Protein AF-A0A5E4PJJ4-F1 (afdb_monomer_lite)

Secondary structure (DSSP, 8-state):
--PPPPPP---------------------------------------------------PPSSPPPTT-EEGGGEEE-SS----SSEEEEEEEE---TT-GGGTT--EEEEEE-SS---TTHHHHHHHHHHHHHHH-TTTS--EEEEE-TTS-EEEEEEEPPTT--BTTTS---GGGS--GGGGTS-HHHHHHHHHHHHHTT---TTS-TT-EEEEEE---TT--S----------PPEEEEEHHHHHHHHHHHHHHHHHHHHHHTT-SB--TTTBBTT--B---TTTTHHHHHHH----HHHHHH--GGGS----HHHHHHTTS-SS---SB-TTSPP----HHHHHHHTTTS-----SPPHHHHHHHHHGGG-HHHHHHHHHHHHHHHT--HHHHHHHHHHHS-TT-EETTEEHHHHHHHHHHHHHHHHHHHHTT-HHHHHHHHHHHHHHHHHHHHHHHHHHHHHHHHHTT-GGGGGGS--HHHHHHHHHHHHHHTT----HHHHTTSHHHHHHHHHHHHHHHTT-

Structure (mmCIF, N/CA/C/O backbone):
data_AF-A0A5E4PJJ4-F1
#
_entry.id   AF-A0A5E4PJJ4-F1
#
loop_
_atom_site.group_PDB
_atom_site.id
_atom_site.type_symbol
_atom_site.label_atom_id
_atom_site.label_alt_id
_atom_site.label_comp_id
_atom_site.label_asym_id
_atom_site.label_entity_id
_atom_site.label_seq_id
_atom_site.pdbx_PDB_ins_code
_atom_site.Cartn_x
_atom_site.Cartn_y
_atom_site.Cartn_z
_atom_site.occupancy
_atom_site.B_iso_or_equiv
_atom_site.auth_seq_id
_atom_site.auth_comp_id
_atom_site.auth_asym_id
_atom_site.auth_atom_id
_atom_site.pdbx_PDB_model_num
ATOM 1 N N . MET A 1 1 ? -41.522 3.647 -40.324 1.00 35.66 1 MET A N 1
ATOM 2 C CA . MET A 1 1 ? -41.782 4.263 -39.003 1.00 35.66 1 MET A CA 1
ATOM 3 C C . MET A 1 1 ? -40.436 4.712 -38.440 1.00 35.66 1 MET A C 1
ATOM 5 O O . MET A 1 1 ? -39.704 3.894 -37.919 1.00 35.66 1 MET A O 1
ATOM 9 N N . SER A 1 2 ? -39.896 5.808 -38.975 1.00 24.94 2 SER A N 1
ATOM 10 C CA . SER A 1 2 ? -39.916 7.182 -38.430 1.00 24.94 2 SER A CA 1
ATOM 11 C C . SER A 1 2 ? -38.977 7.367 -37.233 1.00 24.94 2 SER A C 1
ATOM 13 O O . SER A 1 2 ? -39.371 7.202 -36.084 1.00 24.94 2 SER A O 1
ATOM 15 N N . LEU A 1 3 ? -37.739 7.737 -37.569 1.00 28.42 3 LEU A N 1
ATOM 16 C CA . LEU A 1 3 ? -36.683 8.254 -36.698 1.00 28.42 3 LEU A CA 1
ATOM 17 C C . LEU A 1 3 ? -37.073 9.635 -36.146 1.00 28.42 3 LEU A C 1
ATOM 19 O O . LEU A 1 3 ? -37.416 10.530 -36.921 1.00 28.42 3 LEU A O 1
ATOM 23 N N . SER A 1 4 ? -36.973 9.827 -34.831 1.00 27.41 4 SER A N 1
ATOM 24 C CA . SER A 1 4 ? -37.119 11.133 -34.179 1.00 27.41 4 SER A CA 1
ATOM 25 C C . SER A 1 4 ? -35.757 11.777 -33.911 1.00 27.41 4 SER A C 1
ATOM 27 O O . SER A 1 4 ? -34.857 11.164 -33.341 1.00 27.41 4 SER A O 1
ATOM 29 N N . ARG A 1 5 ? -35.650 13.030 -34.362 1.00 28.02 5 ARG A N 1
ATOM 30 C CA . ARG A 1 5 ? -34.502 13.943 -34.329 1.00 28.02 5 ARG A CA 1
ATOM 31 C C . ARG A 1 5 ? -34.202 14.461 -32.916 1.00 28.02 5 ARG A C 1
ATOM 33 O O . ARG A 1 5 ? -35.126 14.748 -32.163 1.00 28.02 5 ARG A O 1
ATOM 40 N N . ILE A 1 6 ? -32.920 14.687 -32.633 1.00 30.77 6 ILE A N 1
ATOM 41 C CA . ILE A 1 6 ? -32.417 15.520 -31.527 1.00 30.77 6 ILE A CA 1
ATOM 42 C C . ILE A 1 6 ? -32.073 16.905 -32.112 1.00 30.77 6 ILE A C 1
ATOM 44 O O . ILE A 1 6 ? -31.470 16.946 -33.190 1.00 30.77 6 ILE A O 1
ATOM 48 N N . PRO A 1 7 ? -32.451 18.029 -31.476 1.00 34.53 7 PRO A N 1
ATOM 49 C CA . PRO A 1 7 ? -32.118 19.358 -31.972 1.00 34.53 7 PRO A CA 1
ATOM 50 C C . PRO A 1 7 ? -30.758 19.851 -31.454 1.00 34.53 7 PRO A C 1
ATOM 52 O O . PRO A 1 7 ? -30.432 19.713 -30.277 1.00 34.53 7 PRO A O 1
ATOM 55 N N . ASN A 1 8 ? -30.006 20.476 -32.361 1.00 30.17 8 ASN A N 1
ATOM 56 C CA . ASN A 1 8 ? -28.890 21.371 -32.065 1.00 30.17 8 ASN A CA 1
ATOM 57 C C . ASN A 1 8 ? -29.428 22.699 -31.513 1.00 30.17 8 ASN A C 1
ATOM 59 O O . ASN A 1 8 ? -30.337 23.275 -32.112 1.00 30.17 8 ASN A O 1
ATOM 63 N N . SER A 1 9 ? -28.804 23.234 -30.463 1.00 30.98 9 SER A N 1
ATOM 64 C CA . SER A 1 9 ? -28.850 24.667 -30.161 1.00 30.98 9 SER A CA 1
ATOM 65 C C . SER A 1 9 ? -27.442 25.173 -29.853 1.00 30.98 9 SER A C 1
ATOM 67 O O . SER A 1 9 ? -26.875 24.900 -28.796 1.00 30.98 9 SER A O 1
ATOM 69 N N . THR A 1 10 ? -26.888 25.877 -30.830 1.00 31.17 10 THR A N 1
ATOM 70 C CA . THR A 1 10 ? -25.831 26.877 -30.689 1.00 31.17 10 THR A CA 1
ATOM 71 C C . THR A 1 10 ? -26.408 28.154 -30.086 1.00 31.17 10 THR A C 1
ATOM 73 O O . THR A 1 10 ? -27.523 28.511 -30.455 1.00 31.17 10 THR A O 1
ATOM 76 N N . ASP A 1 11 ? -25.650 28.778 -29.180 1.00 29.20 11 ASP A N 1
ATOM 77 C CA . ASP A 1 11 ? -25.505 30.225 -28.894 1.00 29.20 11 ASP A CA 1
ATOM 78 C C . ASP A 1 11 ? -25.085 30.380 -27.417 1.00 29.20 11 ASP A C 1
ATOM 80 O O . ASP A 1 11 ? -25.486 29.583 -26.574 1.00 29.20 11 ASP A O 1
ATOM 84 N N . ASP A 1 12 ? -24.342 31.367 -26.931 1.00 29.59 12 ASP A N 1
ATOM 85 C CA . ASP A 1 12 ? -23.412 32.381 -27.438 1.00 29.59 12 ASP A CA 1
ATOM 86 C C . ASP A 1 12 ? -22.985 33.100 -26.138 1.00 29.59 12 ASP A C 1
ATOM 88 O O . ASP A 1 12 ? -23.838 33.689 -25.475 1.00 29.59 12 ASP A O 1
ATOM 92 N N . ILE A 1 13 ? -21.724 33.013 -25.689 1.00 29.41 13 ILE A N 1
ATOM 93 C CA . ILE A 1 13 ? -21.201 33.923 -24.648 1.00 29.41 13 ILE A CA 1
ATOM 94 C C . ILE A 1 13 ? -19.805 34.393 -25.054 1.00 29.41 13 ILE A C 1
ATOM 96 O O . ILE A 1 13 ? -18.814 33.665 -25.002 1.00 29.41 13 ILE A O 1
ATOM 100 N N . ARG A 1 14 ? -19.775 35.663 -25.460 1.00 28.59 14 ARG A N 1
ATOM 101 C CA . ARG A 1 14 ? -18.608 36.499 -25.738 1.00 28.59 14 ARG A CA 1
ATOM 102 C C . ARG A 1 14 ? -18.000 37.087 -24.460 1.00 28.59 14 ARG A C 1
ATOM 104 O O . ARG A 1 14 ? -18.716 37.410 -23.519 1.00 28.59 14 ARG A O 1
ATOM 111 N N . GLY A 1 15 ? -16.707 37.407 -24.564 1.00 26.50 15 GLY A N 1
ATOM 112 C CA . GLY A 1 15 ? -15.978 38.385 -23.743 1.00 26.50 15 GLY A CA 1
ATOM 113 C C . GLY A 1 15 ? -15.072 37.715 -22.707 1.00 26.50 15 GLY A C 1
ATOM 114 O O . GLY A 1 15 ? -15.533 36.898 -21.933 1.00 26.50 15 GLY A O 1
ATOM 115 N N . THR A 1 16 ? -13.768 37.968 -22.610 1.00 25.59 16 THR A N 1
ATOM 116 C CA . THR A 1 16 ? -12.972 39.112 -23.070 1.00 25.59 16 THR A CA 1
ATOM 117 C C . THR A 1 16 ? -11.496 38.708 -23.037 1.00 25.59 16 THR A C 1
ATOM 119 O O . THR A 1 16 ? -11.005 38.190 -22.039 1.00 25.59 16 THR A O 1
ATOM 122 N N . THR A 1 17 ? -10.794 38.955 -24.137 1.00 27.70 17 THR A N 1
ATOM 123 C CA . THR A 1 17 ? -9.347 38.797 -24.321 1.00 27.70 17 THR A CA 1
ATOM 124 C C . THR A 1 17 ? -8.580 39.962 -23.693 1.00 27.70 17 THR A C 1
ATOM 126 O O . THR A 1 17 ? -8.854 41.116 -24.019 1.00 27.70 17 THR A O 1
ATOM 129 N N . GLY A 1 18 ? -7.587 39.662 -22.850 1.00 26.02 18 GLY A N 1
ATOM 130 C CA . GLY A 1 18 ? -6.650 40.628 -22.270 1.00 26.02 18 GLY A CA 1
ATOM 131 C C . GLY A 1 18 ? -5.203 40.276 -22.617 1.00 26.02 18 GLY A C 1
ATOM 132 O O . GLY A 1 18 ? -4.656 39.298 -22.124 1.00 26.02 18 GLY A O 1
ATOM 133 N N . VAL A 1 19 ? -4.630 41.083 -23.504 1.00 28.86 19 VAL A N 1
ATOM 134 C CA . VAL A 1 19 ? -3.261 41.084 -24.037 1.00 28.86 19 VAL A CA 1
ATOM 135 C C . VAL A 1 19 ? -2.211 41.301 -22.937 1.00 28.86 19 VAL A C 1
ATOM 137 O O . VAL A 1 19 ? -2.377 42.190 -22.109 1.00 28.86 19 VAL A O 1
ATOM 140 N N . LEU A 1 20 ? -1.076 40.593 -22.997 1.00 24.62 20 LEU A N 1
ATOM 141 C CA . LEU A 1 20 ? 0.141 40.978 -22.271 1.00 24.62 20 LEU A CA 1
ATOM 142 C C . LEU A 1 20 ? 1.361 40.899 -23.197 1.00 24.62 20 LEU A C 1
ATOM 144 O O . LEU A 1 20 ? 1.860 39.828 -23.539 1.00 24.62 20 LEU A O 1
ATOM 148 N N . ARG A 1 21 ? 1.807 42.085 -23.624 1.00 28.80 21 ARG A N 1
ATOM 149 C CA . ARG A 1 21 ? 3.057 42.350 -24.339 1.00 28.80 21 ARG A CA 1
ATOM 150 C C . ARG A 1 21 ? 3.962 43.135 -23.381 1.00 28.80 21 ARG A C 1
ATOM 152 O O . ARG A 1 21 ? 3.573 44.205 -22.938 1.00 28.80 21 ARG A O 1
ATOM 159 N N . GLN A 1 22 ? 5.128 42.558 -23.092 1.00 26.86 22 GLN A N 1
ATOM 160 C CA . GLN A 1 22 ? 6.462 43.174 -23.142 1.00 26.86 22 GLN A CA 1
ATOM 161 C C . GLN A 1 22 ? 6.699 44.523 -22.445 1.00 26.86 22 GLN A C 1
ATOM 163 O O . GLN A 1 22 ? 6.148 45.524 -22.875 1.00 26.86 22 GLN A O 1
ATOM 168 N N . LEU A 1 23 ? 7.672 44.564 -21.522 1.00 24.95 23 LEU A N 1
ATOM 169 C CA . LEU A 1 23 ? 8.592 45.699 -21.353 1.00 24.95 23 LEU A CA 1
ATOM 170 C C . LEU A 1 23 ? 9.919 45.236 -20.715 1.00 24.95 23 LEU A C 1
ATOM 172 O O . LEU A 1 23 ? 9.943 44.619 -19.653 1.00 24.95 23 LEU A O 1
ATOM 176 N N . LEU A 1 24 ? 11.005 45.515 -21.438 1.00 27.98 24 LEU A N 1
ATOM 177 C CA . LEU A 1 24 ? 12.395 45.602 -20.980 1.00 27.98 24 LEU A CA 1
ATOM 178 C C . LEU A 1 24 ? 12.695 47.072 -20.622 1.00 27.98 24 LEU A C 1
ATOM 180 O O . LEU A 1 24 ? 11.991 47.949 -21.117 1.00 27.98 24 LEU A O 1
ATOM 184 N N . SER A 1 25 ? 13.823 47.282 -19.924 1.00 28.09 25 SER A N 1
ATOM 185 C CA . SER A 1 25 ? 14.480 48.561 -19.562 1.00 28.09 25 SER A CA 1
ATOM 186 C C . SER A 1 25 ? 13.968 49.178 -18.238 1.00 28.09 25 SER A C 1
ATOM 188 O O . SER A 1 25 ? 12.791 49.073 -17.925 1.00 28.09 25 SER A O 1
ATOM 190 N N . ASP A 1 26 ? 14.766 49.747 -17.325 1.00 28.25 26 ASP A N 1
ATOM 191 C CA . ASP A 1 26 ? 16.143 50.250 -17.361 1.00 28.25 26 ASP A CA 1
ATOM 192 C C . ASP A 1 26 ? 16.759 50.375 -15.944 1.00 28.25 26 ASP A C 1
ATOM 194 O O . ASP A 1 26 ? 16.055 50.580 -14.959 1.00 28.25 26 ASP A O 1
ATOM 198 N N . ASN A 1 27 ? 18.095 50.302 -15.910 1.00 31.25 27 ASN A N 1
ATOM 199 C CA . ASN A 1 27 ? 19.085 51.066 -15.125 1.00 31.25 27 ASN A CA 1
ATOM 200 C C . ASN A 1 27 ? 18.835 51.499 -13.663 1.00 31.25 27 ASN A C 1
ATOM 202 O O . ASN A 1 27 ? 17.969 52.310 -13.352 1.00 31.25 27 ASN A O 1
ATOM 206 N N . GLY A 1 28 ? 19.803 51.148 -12.805 1.00 27.81 28 GLY A N 1
ATOM 207 C CA . GLY A 1 28 ? 20.063 51.809 -11.524 1.00 27.81 28 GLY A CA 1
ATOM 208 C C . GLY A 1 28 ? 21.518 51.633 -11.078 1.00 27.81 28 GLY A C 1
ATOM 209 O O . GLY A 1 28 ? 21.915 50.576 -10.601 1.00 27.81 28 GLY A O 1
ATOM 210 N N . THR A 1 29 ? 22.314 52.676 -11.284 1.00 32.72 29 THR A N 1
ATOM 211 C CA . THR A 1 29 ? 23.761 52.796 -11.072 1.00 32.72 29 THR A CA 1
ATOM 212 C C . THR A 1 29 ? 24.160 52.977 -9.598 1.00 32.72 29 THR A C 1
ATOM 214 O O . THR A 1 29 ? 23.509 53.703 -8.859 1.00 32.72 29 THR A O 1
ATOM 217 N N . ALA A 1 30 ? 25.305 52.376 -9.246 1.00 34.22 30 ALA A N 1
ATOM 218 C CA . ALA A 1 30 ? 26.363 52.811 -8.318 1.00 34.22 30 ALA A CA 1
ATOM 219 C C . ALA A 1 30 ? 26.024 53.420 -6.937 1.00 34.22 30 ALA A C 1
ATOM 221 O O . ALA A 1 30 ? 25.465 54.507 -6.835 1.00 34.22 30 ALA A O 1
ATOM 222 N N . ARG A 1 31 ? 26.633 52.845 -5.884 1.00 30.12 31 ARG A N 1
ATOM 223 C CA . ARG A 1 31 ? 27.320 53.623 -4.833 1.00 30.12 31 ARG A CA 1
ATOM 224 C C . ARG A 1 31 ? 28.389 52.797 -4.112 1.00 30.12 31 ARG A C 1
ATOM 226 O O . ARG A 1 31 ? 28.104 51.930 -3.297 1.00 30.12 31 ARG A O 1
ATOM 233 N N . THR A 1 32 ? 29.634 53.123 -4.434 1.00 36.06 32 THR A N 1
ATOM 234 C CA . THR A 1 32 ? 30.836 52.931 -3.621 1.00 36.06 32 THR A CA 1
ATOM 235 C C . THR A 1 32 ? 30.766 53.812 -2.375 1.00 36.06 32 THR A C 1
ATOM 237 O O . THR A 1 32 ? 30.530 55.015 -2.498 1.00 36.06 32 THR A O 1
ATOM 240 N N . ALA A 1 33 ? 31.034 53.248 -1.200 1.00 34.22 33 ALA A N 1
ATOM 241 C CA . ALA A 1 33 ? 31.386 54.011 -0.009 1.00 34.22 33 ALA A CA 1
ATOM 242 C C . ALA A 1 33 ? 32.636 53.390 0.619 1.00 34.22 33 ALA A C 1
ATOM 244 O O . ALA A 1 33 ? 32.649 52.224 1.005 1.00 34.22 33 ALA A O 1
ATOM 245 N N . ALA A 1 34 ? 33.688 54.200 0.637 1.00 35.00 34 ALA A N 1
ATOM 246 C CA . ALA A 1 34 ? 34.937 53.970 1.330 1.00 35.00 34 ALA A CA 1
ATOM 247 C C . ALA A 1 34 ? 34.752 54.185 2.838 1.00 35.00 34 ALA A C 1
ATOM 249 O O . ALA A 1 34 ? 34.079 55.135 3.238 1.00 35.00 34 ALA A O 1
ATOM 250 N N . VAL A 1 35 ? 35.407 53.357 3.652 1.00 37.84 35 VAL A N 1
ATOM 251 C CA . VAL A 1 35 ? 35.754 53.681 5.041 1.00 37.84 35 VAL A CA 1
ATOM 252 C C . VAL A 1 35 ? 37.202 53.242 5.280 1.00 37.84 35 VAL A C 1
ATOM 254 O O . VAL A 1 35 ? 37.562 52.085 5.073 1.00 37.84 35 VAL A O 1
ATOM 257 N N . SER A 1 36 ? 38.009 54.234 5.647 1.00 34.84 36 SER A N 1
ATOM 258 C CA . SER A 1 36 ? 39.380 54.227 6.176 1.00 34.84 36 SER A CA 1
ATOM 259 C C . SER A 1 36 ? 39.522 53.333 7.418 1.00 34.84 36 SER A C 1
ATOM 261 O O . SER A 1 36 ? 38.620 53.308 8.248 1.00 34.84 36 SER A O 1
ATOM 263 N N . ALA A 1 37 ? 40.536 52.463 7.491 1.00 36.06 37 ALA A N 1
ATOM 264 C CA . ALA A 1 37 ? 41.827 52.666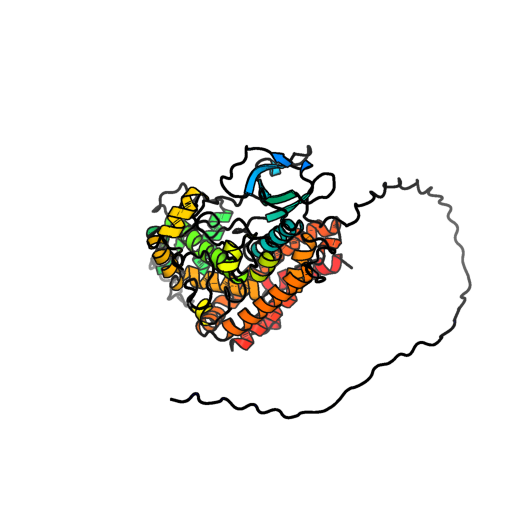 8.179 1.00 36.06 37 ALA A CA 1
ATOM 265 C C . ALA A 1 37 ? 41.698 53.110 9.652 1.00 36.06 37 ALA A C 1
ATOM 267 O O . ALA A 1 37 ? 41.319 54.250 9.897 1.00 36.06 37 ALA A O 1
ATOM 268 N N . ASP A 1 38 ? 42.012 52.233 10.616 1.00 34.53 38 ASP A N 1
ATOM 269 C CA . ASP A 1 38 ? 43.355 52.175 11.220 1.00 34.53 38 ASP A CA 1
ATOM 270 C C . ASP A 1 38 ? 43.551 50.945 12.142 1.00 34.53 38 ASP A C 1
ATOM 272 O O . ASP A 1 38 ? 42.588 50.292 12.539 1.00 34.53 38 ASP A O 1
ATOM 276 N N . ASP A 1 39 ? 44.824 50.694 12.461 1.00 36.25 39 ASP A N 1
ATOM 277 C CA . ASP A 1 39 ? 45.395 49.872 13.545 1.00 36.25 39 ASP A CA 1
ATOM 278 C C . ASP A 1 39 ? 45.652 48.358 13.386 1.00 36.25 39 ASP A C 1
ATOM 280 O O . ASP A 1 39 ? 44.900 47.470 13.780 1.00 36.25 39 ASP A O 1
ATOM 284 N N . SER A 1 40 ? 46.839 48.098 12.825 1.00 39.28 40 SER A N 1
ATOM 285 C CA . SER A 1 40 ? 47.984 47.455 13.493 1.00 39.28 40 SER A CA 1
ATOM 286 C C . SER A 1 40 ? 47.718 46.382 14.575 1.00 39.28 40 SER A C 1
ATOM 288 O O . SER A 1 40 ? 47.471 46.671 15.737 1.00 39.28 40 SER A O 1
ATOM 290 N N . HIS A 1 41 ? 47.957 45.111 14.227 1.00 36.78 41 HIS A N 1
ATOM 291 C CA . HIS A 1 41 ? 48.937 44.310 14.967 1.00 36.78 41 HIS A CA 1
ATOM 292 C C . HIS A 1 41 ? 49.404 43.075 14.186 1.00 36.78 41 HIS A C 1
ATOM 294 O O . HIS A 1 41 ? 48.643 42.218 13.744 1.00 36.78 41 HIS A O 1
ATOM 300 N N . ASP A 1 42 ? 50.720 43.062 14.055 1.00 43.44 42 ASP A N 1
ATOM 301 C CA . ASP A 1 42 ? 51.646 42.007 13.692 1.00 43.44 42 ASP A CA 1
ATOM 302 C C . ASP A 1 42 ? 51.344 40.651 14.364 1.00 43.44 42 ASP A C 1
ATOM 304 O O . ASP A 1 42 ? 51.284 40.556 15.588 1.00 43.44 42 ASP A O 1
ATOM 308 N N . HIS A 1 43 ? 51.182 39.598 13.556 1.00 40.69 43 HIS A N 1
ATOM 309 C CA . HIS A 1 43 ? 51.739 38.282 13.869 1.00 40.69 43 HIS A CA 1
ATOM 310 C C . HIS A 1 43 ? 51.822 37.402 12.618 1.00 40.69 43 HIS A C 1
ATOM 312 O O . HIS A 1 43 ? 50.851 36.810 12.141 1.00 40.69 43 HIS A O 1
ATOM 318 N N . ASP A 1 44 ? 53.054 37.291 12.134 1.00 46.88 44 ASP A N 1
ATOM 319 C CA . ASP A 1 44 ? 53.571 36.240 11.269 1.00 46.88 44 ASP A CA 1
ATOM 320 C C . ASP A 1 44 ? 53.066 34.837 11.669 1.00 46.88 44 ASP A C 1
ATOM 322 O O . ASP A 1 44 ? 53.483 34.243 12.669 1.00 46.88 44 ASP A O 1
ATOM 326 N N . ARG A 1 45 ? 52.210 34.244 10.831 1.00 42.19 45 ARG A N 1
ATOM 327 C CA . ARG A 1 45 ? 52.052 32.785 10.755 1.00 42.19 45 ARG A CA 1
ATOM 328 C C . ARG A 1 45 ? 51.702 32.365 9.331 1.00 42.19 45 ARG A C 1
ATOM 330 O O . ARG A 1 45 ? 50.551 32.137 8.978 1.00 42.19 45 ARG A O 1
ATOM 337 N N . LYS A 1 46 ? 52.740 32.229 8.501 1.00 42.59 46 LYS A N 1
ATOM 338 C CA . LYS A 1 46 ? 52.693 31.482 7.235 1.00 42.59 46 LYS A CA 1
ATOM 339 C C . LYS A 1 46 ? 52.427 30.000 7.525 1.00 42.59 46 LYS A C 1
ATOM 341 O O . LYS A 1 46 ? 53.346 29.185 7.555 1.00 42.59 46 LYS A O 1
ATOM 346 N N . THR A 1 47 ? 51.169 29.627 7.728 1.00 42.94 47 THR A N 1
ATOM 347 C CA . THR A 1 47 ? 50.732 28.245 7.532 1.00 42.94 47 THR A CA 1
ATOM 348 C C . THR A 1 47 ? 50.600 28.012 6.033 1.00 42.94 47 THR A C 1
ATOM 350 O O . THR A 1 47 ? 49.641 28.429 5.392 1.00 42.94 47 THR A O 1
ATOM 353 N N . SER A 1 48 ? 51.619 27.365 5.469 1.00 43.66 48 SER A N 1
ATOM 354 C CA . SER A 1 48 ? 51.557 26.715 4.163 1.00 43.66 48 SER A CA 1
ATOM 355 C C . SER A 1 48 ? 50.319 25.814 4.128 1.00 43.66 48 SER A C 1
ATOM 357 O O . SER A 1 48 ? 50.299 24.750 4.750 1.00 43.66 48 SER A O 1
ATOM 359 N N . ILE A 1 49 ? 49.255 26.273 3.464 1.00 42.78 49 ILE A N 1
ATOM 360 C CA . ILE A 1 49 ? 48.095 25.449 3.135 1.00 42.78 49 ILE A CA 1
ATOM 361 C C . ILE A 1 49 ? 48.605 24.445 2.107 1.00 42.78 49 ILE A C 1
ATOM 363 O O . ILE A 1 49 ? 48.740 24.755 0.924 1.00 42.78 49 ILE A O 1
ATOM 367 N N . SER A 1 50 ? 48.963 23.255 2.592 1.00 43.50 50 SER A N 1
ATOM 368 C CA . SER A 1 50 ? 49.293 22.118 1.748 1.00 43.50 50 SER A CA 1
ATOM 369 C C . SER A 1 50 ? 48.155 21.918 0.757 1.00 43.50 50 SER A C 1
ATOM 371 O O . SER A 1 50 ? 46.996 21.792 1.162 1.00 43.50 50 SER A O 1
ATOM 373 N N . SER A 1 51 ? 48.510 21.914 -0.521 1.00 44.34 51 SER A N 1
ATOM 374 C CA . SER A 1 51 ? 47.660 21.589 -1.657 1.00 44.34 51 SER A CA 1
ATOM 375 C C . SER A 1 51 ? 46.641 20.507 -1.301 1.00 44.34 51 SER A C 1
ATOM 377 O O . SER A 1 51 ? 46.985 19.343 -1.094 1.00 44.34 51 SER A O 1
ATOM 379 N N . ILE A 1 52 ? 45.368 20.903 -1.224 1.00 48.38 52 ILE A N 1
ATOM 380 C CA . ILE A 1 52 ? 44.259 19.956 -1.145 1.00 48.38 52 ILE A CA 1
ATOM 381 C C . ILE A 1 52 ? 44.407 19.053 -2.376 1.00 48.38 52 ILE A C 1
ATOM 383 O O . ILE A 1 52 ? 44.443 19.578 -3.494 1.00 48.38 52 ILE A O 1
ATOM 387 N N . PRO A 1 53 ? 44.560 17.726 -2.212 1.00 49.53 53 PRO A N 1
ATOM 388 C CA . PRO A 1 53 ? 44.685 16.834 -3.350 1.00 49.53 53 PRO A CA 1
ATOM 389 C C . PRO A 1 53 ? 43.458 17.038 -4.233 1.00 49.53 53 PRO A C 1
ATOM 391 O O . PRO A 1 53 ? 42.329 16.923 -3.756 1.00 49.53 53 PRO A O 1
ATOM 394 N N . HIS A 1 54 ? 43.690 17.383 -5.502 1.00 43.19 54 HIS A N 1
ATOM 395 C CA . HIS A 1 54 ? 42.645 17.464 -6.513 1.00 43.19 54 HIS A CA 1
ATOM 396 C C . HIS A 1 54 ? 41.888 16.136 -6.498 1.00 43.19 54 HIS A C 1
ATOM 398 O O . HIS A 1 54 ? 42.376 15.128 -7.008 1.00 43.19 54 HIS A O 1
ATOM 404 N N . ILE A 1 55 ? 40.707 16.125 -5.876 1.00 44.88 55 ILE A N 1
ATOM 405 C CA . ILE A 1 55 ? 39.787 15.004 -5.982 1.00 44.88 55 ILE A CA 1
ATOM 406 C C . ILE A 1 55 ? 39.407 14.976 -7.462 1.00 44.88 55 ILE A C 1
ATOM 408 O O . ILE A 1 55 ? 38.853 15.968 -7.946 1.00 44.88 55 ILE A O 1
ATOM 412 N N . PRO A 1 56 ? 39.750 13.915 -8.214 1.00 44.69 56 PRO A N 1
ATOM 413 C CA . PRO A 1 56 ? 39.380 13.837 -9.612 1.00 44.69 56 PRO A CA 1
ATOM 414 C C . PRO A 1 56 ? 37.860 13.936 -9.681 1.00 44.69 56 PRO A C 1
ATOM 416 O O . PRO A 1 56 ? 37.147 13.079 -9.155 1.00 44.69 56 PRO A O 1
ATOM 419 N N . VAL A 1 57 ? 37.371 15.018 -10.289 1.00 46.50 57 VAL A N 1
ATOM 420 C CA . VAL A 1 57 ? 35.953 15.186 -10.586 1.00 46.50 57 VAL A CA 1
ATOM 421 C C . VAL A 1 57 ? 35.617 14.060 -11.554 1.00 46.50 57 VAL A C 1
ATOM 423 O O . VAL A 1 57 ? 35.957 14.123 -12.736 1.00 46.50 57 VAL A O 1
ATOM 426 N N . MET A 1 58 ? 35.033 12.976 -11.037 1.00 41.00 58 MET A N 1
ATOM 427 C CA . MET A 1 58 ? 34.464 11.926 -11.872 1.00 41.00 58 MET A CA 1
ATOM 428 C C . MET A 1 58 ? 33.497 12.628 -12.820 1.00 41.00 58 MET A C 1
ATOM 430 O O . MET A 1 58 ? 32.510 13.207 -12.367 1.00 41.00 58 MET A O 1
ATOM 434 N N . LYS A 1 59 ? 33.798 12.614 -14.124 1.00 48.69 59 LYS A N 1
ATOM 435 C CA . LYS A 1 59 ? 32.836 13.022 -15.146 1.00 48.69 59 LYS A CA 1
ATOM 436 C C . LYS A 1 59 ? 31.640 12.091 -14.992 1.00 48.69 59 LYS A C 1
ATOM 438 O O . LYS A 1 59 ? 31.711 10.928 -15.386 1.00 48.69 59 LYS A O 1
ATOM 443 N N . LEU A 1 60 ? 30.597 12.577 -14.324 1.00 52.75 60 LEU A N 1
ATOM 444 C CA . LEU A 1 60 ? 29.348 11.847 -14.206 1.00 52.75 60 LEU A CA 1
ATOM 445 C C . LEU A 1 60 ? 28.834 11.613 -15.629 1.00 52.75 60 LEU A C 1
ATOM 447 O O . LEU A 1 60 ? 28.903 12.535 -16.449 1.00 52.75 60 LEU A O 1
ATOM 451 N N . PRO A 1 61 ? 28.377 10.393 -15.950 1.00 53.53 61 PRO A N 1
ATOM 452 C CA . PRO A 1 61 ? 27.735 10.147 -17.228 1.00 53.53 61 PRO A CA 1
ATOM 453 C C . PRO A 1 61 ? 26.591 11.150 -17.382 1.00 53.53 61 PRO A C 1
ATOM 455 O O . PRO A 1 61 ? 25.804 11.356 -16.458 1.00 53.53 61 PRO A O 1
ATOM 458 N N . LEU A 1 62 ? 26.566 11.826 -18.528 1.00 48.75 62 LEU A N 1
ATOM 459 C CA . LEU A 1 62 ? 25.415 12.592 -18.969 1.00 48.75 62 LEU A CA 1
ATOM 460 C C . LEU A 1 62 ? 24.585 11.650 -19.847 1.00 48.75 62 LEU A C 1
ATOM 462 O O . LEU A 1 62 ? 25.134 11.125 -20.820 1.00 48.75 62 LEU A O 1
ATOM 466 N N . PRO A 1 63 ? 23.306 11.418 -19.523 1.00 54.53 63 PRO A N 1
ATOM 467 C CA . PRO A 1 63 ? 22.538 12.044 -18.442 1.00 54.53 63 PRO A CA 1
ATOM 468 C C . PRO A 1 63 ? 22.752 11.402 -17.050 1.00 54.53 63 PRO A C 1
ATOM 470 O O . PRO A 1 63 ? 23.130 10.230 -16.956 1.00 54.53 63 PRO A O 1
ATOM 473 N N . PRO A 1 64 ? 22.524 12.160 -15.953 1.00 69.75 64 PRO A N 1
ATOM 474 C CA . PRO A 1 64 ? 22.751 11.678 -14.595 1.00 69.75 64 PRO A CA 1
ATOM 475 C C . PRO A 1 64 ? 21.831 10.499 -14.262 1.00 69.75 64 PRO A C 1
ATOM 477 O O . PRO A 1 64 ? 20.607 10.596 -14.316 1.00 69.75 64 PRO A O 1
ATOM 480 N N . ILE A 1 65 ? 22.434 9.383 -13.857 1.00 73.81 65 ILE A N 1
ATOM 481 C CA . ILE A 1 65 ? 21.711 8.189 -13.408 1.00 73.81 65 ILE A CA 1
ATOM 482 C C . ILE A 1 65 ? 20.896 8.532 -12.148 1.00 73.81 65 ILE A C 1
ATOM 484 O O . ILE A 1 65 ? 21.474 9.059 -11.188 1.00 73.81 65 ILE A O 1
ATOM 488 N N . PRO A 1 66 ? 19.598 8.180 -12.082 1.00 78.75 66 PRO A N 1
ATOM 489 C CA . PRO A 1 66 ? 18.785 8.378 -10.888 1.00 78.75 66 PRO A CA 1
ATOM 490 C C . PRO A 1 66 ? 19.405 7.735 -9.642 1.00 78.75 66 PRO A C 1
ATOM 492 O O . PRO A 1 66 ? 19.974 6.640 -9.686 1.00 78.75 66 PRO A O 1
ATOM 495 N N . LEU A 1 67 ? 19.263 8.397 -8.489 1.00 77.19 67 LEU A N 1
ATOM 496 C CA . LEU A 1 67 ? 19.990 8.068 -7.252 1.00 77.19 67 LEU A CA 1
ATOM 497 C C . LEU A 1 67 ? 19.812 6.619 -6.776 1.00 77.19 67 LEU A C 1
ATOM 499 O O . LEU A 1 67 ? 20.695 6.060 -6.103 1.00 77.19 67 LEU A O 1
ATOM 503 N N . LYS A 1 68 ? 18.672 5.984 -7.076 1.00 79.81 68 LYS A N 1
ATOM 504 C CA . LYS A 1 68 ? 18.408 4.594 -6.678 1.00 79.81 68 LYS A CA 1
ATOM 505 C C . LYS A 1 68 ? 18.849 3.547 -7.697 1.00 79.81 68 LYS A C 1
ATOM 507 O O . LYS A 1 68 ? 18.996 2.393 -7.274 1.00 79.81 68 LYS A O 1
ATOM 512 N N . ASN A 1 69 ? 19.137 3.921 -8.940 1.00 83.06 69 ASN A N 1
ATOM 513 C CA . ASN A 1 69 ? 19.497 2.984 -10.005 1.00 83.06 69 ASN A CA 1
ATOM 514 C C . ASN A 1 69 ? 20.921 2.450 -9.793 1.00 83.06 69 ASN A C 1
ATOM 516 O O . ASN A 1 69 ? 21.746 3.070 -9.111 1.00 83.06 69 ASN A O 1
ATOM 520 N N . ARG A 1 70 ? 21.190 1.219 -10.236 1.00 88.31 70 ARG A N 1
ATOM 521 C CA . ARG A 1 70 ? 22.447 0.507 -9.934 1.00 88.31 70 ARG A CA 1
ATOM 522 C C . ARG A 1 70 ? 22.984 -0.210 -11.163 1.00 88.31 70 ARG A C 1
ATOM 524 O O . ARG A 1 70 ? 22.207 -0.678 -11.988 1.00 88.31 70 ARG A O 1
ATOM 531 N N . CYS A 1 71 ? 24.308 -0.326 -11.240 1.00 89.75 71 CYS A N 1
ATOM 532 C CA . CYS A 1 71 ? 24.945 -1.101 -12.293 1.00 89.75 71 CYS A CA 1
ATOM 533 C C . CYS A 1 71 ? 24.750 -2.596 -12.020 1.00 89.75 71 CYS A C 1
ATOM 535 O O . CYS A 1 71 ? 24.871 -3.045 -10.876 1.00 89.75 71 CYS A O 1
ATOM 537 N N . ILE A 1 72 ? 24.498 -3.382 -13.066 1.00 92.56 72 ILE A N 1
ATOM 538 C CA . ILE A 1 72 ? 24.397 -4.845 -12.969 1.00 92.56 72 ILE A CA 1
ATOM 539 C C . ILE A 1 72 ? 25.663 -5.477 -12.376 1.00 92.56 72 ILE A C 1
ATOM 541 O O . ILE A 1 72 ? 25.586 -6.490 -11.682 1.00 92.56 72 ILE A O 1
ATOM 545 N N . SER A 1 73 ? 26.825 -4.847 -12.575 1.00 91.62 73 SER A N 1
ATOM 546 C CA . SER A 1 73 ? 28.112 -5.334 -12.076 1.00 91.62 73 SER A CA 1
ATOM 547 C C . SER A 1 73 ? 28.201 -5.385 -10.545 1.00 91.62 73 SER A C 1
ATOM 549 O O . SER A 1 73 ? 28.993 -6.181 -10.030 1.00 91.62 73 SER A O 1
ATOM 551 N N . ASP A 1 74 ? 27.345 -4.649 -9.820 1.00 88.88 74 ASP A N 1
ATOM 552 C CA . ASP A 1 74 ? 27.200 -4.726 -8.357 1.00 88.88 74 ASP A CA 1
ATOM 553 C C . ASP A 1 74 ? 26.581 -6.055 -7.881 1.00 88.88 74 ASP A C 1
ATOM 555 O O . ASP A 1 74 ? 26.577 -6.343 -6.679 1.00 88.88 74 ASP A O 1
ATOM 559 N N . TYR A 1 75 ? 26.064 -6.877 -8.797 1.00 92.19 75 TYR A N 1
ATOM 560 C CA . TYR A 1 75 ? 25.349 -8.114 -8.503 1.00 92.19 75 TYR A CA 1
ATOM 561 C C . TYR A 1 75 ? 25.953 -9.311 -9.245 1.00 92.19 75 TYR A C 1
ATOM 563 O O . TYR A 1 75 ? 26.664 -9.180 -10.242 1.00 92.19 75 TYR A O 1
ATOM 571 N N . ALA A 1 76 ? 25.703 -10.503 -8.713 1.00 91.81 76 ALA A N 1
ATOM 572 C CA . ALA A 1 76 ? 26.049 -11.781 -9.317 1.00 91.81 76 ALA A CA 1
ATOM 573 C C . ALA A 1 76 ? 24.802 -12.667 -9.364 1.00 91.81 76 ALA A C 1
ATOM 575 O O . ALA A 1 76 ? 24.048 -12.719 -8.387 1.00 91.81 76 ALA A O 1
ATOM 576 N N . ALA A 1 77 ? 24.599 -13.360 -10.483 1.00 91.62 77 ALA A N 1
ATOM 577 C CA . ALA A 1 77 ? 23.539 -14.350 -10.605 1.00 91.62 77 ALA A CA 1
ATOM 578 C C . ALA A 1 77 ? 23.788 -15.513 -9.637 1.00 91.62 77 ALA A C 1
ATOM 580 O O . ALA A 1 77 ? 24.912 -15.991 -9.488 1.00 91.62 77 ALA A O 1
ATOM 581 N N . ALA A 1 78 ? 22.728 -15.934 -8.960 1.00 90.75 78 ALA A N 1
ATOM 582 C CA . ALA A 1 78 ? 22.715 -17.034 -8.005 1.00 90.75 78 ALA A CA 1
ATOM 583 C C . ALA A 1 78 ? 21.788 -18.179 -8.445 1.00 90.75 78 ALA A C 1
ATOM 585 O O . ALA A 1 78 ? 21.740 -19.205 -7.771 1.00 90.75 78 ALA A O 1
ATOM 586 N N . SER A 1 79 ? 21.058 -18.016 -9.551 1.00 89.94 79 SER A N 1
ATOM 587 C CA . SER A 1 79 ? 20.232 -19.057 -10.161 1.00 89.94 79 SER A CA 1
ATOM 588 C C . SER A 1 79 ? 20.289 -18.997 -11.686 1.00 89.94 79 SER A C 1
ATOM 590 O O . SER A 1 79 ? 20.650 -17.975 -12.272 1.00 89.94 79 SER A O 1
ATOM 592 N N . VAL A 1 80 ? 19.858 -20.087 -12.321 1.00 87.81 80 VAL A N 1
ATOM 593 C CA . VAL A 1 80 ? 19.372 -20.063 -13.709 1.00 87.81 80 VAL A CA 1
ATOM 594 C C . VAL A 1 80 ? 18.046 -19.294 -13.791 1.00 87.81 80 VAL A C 1
ATOM 596 O O . VAL A 1 80 ? 17.451 -18.995 -12.749 1.00 87.81 80 VAL A O 1
ATOM 599 N N . ASN A 1 81 ? 17.592 -18.960 -15.005 1.00 86.88 81 ASN A N 1
ATOM 600 C CA . ASN A 1 81 ? 16.288 -18.323 -15.198 1.00 86.88 81 ASN A CA 1
ATOM 601 C C . ASN A 1 81 ? 15.188 -19.163 -14.517 1.00 86.88 81 ASN A C 1
ATOM 603 O O . ASN A 1 81 ? 14.973 -20.323 -14.864 1.00 86.88 81 ASN A O 1
ATOM 607 N N . LEU A 1 82 ? 14.521 -18.563 -13.534 1.00 84.25 82 LEU A N 1
ATOM 608 C CA . LEU A 1 82 ? 13.461 -19.167 -12.729 1.00 84.25 82 LEU A CA 1
ATOM 609 C C . LEU A 1 82 ? 12.098 -19.097 -13.423 1.00 84.25 82 LEU A C 1
ATOM 611 O O . LEU A 1 82 ? 11.178 -19.836 -13.077 1.00 84.25 82 LEU A O 1
ATOM 615 N N . SER A 1 83 ? 11.952 -18.191 -14.386 1.00 80.19 83 SER A N 1
ATOM 616 C CA . SER A 1 83 ? 10.672 -17.866 -14.990 1.00 80.19 83 SER A CA 1
ATOM 617 C C . SER A 1 83 ? 10.348 -18.735 -16.198 1.00 80.19 83 SER A C 1
ATOM 619 O O . SER A 1 83 ? 11.147 -18.913 -17.120 1.00 80.19 83 SER A O 1
ATOM 621 N N . ARG A 1 84 ? 9.093 -19.190 -16.236 1.00 73.88 84 ARG A N 1
ATOM 622 C CA . ARG A 1 84 ? 8.458 -19.792 -17.416 1.00 73.88 84 ARG A CA 1
ATOM 623 C C . ARG A 1 84 ? 7.633 -18.781 -18.231 1.00 73.88 84 ARG A C 1
ATOM 625 O O . ARG A 1 84 ? 6.992 -19.195 -19.192 1.00 73.88 84 ARG A O 1
ATOM 632 N N . SER A 1 85 ? 7.633 -17.499 -17.851 1.00 74.94 85 SER A N 1
ATOM 633 C CA . SER A 1 85 ? 6.866 -16.418 -18.488 1.00 74.94 85 SER A CA 1
ATOM 634 C C . SER A 1 85 ? 7.659 -15.683 -19.584 1.00 74.94 85 SER A C 1
ATOM 636 O O . SER A 1 85 ? 8.785 -16.066 -19.936 1.00 74.94 85 SER A O 1
ATOM 638 N N . PHE A 1 86 ? 7.066 -14.604 -20.111 1.00 77.31 86 PHE A N 1
ATOM 639 C CA . PHE A 1 86 ? 7.677 -13.653 -21.052 1.00 77.31 86 PHE A CA 1
ATOM 640 C C . PHE A 1 86 ? 8.837 -12.841 -20.451 1.00 77.31 86 PHE A C 1
ATOM 642 O O . PHE A 1 86 ? 9.551 -12.149 -21.174 1.00 77.31 86 PHE A O 1
ATOM 649 N N . HIS A 1 87 ? 9.055 -12.947 -19.142 1.00 85.62 87 HIS A N 1
ATOM 650 C CA . HIS A 1 87 ? 10.187 -12.346 -18.451 1.00 85.62 87 HIS A CA 1
ATOM 651 C C . HIS A 1 87 ? 11.253 -13.408 -18.172 1.00 85.62 87 HIS A C 1
ATOM 653 O O . HIS A 1 87 ? 10.936 -14.553 -17.838 1.00 85.62 87 HIS A O 1
ATOM 659 N N . ASP A 1 88 ? 12.522 -13.040 -18.298 1.00 89.69 88 ASP A N 1
ATOM 660 C CA . ASP A 1 88 ? 13.609 -13.736 -17.624 1.00 89.69 88 ASP A CA 1
ATOM 661 C C . ASP A 1 88 ? 13.663 -13.246 -16.175 1.00 89.69 88 ASP A C 1
ATOM 663 O O . ASP A 1 88 ? 13.692 -12.041 -15.924 1.00 89.69 88 ASP A O 1
ATOM 667 N N . ILE A 1 89 ? 13.662 -14.175 -15.217 1.00 92.38 89 ILE A N 1
ATOM 668 C CA . ILE A 1 89 ? 13.790 -13.855 -13.793 1.00 92.38 89 ILE A CA 1
ATOM 669 C C . ILE A 1 89 ? 14.992 -14.602 -13.239 1.00 92.38 89 ILE A C 1
ATOM 671 O O . ILE A 1 89 ? 15.020 -15.831 -13.225 1.00 92.38 89 ILE A O 1
ATOM 675 N N . PHE A 1 90 ? 15.969 -13.862 -12.734 1.00 94.56 90 PHE A N 1
ATOM 676 C CA . PHE A 1 90 ? 17.168 -14.417 -12.121 1.00 94.56 90 PHE A CA 1
ATOM 677 C C . PHE A 1 90 ? 17.212 -14.050 -10.646 1.00 94.56 90 PHE A C 1
ATOM 679 O O . PHE A 1 90 ? 17.040 -12.886 -10.282 1.00 94.56 90 PHE A O 1
ATOM 686 N N . MET A 1 91 ? 17.504 -15.015 -9.779 1.00 94.94 91 MET A N 1
ATOM 687 C CA . MET A 1 91 ? 17.888 -14.689 -8.414 1.00 94.94 91 MET A CA 1
ATOM 688 C C . MET A 1 91 ? 19.306 -14.118 -8.435 1.00 94.94 91 MET A C 1
ATOM 690 O O . MET A 1 91 ? 20.230 -14.734 -8.963 1.00 94.94 91 MET A O 1
ATOM 694 N N . MET A 1 92 ? 19.491 -12.952 -7.828 1.00 94.19 92 MET A N 1
ATOM 695 C CA . MET A 1 92 ? 20.764 -12.247 -7.749 1.00 94.19 92 MET A CA 1
ATOM 696 C C . MET A 1 92 ? 21.200 -12.085 -6.293 1.00 94.19 92 MET A C 1
ATOM 698 O O . MET A 1 92 ? 20.384 -11.943 -5.379 1.00 94.19 92 MET A O 1
ATOM 702 N N . LYS A 1 93 ? 22.515 -12.036 -6.079 1.00 92.00 93 LYS A N 1
ATOM 703 C CA . LYS A 1 93 ? 23.140 -11.638 -4.813 1.00 92.00 93 LYS A CA 1
ATOM 704 C C . LYS A 1 93 ? 24.022 -10.421 -5.042 1.00 92.00 93 LYS A C 1
ATOM 706 O O . LYS A 1 93 ? 24.683 -10.301 -6.072 1.00 92.00 93 LYS A O 1
ATOM 711 N N . LYS A 1 94 ? 24.054 -9.508 -4.075 1.00 90.44 94 LYS A N 1
ATOM 712 C CA . LYS A 1 94 ? 24.938 -8.341 -4.138 1.00 90.44 94 LYS A CA 1
ATOM 713 C C . LYS A 1 94 ? 26.394 -8.783 -3.964 1.00 90.44 94 LYS A C 1
ATOM 715 O O . LYS A 1 94 ? 26.705 -9.496 -3.010 1.00 90.44 94 LYS A O 1
ATOM 720 N N . LYS A 1 95 ? 27.300 -8.338 -4.839 1.00 88.06 95 LYS A N 1
ATOM 721 C CA . LYS A 1 95 ? 28.740 -8.575 -4.674 1.00 88.06 95 LYS A CA 1
ATOM 722 C C . LYS A 1 95 ? 29.227 -7.809 -3.447 1.00 88.06 95 LYS A C 1
ATOM 724 O O . LYS A 1 95 ? 29.071 -6.593 -3.331 1.00 88.06 95 LYS A O 1
ATOM 729 N N . ILE A 1 96 ? 29.793 -8.533 -2.492 1.00 73.75 96 ILE A N 1
ATOM 730 C CA . ILE A 1 96 ? 30.231 -7.954 -1.224 1.00 73.75 96 ILE A CA 1
ATOM 731 C C . ILE A 1 96 ? 31.549 -7.222 -1.457 1.00 73.75 96 ILE A C 1
ATOM 733 O O . ILE A 1 96 ? 32.578 -7.839 -1.717 1.00 73.75 96 ILE A O 1
ATOM 737 N N . ARG A 1 97 ? 31.548 -5.897 -1.287 1.00 68.19 97 ARG A N 1
ATOM 738 C CA . ARG A 1 97 ? 32.787 -5.172 -0.976 1.00 68.19 97 ARG A CA 1
ATOM 739 C C . ARG A 1 97 ? 33.140 -5.502 0.478 1.00 68.19 97 ARG A C 1
ATOM 741 O O . ARG A 1 97 ? 32.245 -5.466 1.319 1.00 68.19 97 ARG A O 1
ATOM 748 N N . LYS A 1 98 ? 34.409 -5.834 0.760 1.00 57.50 98 LYS A N 1
ATOM 749 C CA . LYS A 1 98 ? 34.977 -6.474 1.980 1.00 57.50 98 LYS A CA 1
ATOM 750 C C . LYS A 1 98 ? 34.490 -6.009 3.383 1.00 57.50 98 LYS A C 1
ATOM 752 O O . LYS A 1 98 ? 34.916 -6.595 4.366 1.00 57.50 98 LYS A O 1
ATOM 757 N N . LYS A 1 99 ? 33.619 -5.001 3.519 1.00 56.69 99 LYS A N 1
ATOM 758 C CA . LYS A 1 99 ? 33.204 -4.377 4.792 1.00 56.69 99 LYS A CA 1
ATOM 759 C C . LYS A 1 99 ? 31.736 -4.582 5.228 1.00 56.69 99 LYS A C 1
ATOM 761 O O . LYS A 1 99 ? 31.382 -4.102 6.295 1.00 56.69 99 LYS A O 1
ATOM 766 N N . LEU A 1 100 ? 30.870 -5.279 4.480 1.00 58.81 100 LEU A N 1
ATOM 767 C CA . LEU A 1 100 ? 29.441 -5.428 4.847 1.00 58.81 100 LEU A CA 1
ATOM 768 C C . LEU A 1 100 ? 29.007 -6.897 4.967 1.00 58.81 100 LEU A C 1
ATOM 770 O O . LEU A 1 100 ? 28.455 -7.475 4.034 1.00 58.81 100 LEU A O 1
ATOM 774 N N . ASN A 1 101 ? 29.232 -7.497 6.141 1.00 59.03 101 ASN A N 1
ATOM 775 C CA . ASN A 1 101 ? 28.809 -8.873 6.441 1.00 59.03 101 ASN A CA 1
ATOM 776 C C . ASN A 1 101 ? 27.282 -9.025 6.587 1.00 59.03 101 ASN A C 1
ATOM 778 O O . ASN A 1 101 ? 26.754 -10.073 6.235 1.00 59.03 101 ASN A O 1
ATOM 782 N N . ALA A 1 102 ? 26.559 -7.987 7.026 1.00 57.97 102 ALA A N 1
ATOM 783 C CA . ALA A 1 102 ? 25.113 -8.067 7.277 1.00 57.97 102 ALA A CA 1
ATOM 784 C C . ALA A 1 102 ? 24.249 -8.215 6.004 1.00 57.97 102 ALA A C 1
ATOM 786 O O . ALA A 1 102 ? 23.125 -8.697 6.072 1.00 57.97 102 ALA A O 1
ATOM 787 N N . LEU A 1 103 ? 24.766 -7.850 4.823 1.00 61.75 103 LEU A N 1
ATOM 788 C CA . LEU A 1 103 ? 24.036 -7.970 3.548 1.00 61.75 103 LEU A CA 1
ATOM 789 C C . LEU A 1 103 ? 24.175 -9.353 2.884 1.00 61.75 103 LEU A C 1
ATOM 791 O O . LEU A 1 103 ? 23.625 -9.560 1.804 1.00 61.75 103 LEU A O 1
ATOM 795 N N . LYS A 1 104 ? 24.906 -10.294 3.502 1.00 62.34 104 LYS A N 1
ATOM 796 C CA . LYS A 1 104 ? 25.298 -11.581 2.895 1.00 62.34 104 LYS A CA 1
ATOM 797 C C . LYS A 1 104 ? 24.131 -12.464 2.445 1.00 62.34 104 LYS A C 1
ATOM 799 O O . LYS A 1 104 ? 24.287 -13.200 1.474 1.00 62.34 104 LYS A O 1
ATOM 804 N N . ASN A 1 105 ? 22.974 -12.354 3.095 1.00 76.44 105 ASN A N 1
ATOM 805 C CA . ASN A 1 105 ? 21.864 -13.288 2.889 1.00 76.44 105 ASN A CA 1
ATOM 806 C C . ASN A 1 105 ? 20.648 -12.668 2.194 1.00 76.44 105 ASN A C 1
ATOM 808 O O . ASN A 1 105 ? 19.622 -13.327 2.056 1.00 76.44 105 ASN A O 1
ATOM 812 N N . GLN A 1 106 ? 20.733 -11.412 1.747 1.00 87.50 106 GLN A N 1
ATOM 813 C CA . GLN A 1 106 ? 19.595 -10.787 1.085 1.00 87.50 106 GLN A CA 1
ATOM 814 C C . GLN A 1 106 ? 19.491 -11.258 -0.372 1.00 87.50 106 GLN A C 1
ATOM 816 O O . GLN A 1 106 ? 20.380 -10.988 -1.183 1.00 87.50 106 GLN A O 1
ATOM 821 N N . ALA A 1 107 ? 18.388 -11.932 -0.697 1.00 92.88 107 ALA A N 1
ATOM 822 C CA . ALA A 1 107 ? 18.045 -12.301 -2.062 1.00 92.88 107 ALA A CA 1
ATOM 823 C C . ALA A 1 107 ? 17.438 -11.112 -2.823 1.00 92.88 107 ALA A C 1
ATOM 825 O O . ALA A 1 107 ? 16.722 -10.273 -2.261 1.00 92.88 107 ALA A O 1
ATOM 826 N N . TYR A 1 108 ? 17.737 -11.058 -4.116 1.00 95.62 108 TYR A N 1
ATOM 827 C CA . TYR A 1 108 ? 17.154 -10.123 -5.065 1.00 95.62 108 TYR A CA 1
ATOM 828 C C . TYR A 1 108 ? 16.649 -10.894 -6.282 1.00 95.62 108 TYR A C 1
ATOM 830 O O . TYR A 1 108 ? 17.206 -11.940 -6.610 1.00 95.62 108 TYR A O 1
ATOM 838 N N . PHE A 1 109 ? 15.650 -10.360 -6.970 1.00 96.38 109 PHE A N 1
ATOM 839 C CA . PHE A 1 109 ? 15.140 -10.900 -8.224 1.00 96.38 109 PHE A CA 1
ATOM 840 C C . PHE A 1 109 ? 15.354 -9.868 -9.325 1.00 96.38 109 PHE A C 1
ATOM 842 O O . PHE A 1 109 ? 14.893 -8.734 -9.217 1.00 96.38 109 PHE A O 1
ATOM 849 N N . PHE A 1 110 ? 16.116 -10.241 -10.349 1.00 96.44 110 PHE A N 1
ATOM 850 C CA . PHE A 1 110 ? 16.338 -9.437 -11.542 1.00 96.44 110 PHE A CA 1
ATOM 851 C C . PHE A 1 110 ? 15.378 -9.900 -12.629 1.00 96.44 110 PHE A C 1
ATOM 853 O O . PHE A 1 110 ? 15.457 -11.047 -13.067 1.00 96.44 110 PHE A O 1
ATOM 860 N N . LYS A 1 111 ? 14.475 -9.006 -13.020 1.00 95.12 111 LYS A N 1
ATOM 861 C CA . LYS A 1 111 ? 13.489 -9.178 -14.079 1.00 95.12 111 LYS A CA 1
ATOM 862 C C . LYS A 1 111 ? 13.990 -8.471 -15.335 1.00 95.12 111 LYS A C 1
ATOM 864 O O . LYS A 1 111 ? 14.277 -7.273 -15.299 1.00 95.12 111 LYS A O 1
ATOM 869 N N . GLN A 1 112 ? 14.071 -9.211 -16.432 1.00 92.94 112 GLN A N 1
ATOM 870 C CA . GLN A 1 112 ? 14.421 -8.707 -17.755 1.00 92.94 112 GLN A CA 1
ATOM 871 C C . GLN A 1 112 ? 13.365 -9.159 -18.764 1.00 92.94 112 GLN A C 1
ATOM 873 O O . GLN A 1 112 ? 12.913 -10.304 -18.736 1.00 92.94 112 GLN A O 1
ATOM 878 N N . ASN A 1 113 ? 12.956 -8.271 -19.665 1.00 86.38 113 ASN A N 1
ATOM 879 C CA . ASN A 1 113 ? 11.911 -8.588 -20.633 1.00 86.38 113 ASN A CA 1
ATOM 880 C C . ASN A 1 113 ? 12.503 -9.324 -21.850 1.00 86.38 113 ASN A C 1
ATOM 882 O O . ASN A 1 113 ? 13.465 -8.840 -22.444 1.00 86.38 113 ASN A O 1
ATOM 886 N N . LYS A 1 114 ? 11.938 -10.487 -22.226 1.00 79.75 114 LYS A N 1
ATOM 887 C CA . LYS A 1 114 ? 12.446 -11.324 -23.339 1.00 79.75 114 LYS A CA 1
ATOM 888 C C . LYS A 1 114 ? 12.014 -10.841 -24.720 1.00 79.75 114 LYS A C 1
ATOM 890 O O . LYS A 1 114 ? 12.716 -11.065 -25.702 1.00 79.75 114 LYS A O 1
ATOM 895 N N . CYS A 1 115 ? 10.812 -10.276 -24.817 1.00 64.94 115 CYS A N 1
ATOM 896 C CA . CYS A 1 115 ? 10.114 -10.122 -26.088 1.00 64.94 115 CYS A CA 1
ATOM 897 C C . CYS A 1 115 ? 9.905 -8.649 -26.450 1.00 64.94 115 CYS A C 1
ATOM 899 O O . CYS A 1 115 ? 9.125 -7.948 -25.813 1.00 64.94 115 CYS A O 1
ATOM 901 N N . GLY A 1 116 ? 10.550 -8.232 -27.542 1.00 62.69 116 GLY A N 1
ATOM 902 C CA . GLY A 1 116 ? 10.247 -7.003 -28.273 1.00 62.69 116 GLY A CA 1
ATOM 903 C C . GLY A 1 116 ? 10.895 -5.727 -27.721 1.00 62.69 116 GLY A C 1
ATOM 904 O O . GLY A 1 116 ? 11.392 -5.705 -26.595 1.00 62.69 116 GLY A O 1
ATOM 905 N N . PRO A 1 117 ? 10.909 -4.645 -28.523 1.00 60.09 117 PRO A N 1
ATOM 906 C CA . PRO A 1 117 ? 11.459 -3.359 -28.121 1.00 60.09 117 PRO A CA 1
ATOM 907 C C . PRO A 1 117 ? 10.499 -2.675 -27.143 1.00 60.09 117 PRO A C 1
ATOM 909 O O . PRO A 1 117 ? 9.810 -1.732 -27.525 1.00 60.09 117 PRO A O 1
ATOM 912 N N . LEU A 1 118 ? 10.407 -3.158 -25.905 1.00 68.62 118 LEU A N 1
ATOM 913 C CA . LEU A 1 118 ? 9.771 -2.399 -24.831 1.00 68.62 118 LEU A CA 1
ATOM 914 C C . LEU A 1 118 ? 10.436 -1.035 -24.709 1.00 68.62 118 LEU A C 1
ATOM 916 O O . LEU A 1 118 ? 11.624 -0.880 -25.000 1.00 68.62 118 LEU A O 1
ATOM 920 N N . ASP A 1 119 ? 9.649 -0.041 -24.311 1.00 81.44 119 ASP A N 1
ATOM 921 C CA . ASP A 1 119 ? 10.233 1.239 -23.968 1.00 81.44 119 ASP A CA 1
ATOM 922 C C . ASP A 1 119 ? 11.219 1.026 -22.809 1.00 81.44 119 ASP A C 1
ATOM 924 O O . ASP A 1 119 ? 10.861 0.476 -21.763 1.00 81.44 119 ASP A O 1
ATOM 928 N N . ASN A 1 120 ? 12.474 1.441 -23.000 1.00 81.81 120 ASN A N 1
ATOM 929 C CA . ASN A 1 120 ? 13.523 1.330 -21.988 1.00 81.81 120 ASN A CA 1
ATOM 930 C C . ASN A 1 120 ? 13.146 2.063 -20.687 1.00 81.81 120 ASN A C 1
ATOM 932 O O . ASN A 1 120 ? 13.696 1.746 -19.631 1.00 81.81 120 ASN A O 1
ATOM 936 N N . PHE A 1 121 ? 12.218 3.025 -20.746 1.00 90.94 121 PHE A N 1
ATOM 937 C CA . PHE A 1 121 ? 11.691 3.731 -19.580 1.00 90.94 121 PHE A CA 1
ATOM 938 C C . PHE A 1 121 ? 10.768 2.866 -18.710 1.00 90.94 121 PHE A C 1
ATOM 940 O O . PHE A 1 121 ? 10.614 3.159 -17.526 1.00 90.94 121 PHE A O 1
ATOM 947 N N . MET A 1 122 ? 10.210 1.766 -19.233 1.00 93.62 122 MET A N 1
ATOM 948 C CA . MET A 1 122 ? 9.290 0.901 -18.483 1.00 93.62 122 MET A CA 1
ATOM 949 C C . MET A 1 122 ? 9.920 0.359 -17.192 1.00 93.62 122 MET A C 1
ATOM 951 O O . MET A 1 122 ? 9.253 0.281 -16.166 1.00 93.62 122 MET A O 1
ATOM 955 N N . TYR A 1 123 ? 11.222 0.056 -17.198 1.00 94.44 123 TYR A N 1
ATOM 956 C CA . TYR A 1 123 ? 11.929 -0.404 -15.998 1.00 94.44 123 TYR A CA 1
ATOM 957 C C . TYR A 1 123 ? 12.034 0.676 -14.909 1.00 94.44 123 TYR A C 1
ATOM 959 O O . TYR A 1 123 ? 11.957 0.383 -13.716 1.00 94.44 123 TYR A O 1
ATOM 967 N N . GLU A 1 124 ? 12.220 1.936 -15.303 1.00 95.50 124 GLU A N 1
ATOM 968 C CA . GLU A 1 124 ? 12.261 3.066 -14.369 1.00 95.50 124 GLU A CA 1
ATOM 969 C C . GLU A 1 124 ? 10.869 3.359 -13.806 1.00 95.50 124 GLU A C 1
ATOM 971 O O . GLU A 1 124 ? 10.740 3.594 -12.603 1.00 95.50 124 GLU A O 1
ATOM 976 N N . ILE A 1 125 ? 9.836 3.269 -14.650 1.00 96.75 125 ILE A N 1
ATOM 977 C CA . ILE A 1 125 ? 8.434 3.425 -14.250 1.00 96.75 125 ILE A CA 1
ATOM 978 C C . ILE A 1 125 ? 8.035 2.320 -13.270 1.00 96.75 125 ILE A C 1
ATOM 980 O O . ILE A 1 125 ? 7.561 2.633 -12.186 1.00 96.75 125 ILE A O 1
ATOM 984 N N . GLU A 1 126 ? 8.308 1.047 -13.573 1.00 96.81 126 GLU A N 1
ATOM 985 C CA . GLU A 1 126 ? 8.032 -0.077 -12.663 1.00 96.81 126 GLU A CA 1
ATOM 986 C C . GLU A 1 126 ? 8.744 0.106 -11.310 1.00 96.81 126 GLU A C 1
ATOM 988 O O . GLU A 1 126 ? 8.161 -0.118 -10.245 1.00 96.81 126 GLU A O 1
ATOM 993 N N . ALA A 1 127 ? 10.001 0.566 -11.321 1.00 97.19 127 ALA A N 1
ATOM 994 C CA . ALA A 1 127 ? 10.735 0.843 -10.091 1.00 97.19 127 ALA A CA 1
ATOM 995 C C . ALA A 1 127 ? 10.132 2.012 -9.288 1.00 97.19 127 ALA A C 1
ATOM 997 O O . ALA A 1 127 ? 10.100 1.938 -8.055 1.00 97.19 127 ALA A O 1
ATOM 998 N N . ALA A 1 128 ? 9.653 3.065 -9.960 1.00 97.75 128 ALA A N 1
ATOM 999 C CA . ALA A 1 128 ? 8.959 4.187 -9.331 1.00 97.75 128 ALA A CA 1
ATOM 1000 C C . ALA A 1 128 ? 7.613 3.755 -8.732 1.00 97.75 128 ALA A C 1
ATOM 1002 O O . ALA A 1 128 ? 7.358 4.040 -7.561 1.00 97.75 128 ALA A O 1
ATOM 1003 N N . SER A 1 129 ? 6.816 2.985 -9.477 1.00 98.19 129 SER A N 1
ATOM 1004 C CA . SER A 1 129 ? 5.545 2.417 -9.024 1.00 98.19 129 SER A CA 1
ATOM 1005 C C . SER A 1 129 ? 5.731 1.540 -7.797 1.00 98.19 129 SER A C 1
ATOM 1007 O O . SER A 1 129 ? 5.080 1.752 -6.780 1.00 98.19 129 SER A O 1
ATOM 1009 N N . CYS A 1 130 ? 6.714 0.637 -7.812 1.00 98.00 130 CYS A N 1
ATOM 1010 C CA . CYS A 1 130 ? 7.099 -0.134 -6.631 1.00 98.00 130 CYS A CA 1
ATOM 1011 C C . CYS A 1 130 ? 7.453 0.777 -5.432 1.00 98.00 130 CYS A C 1
ATOM 1013 O O . CYS A 1 130 ? 7.115 0.482 -4.284 1.00 98.00 130 CYS A O 1
ATOM 1015 N N . GLY A 1 131 ? 8.087 1.925 -5.696 1.00 97.38 131 GLY A N 1
ATOM 1016 C CA . GLY A 1 131 ? 8.329 2.981 -4.714 1.00 97.38 131 GLY A CA 1
ATOM 1017 C C . GLY A 1 131 ? 7.051 3.573 -4.109 1.00 97.38 131 GLY A C 1
ATOM 1018 O O . GLY A 1 131 ? 7.030 3.800 -2.899 1.00 97.38 131 GLY A O 1
ATOM 1019 N N . PHE A 1 132 ? 5.989 3.762 -4.899 1.00 98.31 132 PHE A N 1
ATOM 1020 C CA . PHE A 1 132 ? 4.679 4.211 -4.410 1.00 98.31 132 PHE A CA 1
ATOM 1021 C C . PHE A 1 132 ? 4.052 3.186 -3.460 1.00 98.31 132 PHE A C 1
ATOM 1023 O O . PHE A 1 132 ? 3.649 3.540 -2.352 1.00 98.31 132 PHE A O 1
ATOM 1030 N N . TYR A 1 133 ? 4.070 1.897 -3.819 1.00 98.38 133 TYR A N 1
ATOM 1031 C CA . TYR A 1 133 ? 3.618 0.844 -2.903 1.00 98.38 133 TYR A CA 1
ATOM 1032 C C . TYR A 1 133 ? 4.445 0.828 -1.626 1.00 98.38 133 TYR A C 1
ATOM 1034 O O . TYR A 1 133 ? 3.893 0.677 -0.547 1.00 98.38 133 TYR A O 1
ATOM 1042 N N . HIS A 1 134 ? 5.766 0.979 -1.721 1.00 96.69 134 HIS A N 1
ATOM 1043 C CA . HIS A 1 134 ? 6.641 0.932 -0.548 1.00 96.69 134 HIS A CA 1
ATOM 1044 C C . HIS A 1 134 ? 6.458 2.131 0.395 1.00 96.69 134 HIS A C 1
ATOM 1046 O O . HIS A 1 134 ? 6.757 2.018 1.583 1.00 96.69 134 HIS A O 1
ATOM 1052 N N . LEU A 1 135 ? 5.968 3.271 -0.105 1.00 97.12 135 LEU A N 1
ATOM 1053 C CA . LEU A 1 135 ? 5.568 4.407 0.727 1.00 97.12 135 LEU A CA 1
ATOM 1054 C C . LEU A 1 135 ? 4.363 4.042 1.608 1.00 97.12 135 LEU A C 1
ATOM 1056 O O . LEU A 1 135 ? 4.374 4.291 2.815 1.00 97.12 135 LEU A O 1
ATOM 1060 N N . ILE A 1 136 ? 3.337 3.434 1.010 1.00 98.19 136 ILE A N 1
ATOM 1061 C CA . ILE A 1 136 ? 2.077 3.134 1.700 1.00 98.19 136 ILE A CA 1
ATOM 1062 C C . ILE A 1 136 ? 2.164 1.829 2.502 1.00 98.19 136 ILE A C 1
ATOM 1064 O O . ILE A 1 136 ? 1.715 1.783 3.643 1.00 98.19 136 ILE A O 1
ATOM 1068 N N . ALA A 1 137 ? 2.810 0.801 1.962 1.00 97.69 137 ALA A N 1
ATOM 1069 C CA . ALA A 1 137 ? 2.857 -0.553 2.503 1.00 97.69 137 ALA A CA 1
ATOM 1070 C C . ALA A 1 137 ? 4.292 -1.134 2.508 1.00 97.69 137 ALA A C 1
ATOM 1072 O O . ALA A 1 137 ? 4.572 -2.123 1.822 1.00 97.69 137 ALA A O 1
ATOM 1073 N N . PRO A 1 138 ? 5.222 -0.573 3.306 1.00 95.81 138 PRO A N 1
ATOM 1074 C CA . PRO A 1 138 ? 6.655 -0.898 3.249 1.00 95.81 138 PRO A CA 1
ATOM 1075 C C . PRO A 1 138 ? 7.003 -2.370 3.531 1.00 95.81 138 PRO A C 1
ATOM 1077 O O . PRO A 1 138 ? 8.078 -2.831 3.143 1.00 95.81 138 PRO A O 1
ATOM 1080 N N . HIS A 1 139 ? 6.118 -3.106 4.206 1.00 95.62 139 HIS A N 1
ATOM 1081 C CA . HIS A 1 139 ? 6.284 -4.531 4.514 1.00 95.62 139 HIS A CA 1
ATOM 1082 C C . HIS A 1 139 ? 5.590 -5.470 3.515 1.00 95.62 139 HIS A C 1
ATOM 1084 O O . HIS A 1 139 ? 5.872 -6.667 3.525 1.00 95.62 139 HIS A O 1
ATOM 1090 N N . HIS A 1 140 ? 4.724 -4.937 2.646 1.00 97.19 140 HIS A N 1
ATOM 1091 C CA . HIS A 1 140 ? 3.938 -5.719 1.685 1.00 97.19 140 HIS A CA 1
ATOM 1092 C C . HIS A 1 140 ? 4.442 -5.576 0.249 1.00 97.19 140 HIS A C 1
ATOM 1094 O O . HIS A 1 140 ? 4.041 -6.346 -0.616 1.00 97.19 140 HIS A O 1
ATOM 1100 N N . SER A 1 141 ? 5.354 -4.642 -0.016 1.00 96.88 141 SER A N 1
ATOM 1101 C CA . SER A 1 141 ? 5.998 -4.494 -1.317 1.00 96.88 141 SER A CA 1
ATOM 1102 C C . SER A 1 141 ? 7.525 -4.531 -1.205 1.00 96.88 141 SER A C 1
ATOM 1104 O O . SER A 1 141 ? 8.110 -4.104 -0.198 1.00 96.88 141 SER A O 1
ATOM 1106 N N . PRO A 1 142 ? 8.218 -5.038 -2.239 1.00 96.81 142 PRO A N 1
ATOM 1107 C CA . PRO A 1 142 ? 9.663 -4.997 -2.280 1.00 96.81 142 PRO A CA 1
ATOM 1108 C C . PRO A 1 142 ? 10.156 -3.558 -2.457 1.00 96.81 142 PRO A C 1
ATOM 1110 O O . PRO A 1 142 ? 9.414 -2.626 -2.738 1.00 96.81 142 PRO A O 1
ATOM 1113 N N . SER A 1 143 ? 11.469 -3.382 -2.344 1.00 95.56 143 SER A N 1
ATOM 1114 C CA . SER A 1 143 ? 12.128 -2.216 -2.928 1.00 95.56 143 SER A CA 1
ATOM 1115 C C . SER A 1 143 ? 12.682 -2.620 -4.286 1.00 95.56 143 SER A C 1
ATOM 1117 O O . SER A 1 143 ? 13.492 -3.550 -4.350 1.00 95.56 143 SER A O 1
ATOM 1119 N N . ALA A 1 144 ? 12.274 -1.915 -5.340 1.00 96.31 144 ALA A N 1
ATOM 1120 C CA . ALA A 1 144 ? 12.771 -2.118 -6.696 1.00 96.31 144 ALA A CA 1
ATOM 1121 C C . ALA A 1 144 ? 13.681 -0.979 -7.171 1.00 96.31 144 ALA A C 1
ATOM 1123 O O . ALA A 1 144 ? 13.688 0.124 -6.615 1.00 96.31 144 ALA A O 1
ATOM 1124 N N . ARG A 1 145 ? 14.512 -1.278 -8.172 1.00 95.81 145 ARG A N 1
ATOM 1125 C CA . ARG A 1 145 ? 15.452 -0.353 -8.818 1.00 95.81 145 ARG A CA 1
ATOM 1126 C C . ARG A 1 145 ? 15.586 -0.731 -10.285 1.00 95.81 145 ARG A C 1
ATOM 1128 O O . ARG A 1 145 ? 15.734 -1.917 -10.575 1.00 95.81 145 ARG A O 1
ATOM 1135 N N . ALA A 1 146 ? 15.637 0.255 -11.172 1.00 95.38 146 ALA A N 1
ATOM 1136 C CA . ALA A 1 146 ? 16.063 -0.002 -12.537 1.00 95.38 146 ALA A CA 1
ATOM 1137 C C . ALA A 1 146 ? 17.575 -0.288 -12.553 1.00 95.38 146 ALA A C 1
ATOM 1139 O O . ALA A 1 146 ? 18.356 0.306 -11.793 1.00 95.38 146 ALA A O 1
ATOM 1140 N N . ILE A 1 147 ? 17.980 -1.239 -13.389 1.00 95.19 147 ILE A N 1
ATOM 1141 C CA . ILE A 1 147 ? 19.365 -1.684 -13.526 1.00 95.19 147 ILE A CA 1
ATOM 1142 C C . ILE A 1 147 ? 19.894 -1.300 -14.895 1.00 95.19 147 ILE A C 1
ATOM 1144 O O . ILE A 1 147 ? 19.219 -1.512 -15.901 1.00 95.19 147 ILE A O 1
ATOM 1148 N N . TYR A 1 148 ? 21.120 -0.783 -14.915 1.00 93.19 148 TYR A N 1
ATOM 1149 C CA . TYR A 1 148 ? 21.825 -0.417 -16.136 1.00 93.19 148 TYR A CA 1
ATOM 1150 C C . TYR A 1 148 ? 23.084 -1.270 -16.351 1.00 93.19 148 TYR A C 1
ATOM 1152 O O . TYR A 1 148 ? 23.653 -1.823 -15.401 1.00 93.19 148 TYR A O 1
ATOM 1160 N N . ASN A 1 149 ? 23.501 -1.399 -17.608 1.00 91.56 149 ASN A N 1
ATOM 1161 C CA . ASN A 1 149 ? 24.753 -2.046 -18.005 1.00 91.56 149 ASN A CA 1
ATOM 1162 C C . ASN A 1 149 ? 25.926 -1.043 -18.051 1.00 91.56 149 ASN A C 1
ATOM 1164 O O . ASN A 1 149 ? 25.751 0.145 -17.807 1.00 91.56 149 ASN A O 1
ATOM 1168 N N . ASP A 1 150 ? 27.133 -1.483 -18.409 1.00 87.81 150 ASP A N 1
ATOM 1169 C CA . ASP A 1 150 ? 28.316 -0.601 -18.445 1.00 87.81 150 ASP A CA 1
ATOM 1170 C C . ASP A 1 150 ? 28.241 0.517 -19.510 1.00 87.81 150 ASP A C 1
ATOM 1172 O O . ASP A 1 150 ? 29.058 1.436 -19.500 1.00 87.81 150 ASP A O 1
ATOM 1176 N N . LYS A 1 151 ? 27.246 0.468 -20.406 1.00 88.44 151 LYS A N 1
ATOM 1177 C CA . LYS A 1 151 ? 26.935 1.511 -21.395 1.00 88.44 151 LYS A CA 1
ATOM 1178 C C . LYS A 1 151 ? 25.825 2.464 -20.938 1.00 88.44 151 LYS A C 1
ATOM 1180 O O . LYS A 1 151 ? 25.379 3.287 -21.729 1.00 88.44 151 LYS A O 1
ATOM 1185 N N . PHE A 1 152 ? 25.375 2.354 -19.687 1.00 85.88 152 PHE A N 1
ATOM 1186 C CA . PHE A 1 152 ? 24.249 3.115 -19.130 1.00 85.88 152 PHE A CA 1
ATOM 1187 C C . PHE A 1 152 ? 22.897 2.830 -19.801 1.00 85.88 152 PHE A C 1
ATOM 1189 O O . PHE A 1 152 ? 21.948 3.597 -19.655 1.00 85.88 152 PHE A O 1
ATOM 1196 N N . GLU A 1 153 ? 22.778 1.696 -20.492 1.00 89.19 153 GLU A N 1
ATOM 1197 C CA . GLU A 1 153 ? 21.507 1.221 -21.034 1.00 89.19 153 GLU A CA 1
ATOM 1198 C C . GLU A 1 153 ? 20.763 0.451 -19.944 1.00 89.19 153 GLU A C 1
ATOM 1200 O O . GLU A 1 153 ? 21.352 -0.383 -19.251 1.00 89.19 153 GLU A O 1
ATOM 1205 N N . TYR A 1 154 ? 19.467 0.711 -19.793 1.00 90.75 154 TYR A N 1
ATOM 1206 C CA . TYR A 1 154 ? 18.633 0.005 -18.828 1.00 90.75 154 TYR A CA 1
ATOM 1207 C C . TYR A 1 154 ? 18.261 -1.378 -19.346 1.00 90.75 154 TYR A C 1
ATOM 1209 O O . TYR A 1 154 ? 17.732 -1.520 -20.444 1.00 90.75 154 TYR A O 1
ATOM 1217 N N . ILE A 1 155 ? 18.536 -2.397 -18.537 1.00 93.12 155 ILE A N 1
ATOM 1218 C CA . ILE A 1 155 ? 18.427 -3.803 -18.941 1.00 93.12 155 ILE A CA 1
ATOM 1219 C C . ILE A 1 155 ? 17.393 -4.592 -18.136 1.00 93.12 155 ILE A C 1
ATOM 1221 O O . ILE A 1 155 ? 17.139 -5.749 -18.456 1.00 93.12 155 ILE A O 1
ATOM 1225 N N . GLY A 1 156 ? 16.815 -4.004 -17.089 1.00 94.62 156 GLY A N 1
ATOM 1226 C CA . GLY A 1 156 ? 15.807 -4.672 -16.275 1.00 94.62 156 GLY A CA 1
ATOM 1227 C C . GLY A 1 156 ? 15.508 -3.967 -14.959 1.00 94.62 156 GLY A C 1
ATOM 1228 O O . GLY A 1 156 ? 16.026 -2.883 -14.672 1.00 94.62 156 GLY A O 1
ATOM 1229 N N . VAL A 1 157 ? 14.709 -4.631 -14.130 1.00 96.19 157 VAL A N 1
ATOM 1230 C CA . VAL A 1 157 ? 14.361 -4.202 -12.771 1.00 96.19 157 VAL A CA 1
ATOM 1231 C C . VAL A 1 157 ? 14.886 -5.220 -11.774 1.00 96.19 157 VAL A C 1
ATOM 1233 O O . VAL A 1 157 ? 14.741 -6.425 -11.950 1.00 96.19 157 VAL A O 1
ATOM 1236 N N . LEU A 1 158 ? 15.505 -4.738 -10.702 1.00 96.81 158 LEU A N 1
ATOM 1237 C CA . LEU A 1 158 ? 15.930 -5.557 -9.577 1.00 96.81 158 LEU A CA 1
ATOM 1238 C C . LEU A 1 158 ? 15.068 -5.244 -8.362 1.00 96.81 158 LEU A C 1
ATOM 1240 O O . LEU A 1 158 ? 15.110 -4.124 -7.848 1.00 96.81 158 LEU A O 1
ATOM 1244 N N . SER A 1 159 ? 14.357 -6.243 -7.854 1.00 97.25 159 SER A N 1
ATOM 1245 C CA . SER A 1 159 ? 13.575 -6.152 -6.624 1.00 97.25 159 SER A CA 1
ATOM 1246 C C . SER A 1 159 ? 14.250 -6.915 -5.483 1.00 97.25 159 SER A C 1
ATOM 1248 O O . SER A 1 159 ? 14.881 -7.956 -5.670 1.00 97.25 159 SER A O 1
ATOM 1250 N N . LYS A 1 160 ? 14.168 -6.378 -4.264 1.00 96.00 160 LYS A N 1
ATOM 1251 C CA . LYS A 1 160 ? 14.505 -7.126 -3.045 1.00 96.00 160 LYS A CA 1
ATOM 1252 C C . LYS A 1 160 ? 13.460 -8.229 -2.839 1.00 96.00 160 LYS A C 1
ATOM 1254 O O . LYS A 1 160 ? 12.277 -7.948 -2.969 1.00 96.00 160 LYS A O 1
ATOM 1259 N N . ALA A 1 161 ? 13.873 -9.433 -2.446 1.00 95.56 161 ALA A N 1
ATOM 1260 C CA . ALA A 1 161 ? 12.929 -10.472 -2.039 1.00 95.56 161 ALA A CA 1
ATOM 1261 C C . ALA A 1 161 ? 12.043 -9.989 -0.877 1.00 95.56 161 ALA A C 1
ATOM 1263 O O . ALA A 1 161 ? 12.559 -9.480 0.125 1.00 95.56 161 ALA A O 1
ATOM 1264 N N . VAL A 1 162 ? 10.726 -10.157 -1.004 1.00 95.69 162 VAL A N 1
ATOM 1265 C CA . VAL A 1 162 ? 9.784 -9.858 0.080 1.00 95.69 162 VAL A CA 1
ATOM 1266 C C . VAL A 1 162 ? 9.833 -11.013 1.090 1.00 95.69 162 VAL A C 1
ATOM 1268 O O . VAL A 1 162 ? 9.619 -12.161 0.694 1.00 95.69 162 VAL A O 1
ATOM 1271 N N . PRO A 1 163 ? 10.153 -10.762 2.374 1.00 93.19 163 PRO A N 1
ATOM 1272 C CA . PRO A 1 163 ? 10.250 -11.825 3.372 1.00 93.19 163 PRO A CA 1
ATOM 1273 C C . PRO A 1 163 ? 8.955 -12.639 3.492 1.00 93.19 163 PRO A C 1
ATOM 1275 O O . PRO A 1 163 ? 7.871 -12.077 3.648 1.00 93.19 163 PRO A O 1
ATOM 1278 N N . GLY A 1 164 ? 9.082 -13.966 3.422 1.00 94.25 164 GLY A N 1
ATOM 1279 C CA . GLY A 1 164 ? 7.955 -14.893 3.554 1.00 94.25 164 GLY A CA 1
ATOM 1280 C C . GLY A 1 164 ? 6.907 -14.783 2.444 1.00 94.25 164 GLY A C 1
ATOM 1281 O O . GLY A 1 164 ? 5.762 -15.141 2.679 1.00 94.25 164 GLY A O 1
ATOM 1282 N N . PHE A 1 165 ? 7.242 -14.236 1.271 1.00 97.00 165 PHE A N 1
ATOM 1283 C CA . PHE A 1 165 ? 6.315 -14.246 0.141 1.00 97.00 165 PHE A CA 1
ATOM 1284 C C . PHE A 1 165 ? 6.132 -15.673 -0.382 1.00 97.00 165 PHE A C 1
ATOM 1286 O O . PHE A 1 165 ? 7.093 -16.307 -0.821 1.00 97.00 165 PHE A O 1
ATOM 1293 N N . VAL A 1 166 ? 4.885 -16.133 -0.366 1.00 96.69 166 VAL A N 1
ATOM 1294 C CA . VAL A 1 166 ? 4.410 -17.347 -1.031 1.00 96.69 166 VAL A CA 1
ATOM 1295 C C . VAL A 1 166 ? 3.208 -16.931 -1.862 1.00 96.69 166 VAL A C 1
ATOM 1297 O O . VAL A 1 166 ? 2.343 -16.213 -1.360 1.00 96.69 166 VAL A O 1
ATOM 1300 N N . SER A 1 167 ? 3.181 -17.305 -3.140 1.00 96.75 167 SER A N 1
ATOM 1301 C CA . SER A 1 167 ? 2.102 -16.880 -4.029 1.00 96.75 167 SER A CA 1
ATOM 1302 C C . SER A 1 167 ? 0.762 -17.468 -3.571 1.00 96.75 167 SER A C 1
ATOM 1304 O O . SER A 1 167 ? 0.719 -18.585 -3.063 1.00 96.75 167 SER A O 1
ATOM 1306 N N . ALA A 1 168 ? -0.341 -16.748 -3.773 1.00 97.12 168 ALA A N 1
ATOM 1307 C CA . ALA A 1 168 ? -1.687 -17.250 -3.504 1.00 97.12 168 ALA A CA 1
ATOM 1308 C C . ALA A 1 168 ? -2.058 -18.421 -4.431 1.00 97.12 168 ALA A C 1
ATOM 1310 O O . ALA A 1 168 ? -2.994 -19.157 -4.146 1.00 97.12 168 ALA A O 1
ATOM 1311 N N . LEU A 1 169 ? -1.317 -18.612 -5.529 1.00 94.62 169 LEU A N 1
ATOM 1312 C CA . LEU A 1 169 ? -1.405 -19.817 -6.350 1.00 94.62 169 LEU A CA 1
ATOM 1313 C C . LEU A 1 169 ? -0.906 -21.058 -5.590 1.00 94.62 169 LEU A C 1
ATOM 1315 O O . LEU A 1 169 ? -1.490 -22.129 -5.733 1.00 94.62 169 LEU A O 1
ATOM 1319 N N . ASP A 1 170 ? 0.162 -20.914 -4.802 1.00 95.88 170 ASP A N 1
ATOM 1320 C CA . ASP A 1 170 ? 0.778 -22.015 -4.050 1.00 95.88 170 ASP A CA 1
ATOM 1321 C C . ASP A 1 170 ? 0.177 -22.176 -2.640 1.00 95.88 170 ASP A C 1
ATOM 1323 O O . ASP A 1 170 ? 0.098 -23.287 -2.116 1.00 95.88 170 ASP A O 1
ATOM 1327 N N . ASP A 1 171 ? -0.253 -21.076 -2.022 1.00 97.38 171 ASP A N 1
ATOM 1328 C CA . ASP A 1 171 ? -0.864 -21.029 -0.692 1.00 97.38 171 ASP A CA 1
ATOM 1329 C C . ASP A 1 171 ? -2.106 -20.119 -0.721 1.00 97.38 171 ASP A C 1
ATOM 1331 O O . ASP A 1 171 ? -2.026 -18.949 -0.335 1.00 97.38 171 ASP A O 1
ATOM 1335 N N . PRO A 1 172 ? -3.246 -20.616 -1.243 1.00 97.56 172 PRO A N 1
ATOM 1336 C CA . PRO A 1 172 ? -4.472 -19.833 -1.356 1.00 97.56 172 PRO A CA 1
ATOM 1337 C C . PRO A 1 172 ? -5.083 -19.542 0.017 1.00 97.56 172 PRO A C 1
ATOM 1339 O O . PRO A 1 172 ? -4.860 -20.270 0.987 1.00 97.56 172 PRO A O 1
ATOM 1342 N N . LEU A 1 173 ? -5.903 -18.490 0.078 1.00 98.19 173 LEU A N 1
ATOM 1343 C CA . LEU A 1 173 ? -6.701 -18.157 1.259 1.00 98.19 173 LEU A CA 1
ATOM 1344 C C . LEU A 1 173 ? -7.708 -19.277 1.556 1.00 98.19 173 LEU A C 1
ATOM 1346 O O . LEU A 1 173 ? -8.366 -19.777 0.645 1.00 98.19 173 LEU A O 1
ATOM 1350 N N . ARG A 1 174 ? -7.869 -19.645 2.829 1.00 98.06 174 ARG A N 1
ATOM 1351 C CA . ARG A 1 174 ? -8.772 -20.714 3.278 1.00 98.06 174 ARG A CA 1
ATOM 1352 C C . ARG A 1 174 ? -9.795 -20.198 4.280 1.00 98.06 174 ARG A C 1
ATOM 1354 O O . ARG A 1 174 ? -9.616 -19.171 4.925 1.00 98.06 174 ARG A O 1
ATOM 1361 N N . GLU A 1 175 ? -10.860 -20.973 4.472 1.00 98.12 175 GLU A N 1
ATOM 1362 C CA . GLU A 1 175 ? -11.877 -20.711 5.501 1.00 98.12 175 GLU A CA 1
ATOM 1363 C C . GLU A 1 175 ? -11.281 -20.566 6.906 1.00 98.12 175 GLU A C 1
ATOM 1365 O O . GLU A 1 175 ? -11.724 -19.733 7.689 1.00 98.12 175 GLU A O 1
ATOM 1370 N N . GLU A 1 176 ? -10.262 -21.365 7.225 1.00 97.94 176 GLU A N 1
ATOM 1371 C CA . GLU A 1 176 ? -9.616 -21.389 8.539 1.00 97.94 176 GLU A CA 1
ATOM 1372 C C . GLU A 1 176 ? -8.766 -20.150 8.850 1.00 97.94 176 GLU A C 1
ATOM 1374 O O . GLU A 1 176 ? -8.465 -19.928 10.026 1.00 97.94 176 GLU A O 1
ATOM 1379 N N . ASP A 1 177 ? -8.432 -19.348 7.833 1.00 98.25 177 ASP A N 1
ATOM 1380 C CA . ASP A 1 177 ? -7.643 -18.116 7.954 1.00 98.25 177 ASP A CA 1
ATOM 1381 C C . ASP A 1 177 ? -8.503 -16.906 8.370 1.00 98.25 177 ASP A C 1
ATOM 1383 O O . ASP A 1 177 ? -7.970 -15.867 8.758 1.00 98.25 177 ASP A O 1
ATOM 1387 N N . LEU A 1 178 ? -9.837 -17.012 8.277 1.00 98.44 178 LEU A N 1
ATOM 1388 C CA . LEU A 1 178 ? -10.756 -15.896 8.533 1.00 98.44 178 LEU A CA 1
ATOM 1389 C C . LEU A 1 178 ? -11.096 -15.686 10.022 1.00 98.44 178 LEU A C 1
ATOM 1391 O O . LEU A 1 178 ? -11.148 -14.536 10.448 1.00 98.44 178 LEU A O 1
ATOM 1395 N N . PRO A 1 179 ? -11.372 -16.723 10.838 1.00 98.31 179 PRO A N 1
ATOM 1396 C CA . PRO A 1 179 ? -11.770 -16.517 12.228 1.00 98.31 179 PRO A CA 1
ATOM 1397 C C . PRO A 1 179 ? -10.607 -16.025 13.093 1.00 98.31 179 PRO A C 1
ATOM 1399 O O . PRO A 1 179 ? -9.519 -16.595 13.049 1.00 98.31 179 PRO A O 1
ATOM 1402 N N . ILE A 1 180 ? -10.856 -15.016 13.928 1.00 98.25 180 ILE A N 1
ATOM 1403 C CA . ILE A 1 180 ? -9.930 -14.536 14.962 1.00 98.25 180 ILE A CA 1
ATOM 1404 C C . ILE A 1 180 ? -10.730 -14.493 16.263 1.00 98.25 180 ILE A C 1
ATOM 1406 O O . ILE A 1 180 ? -11.512 -13.570 16.489 1.00 98.25 180 ILE A O 1
ATOM 1410 N N . GLU A 1 181 ? -10.601 -15.528 17.088 1.00 98.00 181 GLU A N 1
ATOM 1411 C CA . GLU A 1 181 ? -11.477 -15.750 18.245 1.00 98.00 181 GLU A CA 1
ATOM 1412 C C . GLU A 1 181 ? -11.274 -14.679 19.321 1.00 98.00 181 GLU A C 1
ATOM 1414 O O . GLU A 1 181 ? -12.242 -14.233 19.943 1.00 98.00 181 GLU A O 1
ATOM 1419 N N . ALA A 1 182 ? -10.035 -14.202 19.477 1.00 97.38 182 ALA A N 1
ATOM 1420 C CA . ALA A 1 182 ? -9.682 -13.149 20.428 1.00 97.38 182 ALA A CA 1
ATOM 1421 C C . ALA A 1 182 ? -10.485 -11.846 20.222 1.00 97.38 182 ALA A C 1
ATOM 1423 O O . ALA A 1 182 ? -10.837 -11.178 21.197 1.00 97.38 182 ALA A O 1
ATOM 1424 N N . LEU A 1 183 ? -10.863 -11.511 18.981 1.00 97.50 183 LEU A N 1
ATOM 1425 C CA . LEU A 1 183 ? -11.622 -10.290 18.666 1.00 97.50 183 LEU A CA 1
ATOM 1426 C C . LEU A 1 183 ? -13.058 -10.288 19.204 1.00 97.50 183 LEU A C 1
ATOM 1428 O O . LEU A 1 183 ? -13.709 -9.248 19.207 1.00 97.50 183 LEU A O 1
ATOM 1432 N N . ASN A 1 184 ? -13.555 -11.418 19.710 1.00 96.94 184 ASN A N 1
ATOM 1433 C CA . ASN A 1 184 ? -14.813 -11.439 20.460 1.00 96.94 184 ASN A CA 1
ATOM 1434 C C . ASN A 1 184 ? -14.693 -10.746 21.829 1.00 96.94 184 ASN A C 1
ATOM 1436 O O . ASN A 1 184 ? -15.698 -10.557 22.522 1.00 96.94 184 ASN A O 1
ATOM 1440 N N . HIS A 1 185 ? -13.470 -10.446 22.271 1.00 96.38 185 HIS A N 1
ATOM 1441 C CA . HIS A 1 185 ? -13.186 -9.994 23.628 1.00 96.38 185 HIS A CA 1
ATOM 1442 C C . HIS A 1 185 ? -12.261 -8.780 23.709 1.00 96.38 185 HIS A C 1
ATOM 1444 O O . HIS A 1 185 ? -12.342 -8.069 24.707 1.00 96.38 185 HIS A O 1
ATOM 1450 N N . ILE A 1 186 ? -11.410 -8.542 22.710 1.00 96.81 186 ILE A N 1
ATOM 1451 C CA . ILE A 1 186 ? -10.468 -7.413 22.689 1.00 96.81 186 ILE A CA 1
ATOM 1452 C C . ILE A 1 186 ? -10.631 -6.567 21.426 1.00 96.81 186 ILE A C 1
ATOM 1454 O O . ILE A 1 186 ? -11.204 -7.024 20.434 1.00 96.81 186 ILE A O 1
ATOM 1458 N N . SER A 1 187 ? -10.153 -5.324 21.480 1.00 96.31 187 SER A N 1
ATOM 1459 C CA . SER A 1 187 ? -10.239 -4.389 20.355 1.00 96.31 187 SER A CA 1
ATOM 1460 C C . SER A 1 187 ? -9.246 -4.734 19.234 1.00 96.31 187 SER A C 1
ATOM 1462 O O . SER A 1 187 ? -8.345 -5.563 19.401 1.00 96.31 187 SER A O 1
ATOM 1464 N N . ILE A 1 188 ? -9.406 -4.098 18.069 1.00 97.75 188 ILE A N 1
ATOM 1465 C CA . ILE A 1 188 ? -8.440 -4.235 16.967 1.00 97.75 188 ILE A CA 1
ATOM 1466 C C . ILE A 1 188 ? -7.114 -3.576 17.359 1.00 97.75 188 ILE A C 1
ATOM 1468 O O . ILE A 1 188 ? -6.053 -4.105 17.045 1.00 97.75 188 ILE A O 1
ATOM 1472 N N . GLU A 1 189 ? -7.175 -2.476 18.105 1.00 96.06 189 GLU A N 1
ATOM 1473 C CA . GLU A 1 189 ? -6.023 -1.733 18.606 1.00 96.06 189 GLU A CA 1
ATOM 1474 C C . GLU A 1 189 ? -5.201 -2.585 19.586 1.00 96.06 189 GLU A C 1
ATOM 1476 O O . GLU A 1 189 ? -3.973 -2.633 19.494 1.00 96.06 189 GLU A O 1
ATOM 1481 N N . ASP A 1 190 ? -5.871 -3.328 20.475 1.00 96.00 190 ASP A N 1
ATOM 1482 C CA . ASP A 1 190 ? -5.215 -4.304 21.352 1.00 96.00 190 ASP A CA 1
ATOM 1483 C C . ASP A 1 190 ? -4.546 -5.422 20.539 1.00 96.00 190 ASP A C 1
ATOM 1485 O O . ASP A 1 190 ? -3.415 -5.815 20.833 1.00 96.00 190 ASP A O 1
ATOM 1489 N N . MET A 1 191 ? -5.216 -5.925 19.496 1.00 97.75 191 MET A N 1
ATOM 1490 C CA . MET A 1 191 ? -4.634 -6.933 18.604 1.00 97.75 191 MET A CA 1
ATOM 1491 C C . MET A 1 191 ? -3.418 -6.404 17.838 1.00 97.75 191 MET A C 1
ATOM 1493 O O . MET A 1 191 ? -2.435 -7.131 17.711 1.00 97.75 191 MET A O 1
ATOM 1497 N N . ASP A 1 192 ? -3.441 -5.152 17.371 1.00 97.06 192 ASP A N 1
ATOM 1498 C CA . ASP A 1 192 ? -2.282 -4.502 16.751 1.00 97.06 192 ASP A CA 1
ATOM 1499 C C . ASP A 1 192 ? -1.101 -4.406 17.722 1.00 97.06 192 ASP A C 1
ATOM 1501 O O . ASP A 1 192 ? 0.027 -4.736 17.350 1.00 97.06 192 ASP A O 1
ATOM 1505 N N . ALA A 1 193 ? -1.353 -4.018 18.975 1.00 95.62 193 ALA A N 1
ATOM 1506 C CA . ALA A 1 193 ? -0.315 -3.935 19.998 1.00 95.62 193 ALA A CA 1
ATOM 1507 C C . ALA A 1 193 ? 0.296 -5.312 20.320 1.00 95.62 193 ALA A C 1
ATOM 1509 O O . ALA A 1 193 ? 1.515 -5.435 20.467 1.00 95.62 193 ALA A O 1
ATOM 1510 N N . LEU A 1 194 ? -0.528 -6.363 20.402 1.00 96.81 194 LEU A N 1
ATOM 1511 C CA . LEU A 1 194 ? -0.061 -7.736 20.618 1.00 96.81 194 LEU A CA 1
ATOM 1512 C C . LEU A 1 194 ? 0.720 -8.280 19.416 1.00 96.81 194 LEU A C 1
ATOM 1514 O O . LEU A 1 194 ? 1.749 -8.933 19.599 1.00 96.81 194 LEU A O 1
ATOM 1518 N N . ASP A 1 195 ? 0.264 -8.002 18.195 1.00 97.19 195 ASP A N 1
ATOM 1519 C CA . ASP A 1 195 ? 0.959 -8.397 16.971 1.00 97.19 195 ASP A CA 1
ATOM 1520 C C . ASP A 1 195 ? 2.339 -7.734 16.860 1.00 97.19 195 ASP A C 1
ATOM 1522 O O . ASP A 1 195 ? 3.348 -8.404 16.604 1.00 97.19 195 ASP A O 1
ATOM 1526 N N . GLU A 1 196 ? 2.401 -6.429 17.126 1.00 94.75 196 GLU A N 1
ATOM 1527 C CA . GLU A 1 196 ? 3.644 -5.665 17.127 1.00 94.75 196 GLU A CA 1
ATOM 1528 C C . GLU A 1 196 ? 4.599 -6.152 18.222 1.00 94.75 196 GLU A C 1
ATOM 1530 O O . GLU A 1 196 ? 5.786 -6.368 17.968 1.00 94.75 196 GLU A O 1
ATOM 1535 N N . ARG A 1 197 ? 4.083 -6.440 19.422 1.00 95.69 197 ARG A N 1
ATOM 1536 C CA . ARG A 1 197 ? 4.867 -7.064 20.491 1.00 95.69 197 ARG A CA 1
ATOM 1537 C C . ARG A 1 197 ? 5.445 -8.411 20.055 1.00 95.69 197 ARG A C 1
ATOM 1539 O O . ARG A 1 197 ? 6.643 -8.632 20.223 1.00 95.69 197 ARG A O 1
ATOM 1546 N N . ALA A 1 198 ? 4.639 -9.289 19.454 1.00 95.56 198 ALA A N 1
ATOM 1547 C CA . ALA A 1 198 ? 5.117 -10.575 18.942 1.00 95.56 198 ALA A CA 1
ATOM 1548 C C . ALA A 1 198 ? 6.225 -10.403 17.893 1.00 95.56 198 ALA A C 1
ATOM 1550 O O . ALA A 1 198 ? 7.167 -11.197 17.845 1.00 95.56 198 ALA A O 1
ATOM 1551 N N . ARG A 1 199 ? 6.136 -9.361 17.057 1.00 93.19 199 ARG A N 1
ATOM 1552 C CA . ARG A 1 199 ? 7.167 -9.021 16.070 1.00 93.19 199 ARG A CA 1
ATOM 1553 C C . ARG A 1 199 ? 8.462 -8.552 16.736 1.00 93.19 199 ARG A C 1
ATOM 1555 O O . ARG A 1 199 ? 9.531 -9.023 16.356 1.00 93.19 199 ARG A O 1
ATOM 1562 N N . LEU A 1 200 ? 8.381 -7.657 17.721 1.00 91.44 200 LEU A N 1
ATOM 1563 C CA . LEU A 1 200 ? 9.543 -7.148 18.464 1.00 91.44 200 LEU A CA 1
ATOM 1564 C C . LEU A 1 200 ? 10.246 -8.253 19.267 1.00 91.44 200 LEU A C 1
ATOM 1566 O O . LEU A 1 200 ? 11.475 -8.290 19.325 1.00 91.44 200 LEU A O 1
ATOM 1570 N N . GLU A 1 201 ? 9.476 -9.193 19.815 1.00 94.38 201 GLU A N 1
ATOM 1571 C CA . GLU A 1 201 ? 9.980 -10.380 20.516 1.00 94.38 201 GLU A CA 1
ATOM 1572 C C . GLU A 1 201 ? 10.488 -11.483 19.556 1.00 94.38 201 GLU A C 1
ATOM 1574 O O . GLU A 1 201 ? 10.993 -12.507 20.011 1.00 94.38 201 GLU A O 1
ATOM 1579 N N . ASN A 1 202 ? 10.411 -11.274 18.232 1.00 92.81 202 ASN A N 1
ATOM 1580 C CA . ASN A 1 202 ? 10.762 -12.248 17.188 1.00 92.81 202 ASN A CA 1
ATOM 1581 C C . ASN A 1 202 ? 10.097 -13.621 17.398 1.00 92.81 202 ASN A C 1
ATOM 1583 O O . ASN A 1 202 ? 10.728 -14.666 17.219 1.00 92.81 202 ASN A O 1
ATOM 1587 N N . LEU A 1 203 ? 8.820 -13.624 17.788 1.00 93.00 203 LEU A N 1
ATOM 1588 C CA . LEU A 1 203 ? 8.076 -14.859 17.994 1.00 93.00 203 LEU A CA 1
ATOM 1589 C C . LEU A 1 203 ? 7.820 -15.552 16.653 1.00 93.00 203 LEU A C 1
ATOM 1591 O O . LEU A 1 203 ? 7.182 -15.007 15.749 1.00 93.00 203 LEU A O 1
ATOM 1595 N N . ASP A 1 204 ? 8.301 -16.785 16.552 1.00 92.31 204 ASP A N 1
ATOM 1596 C CA . ASP A 1 204 ? 8.083 -17.662 15.408 1.00 92.31 204 ASP A CA 1
ATOM 1597 C C . ASP A 1 204 ? 6.665 -18.232 15.456 1.00 92.31 204 ASP A C 1
ATOM 1599 O O . ASP A 1 204 ? 6.430 -19.299 16.015 1.00 92.31 204 ASP A O 1
ATOM 1603 N N . LEU A 1 205 ? 5.695 -17.479 14.937 1.00 92.69 205 LEU A N 1
ATOM 1604 C CA . LEU A 1 205 ? 4.301 -17.914 14.937 1.00 92.69 205 LEU A CA 1
ATOM 1605 C C . LEU A 1 205 ? 4.059 -19.080 13.976 1.00 92.69 205 LEU A C 1
ATOM 1607 O O . LEU A 1 205 ? 3.160 -19.875 14.232 1.00 92.69 205 LEU A O 1
ATOM 1611 N N . ASP A 1 206 ? 4.828 -19.206 12.897 1.00 90.44 206 ASP A N 1
ATOM 1612 C CA . ASP A 1 206 ? 4.557 -20.170 11.824 1.00 90.44 206 ASP A CA 1
ATOM 1613 C C . ASP A 1 206 ? 4.862 -21.608 12.254 1.00 90.44 206 ASP A C 1
ATOM 1615 O O . ASP A 1 206 ? 4.132 -22.531 11.895 1.00 90.44 206 ASP A O 1
ATOM 1619 N N . ASN A 1 207 ? 5.865 -21.799 13.116 1.00 91.56 207 ASN A N 1
ATOM 1620 C CA . ASN A 1 207 ? 6.203 -23.117 13.660 1.00 91.56 207 ASN A CA 1
ATOM 1621 C C . ASN A 1 207 ? 5.443 -23.475 14.952 1.00 91.56 207 ASN A C 1
ATOM 1623 O O . ASN A 1 207 ? 5.685 -24.530 15.546 1.00 91.56 207 ASN A O 1
ATOM 1627 N N . LYS A 1 208 ? 4.518 -22.624 15.419 1.00 90.75 208 LYS A N 1
ATOM 1628 C CA . LYS A 1 208 ? 3.728 -22.877 16.637 1.00 90.75 208 LYS A CA 1
ATOM 1629 C C . LYS A 1 208 ? 2.380 -23.524 16.302 1.00 90.75 208 LYS A C 1
ATOM 1631 O O . LYS A 1 208 ? 1.672 -23.032 15.414 1.00 90.75 208 LYS A O 1
ATOM 1636 N N . PRO A 1 209 ? 1.953 -24.568 17.045 1.00 88.31 209 PRO A N 1
ATOM 1637 C CA . PRO A 1 209 ? 0.619 -25.141 16.888 1.00 88.31 209 PRO A CA 1
ATOM 1638 C C . PRO A 1 209 ? -0.466 -24.070 17.024 1.00 88.31 209 PRO A C 1
ATOM 1640 O O . PRO A 1 209 ? -0.361 -23.189 17.872 1.00 88.31 209 PRO A O 1
ATOM 1643 N N . GLY A 1 210 ? -1.529 -24.168 16.222 1.00 86.12 210 GLY A N 1
ATOM 1644 C CA . GLY A 1 210 ? -2.656 -23.226 16.249 1.00 86.12 210 GLY A CA 1
ATOM 1645 C C . GLY A 1 210 ? -3.181 -22.862 17.647 1.00 86.12 210 GLY A C 1
ATOM 1646 O O . GLY A 1 210 ? -3.207 -21.674 17.950 1.00 86.12 210 GLY A O 1
ATOM 1647 N N . PRO A 1 211 ? -3.531 -23.831 18.516 1.00 91.81 211 PRO A N 1
ATOM 1648 C CA . PRO A 1 211 ? -4.099 -23.550 19.839 1.00 91.81 211 PRO A CA 1
ATOM 1649 C C . PRO A 1 211 ? -3.066 -23.098 20.887 1.00 91.81 211 PRO A C 1
ATOM 1651 O O . PRO A 1 211 ? -3.404 -22.954 22.059 1.00 91.81 211 PRO A O 1
ATOM 1654 N N . HIS A 1 212 ? -1.795 -22.912 20.514 1.00 92.94 212 HIS A N 1
ATOM 1655 C CA . HIS A 1 212 ? -0.770 -22.467 21.451 1.00 92.94 212 HIS A CA 1
ATOM 1656 C C . HIS A 1 212 ? -1.020 -21.011 21.853 1.00 92.94 212 HIS A C 1
ATOM 1658 O O . HIS A 1 212 ? -0.986 -20.122 21.002 1.00 92.94 212 HIS A O 1
ATOM 1664 N N . VAL A 1 213 ? -1.263 -20.774 23.143 1.00 92.56 213 VAL A N 1
ATOM 1665 C CA . VAL A 1 213 ? -1.427 -19.429 23.706 1.00 92.56 213 VAL A CA 1
ATOM 1666 C C . VAL A 1 213 ? -0.088 -18.698 23.654 1.00 92.56 213 VAL A C 1
ATOM 1668 O O . VAL A 1 213 ? 0.914 -19.196 24.162 1.00 92.56 213 VAL A O 1
ATOM 1671 N N . ILE A 1 214 ? -0.082 -17.526 23.024 1.00 95.31 214 ILE A N 1
ATOM 1672 C CA . ILE A 1 214 ? 1.083 -16.643 22.921 1.00 95.31 214 ILE A CA 1
ATOM 1673 C C . ILE A 1 214 ? 1.023 -15.572 24.008 1.00 95.31 214 ILE A C 1
ATOM 1675 O O . ILE A 1 214 ? 2.024 -15.312 24.672 1.00 95.31 214 ILE A O 1
ATOM 1679 N N . PHE A 1 215 ? -0.158 -14.986 24.215 1.00 95.44 215 PHE A N 1
ATOM 1680 C CA . PHE A 1 215 ? -0.381 -13.963 25.230 1.00 95.44 215 PHE A CA 1
ATOM 1681 C C . PHE A 1 215 ? -1.654 -14.231 26.028 1.00 95.44 215 PHE A C 1
ATOM 1683 O O . PHE A 1 215 ? -2.628 -14.786 25.523 1.00 95.44 215 PHE A O 1
ATOM 1690 N N . GLU A 1 216 ? -1.646 -13.766 27.271 1.00 94.56 216 GLU A N 1
ATOM 1691 C CA . GLU A 1 216 ? -2.818 -13.660 28.132 1.00 94.56 216 GLU A CA 1
ATOM 1692 C C . GLU A 1 216 ? -3.183 -12.179 28.256 1.00 94.56 216 GLU A C 1
ATOM 1694 O O . GLU A 1 216 ? -2.455 -11.399 28.874 1.00 94.56 216 GLU A O 1
ATOM 1699 N N . TYR A 1 217 ? -4.292 -11.769 27.639 1.00 92.75 217 TYR A N 1
ATOM 1700 C CA . TYR A 1 217 ? -4.783 -10.398 27.738 1.00 92.75 217 TYR A CA 1
ATOM 1701 C C . TYR A 1 217 ? -5.709 -10.267 28.950 1.00 92.75 217 TYR A C 1
ATOM 1703 O O . TYR A 1 217 ? -6.704 -10.985 29.073 1.00 92.75 217 TYR A O 1
ATOM 1711 N N . ILE A 1 218 ? -5.388 -9.353 29.863 1.00 93.31 218 ILE A N 1
ATOM 1712 C CA . ILE A 1 218 ? -6.172 -9.123 31.079 1.00 93.31 218 ILE A CA 1
ATOM 1713 C C . ILE A 1 218 ? -7.163 -7.998 30.801 1.00 93.31 218 ILE A C 1
ATOM 1715 O O . ILE A 1 218 ? -6.758 -6.847 30.646 1.00 93.31 218 ILE A O 1
ATOM 1719 N N . LEU A 1 219 ? -8.458 -8.319 30.776 1.00 87.88 219 LEU A N 1
ATOM 1720 C CA . LEU A 1 219 ? -9.485 -7.300 30.575 1.00 87.88 219 LEU A CA 1
ATOM 1721 C C . LEU A 1 219 ? -9.543 -6.349 31.781 1.00 87.88 219 LEU A C 1
ATOM 1723 O O . LEU A 1 219 ? -9.582 -6.825 32.925 1.00 87.88 219 LEU A O 1
ATOM 1727 N N . PRO A 1 220 ? -9.582 -5.023 31.558 1.00 84.62 220 PRO A N 1
ATOM 1728 C CA . PRO A 1 220 ? -9.842 -4.078 32.633 1.00 84.62 220 PRO A CA 1
ATOM 1729 C C . PRO A 1 220 ? -11.231 -4.343 33.232 1.00 84.62 220 PRO A C 1
ATOM 1731 O O . PRO A 1 220 ? -12.177 -4.665 32.513 1.00 84.62 220 PRO A O 1
ATOM 1734 N N . ASP A 1 221 ? -11.349 -4.246 34.560 1.00 82.25 221 ASP A N 1
ATOM 1735 C CA . ASP A 1 221 ? -12.620 -4.451 35.265 1.00 82.25 221 ASP A CA 1
ATOM 1736 C C . ASP A 1 221 ? -13.634 -3.389 34.797 1.00 82.25 221 ASP A C 1
ATOM 1738 O O . ASP A 1 221 ? -13.416 -2.201 35.060 1.00 82.25 221 ASP A O 1
ATOM 1742 N N . PRO A 1 222 ? -14.736 -3.773 34.119 1.00 74.44 222 PRO A N 1
ATOM 1743 C CA . PRO A 1 222 ? -15.690 -2.818 33.558 1.00 74.44 222 PRO A CA 1
ATOM 1744 C C . PRO A 1 222 ? -16.389 -1.969 34.633 1.00 74.44 222 PRO A C 1
ATOM 1746 O O . PRO A 1 222 ? -16.965 -0.935 34.308 1.00 74.44 222 PRO A O 1
ATOM 1749 N N . GLY A 1 223 ? -16.327 -2.373 35.911 1.00 74.19 223 GLY A N 1
ATOM 1750 C CA . GLY A 1 223 ? -16.881 -1.633 37.052 1.00 74.19 223 GLY A CA 1
ATOM 1751 C C . GLY A 1 223 ? -15.856 -0.835 37.865 1.00 74.19 223 GLY A C 1
ATOM 1752 O O . GLY A 1 223 ? -16.179 -0.348 38.947 1.00 74.19 223 GLY A O 1
ATOM 1753 N N . GLY A 1 224 ? -14.610 -0.723 37.399 1.00 61.25 224 GLY A N 1
ATOM 1754 C CA . GLY A 1 224 ? -13.516 -0.057 38.105 1.00 61.25 224 GLY A CA 1
ATOM 1755 C C . GLY A 1 224 ? -13.579 1.472 38.081 1.00 61.25 224 GLY A C 1
ATOM 1756 O O . GLY A 1 224 ? -12.572 2.108 37.788 1.00 61.25 224 GLY A O 1
ATOM 1757 N N . THR A 1 225 ? -14.715 2.093 38.408 1.00 57.59 225 THR A N 1
ATOM 1758 C CA . THR A 1 225 ? -14.775 3.540 38.669 1.00 57.59 225 THR A CA 1
ATOM 1759 C C . THR A 1 225 ? -14.136 3.850 40.027 1.00 57.59 225 THR A C 1
ATOM 1761 O O . THR A 1 225 ? -14.826 4.105 41.007 1.00 57.59 225 THR A O 1
ATOM 1764 N N . GLY A 1 226 ? -12.806 3.754 40.096 1.00 56.47 226 GLY A N 1
ATOM 1765 C CA . GLY A 1 226 ? -11.901 4.516 40.971 1.00 56.47 226 GLY A CA 1
ATOM 1766 C C . GLY A 1 226 ? -12.027 4.461 42.502 1.00 56.47 226 GLY A C 1
ATOM 1767 O O . GLY A 1 226 ? -11.120 4.946 43.168 1.00 56.47 226 GLY A O 1
ATOM 1768 N N . LEU A 1 227 ? -13.081 3.906 43.102 1.00 53.50 227 LEU A N 1
ATOM 1769 C CA . LEU A 1 227 ? -13.360 4.079 44.534 1.00 53.50 227 LEU A CA 1
ATOM 1770 C C . LEU A 1 227 ? -13.934 2.801 45.153 1.00 53.50 227 LEU A C 1
ATOM 1772 O O . LEU A 1 227 ? -15.111 2.711 45.481 1.00 53.50 227 LEU A O 1
ATOM 1776 N N . SER A 1 228 ? -13.090 1.793 45.351 1.00 49.25 228 SER A N 1
ATOM 1777 C CA . SER A 1 228 ? -13.386 0.736 46.321 1.00 49.25 228 SER A CA 1
ATOM 1778 C C . SER A 1 228 ? -12.130 0.453 47.130 1.00 49.25 228 SER A C 1
ATOM 1780 O O . SER A 1 228 ? -11.265 -0.341 46.764 1.00 49.25 228 SER A O 1
ATOM 1782 N N . LEU A 1 229 ? -12.025 1.214 48.217 1.00 54.03 229 LEU A N 1
ATOM 1783 C CA . LEU A 1 229 ? -11.121 0.974 49.327 1.00 54.03 229 LEU A CA 1
ATOM 1784 C C . LEU A 1 229 ? -11.526 -0.328 50.033 1.00 54.03 229 LEU A C 1
ATOM 1786 O O . LEU A 1 229 ? -12.668 -0.485 50.449 1.00 54.03 229 LEU A O 1
ATOM 1790 N N . GLN A 1 230 ? -10.541 -1.212 50.192 1.00 54.88 230 GLN A N 1
ATOM 1791 C CA . GLN A 1 230 ? -10.416 -2.187 51.280 1.00 54.88 230 GLN A CA 1
ATOM 1792 C C . GLN A 1 230 ? -11.608 -3.136 51.504 1.00 54.88 230 GLN A C 1
ATOM 1794 O O . GLN A 1 230 ? -12.312 -3.073 52.505 1.00 54.88 230 GLN A O 1
ATOM 1799 N N . GLY A 1 231 ? -11.748 -4.119 50.617 1.00 60.09 231 GLY A N 1
ATOM 1800 C CA . GLY A 1 231 ? -12.454 -5.364 50.916 1.00 60.09 231 GLY A CA 1
ATOM 1801 C C . GLY A 1 231 ? -11.776 -6.515 50.185 1.00 60.09 231 GLY A C 1
ATOM 1802 O O . GLY A 1 231 ? -11.780 -6.549 48.961 1.00 60.09 231 GLY A O 1
ATOM 1803 N N . SER A 1 232 ? -11.162 -7.438 50.920 1.00 57.72 232 SER A N 1
ATOM 1804 C CA . SER A 1 232 ? -10.330 -8.561 50.451 1.00 57.72 232 SER A CA 1
ATOM 1805 C C . SER A 1 232 ? -11.091 -9.679 49.709 1.00 57.72 232 SER A C 1
ATOM 1807 O O . SER A 1 232 ? -10.706 -10.846 49.764 1.00 57.72 232 SER A O 1
ATOM 1809 N N . GLY A 1 233 ? -12.161 -9.343 48.984 1.00 62.00 233 GLY A N 1
ATOM 1810 C CA . GLY A 1 233 ? -12.843 -10.264 48.079 1.00 62.00 233 GLY A CA 1
ATOM 1811 C C . GLY A 1 233 ? -12.078 -10.360 46.763 1.00 62.00 233 GLY A C 1
ATOM 1812 O O . GLY A 1 233 ? -12.050 -9.399 45.997 1.00 62.00 233 GLY A O 1
ATOM 1813 N N . GLY A 1 234 ? -11.428 -11.496 46.504 1.00 64.50 234 GLY A N 1
ATOM 1814 C CA . GLY A 1 234 ? -10.632 -11.720 45.296 1.00 64.50 234 GLY A CA 1
ATOM 1815 C C . GLY A 1 234 ? -11.459 -11.562 44.019 1.00 64.50 234 GLY A C 1
ATOM 1816 O O . GLY A 1 234 ? -12.134 -12.496 43.596 1.00 64.50 234 GLY A O 1
ATOM 1817 N N . LYS A 1 235 ? -11.394 -10.384 43.385 1.00 73.31 235 LYS A N 1
ATOM 1818 C CA . LYS A 1 235 ? -11.966 -10.158 42.055 1.00 73.31 235 LYS A CA 1
ATOM 1819 C C . LYS A 1 235 ? -11.237 -11.044 41.050 1.00 73.31 235 LYS A C 1
ATOM 1821 O O . LYS A 1 235 ? -10.050 -10.851 40.784 1.00 73.31 235 LYS A O 1
ATOM 1826 N N . THR A 1 236 ? -11.944 -12.025 40.504 1.00 78.25 236 THR A N 1
ATOM 1827 C CA . THR A 1 236 ? -11.423 -12.919 39.471 1.00 78.25 236 THR A CA 1
ATOM 1828 C C . THR A 1 236 ? -11.152 -12.093 38.213 1.00 78.25 236 THR A C 1
ATOM 1830 O O . THR A 1 236 ? -12.080 -11.601 37.575 1.00 78.25 236 THR A O 1
ATOM 1833 N N . ARG A 1 237 ? -9.875 -11.882 37.872 1.00 87.31 237 ARG A N 1
ATOM 1834 C CA . ARG A 1 237 ? -9.498 -11.205 36.624 1.00 87.31 237 ARG A CA 1
ATOM 1835 C C . ARG A 1 237 ? -9.896 -12.090 35.447 1.00 87.31 237 ARG A C 1
ATOM 1837 O O . ARG A 1 237 ? -9.531 -13.263 35.413 1.00 87.31 237 ARG A O 1
ATOM 1844 N N . ARG A 1 238 ? -10.627 -11.530 34.482 1.00 92.00 238 ARG A N 1
ATOM 1845 C CA . ARG A 1 238 ? -10.940 -12.229 33.234 1.00 92.00 238 ARG A CA 1
ATOM 1846 C C . ARG A 1 238 ? -9.710 -12.188 32.327 1.00 92.00 238 ARG A C 1
ATOM 1848 O O . ARG A 1 238 ? -9.274 -11.110 31.930 1.00 92.00 238 ARG A O 1
ATOM 1855 N N . VAL A 1 239 ? -9.169 -13.363 32.026 1.00 94.62 239 VAL A N 1
ATOM 1856 C CA . VAL A 1 239 ? -8.022 -13.548 31.131 1.00 94.62 239 VAL A CA 1
ATOM 1857 C C . VAL A 1 239 ? -8.525 -14.051 29.784 1.00 94.62 239 VAL A C 1
ATOM 1859 O O . VAL A 1 239 ? -9.301 -15.005 29.730 1.00 94.62 239 VAL A O 1
ATOM 1862 N N . ILE A 1 240 ? -8.104 -13.395 28.707 1.00 96.44 240 ILE A N 1
ATOM 1863 C CA . ILE A 1 240 ? -8.405 -13.774 27.329 1.00 96.44 240 ILE A CA 1
ATOM 1864 C C . ILE A 1 240 ? -7.144 -14.393 26.716 1.00 96.44 240 ILE A C 1
ATOM 1866 O O . ILE A 1 240 ? -6.136 -13.692 26.589 1.00 96.44 240 ILE A O 1
ATOM 1870 N N . PRO A 1 241 ? -7.161 -15.685 26.345 1.00 97.19 241 PRO A N 1
ATOM 1871 C CA . PRO A 1 241 ? -6.038 -16.293 25.650 1.00 97.19 241 PRO A CA 1
ATOM 1872 C C . PRO A 1 241 ? -5.987 -15.786 24.207 1.00 97.19 241 PRO A C 1
ATOM 1874 O O . PRO A 1 241 ? -6.988 -15.822 23.496 1.00 97.19 241 PRO A O 1
ATOM 1877 N N . VAL A 1 242 ? -4.811 -15.345 23.767 1.00 97.56 242 VAL A N 1
ATOM 1878 C CA . VAL A 1 242 ? -4.539 -14.998 22.368 1.00 97.56 242 VAL 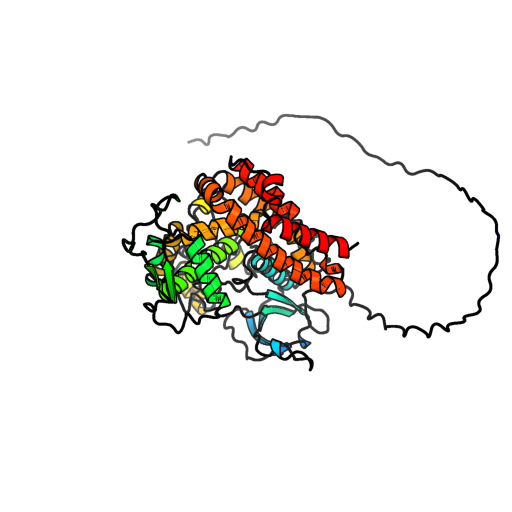A CA 1
ATOM 1879 C C . VAL A 1 242 ? -3.587 -16.038 21.802 1.00 97.56 242 VAL A C 1
ATOM 1881 O O . VAL A 1 242 ? -2.456 -16.186 22.276 1.00 97.56 242 VAL A O 1
ATOM 1884 N N . THR A 1 243 ? -4.056 -16.800 20.816 1.00 97.94 243 THR A N 1
ATOM 1885 C CA . THR A 1 243 ? -3.327 -17.952 20.276 1.00 97.94 243 THR A CA 1
ATOM 1886 C C . THR A 1 243 ? -2.418 -17.586 19.102 1.00 97.94 243 THR A C 1
ATOM 1888 O O . THR A 1 243 ? -2.534 -16.524 18.487 1.00 97.94 243 THR A O 1
ATOM 1891 N N . ALA A 1 244 ? -1.515 -18.500 18.738 1.00 97.25 244 ALA A N 1
ATOM 1892 C CA . ALA A 1 244 ? -0.709 -18.376 17.527 1.00 97.25 244 ALA A CA 1
ATOM 1893 C C . ALA A 1 244 ? -1.591 -18.314 16.268 1.00 97.25 244 ALA A C 1
ATOM 1895 O O . ALA A 1 244 ? -1.277 -17.571 15.338 1.00 97.25 244 ALA A O 1
ATOM 1896 N N . LYS A 1 245 ? -2.709 -19.059 16.245 1.00 97.62 245 LYS A N 1
ATOM 1897 C CA . LYS A 1 245 ? -3.686 -19.001 15.149 1.00 97.62 245 LYS A CA 1
ATOM 1898 C C . LYS A 1 245 ? -4.334 -17.620 15.049 1.00 97.62 245 LYS A C 1
ATOM 1900 O O . LYS A 1 245 ? -4.380 -17.086 13.947 1.00 97.62 245 LYS A O 1
ATOM 1905 N N . ASP A 1 246 ? -4.757 -17.026 16.166 1.00 98.31 246 ASP A N 1
ATOM 1906 C CA . ASP A 1 246 ? -5.366 -15.687 16.167 1.00 98.31 246 ASP A CA 1
ATOM 1907 C C . ASP A 1 246 ? -4.432 -14.647 15.548 1.00 98.31 246 ASP A C 1
ATOM 1909 O O . ASP A 1 246 ? -4.844 -13.894 14.670 1.00 98.31 246 ASP A O 1
ATOM 1913 N N . LEU A 1 247 ? -3.157 -14.639 15.951 1.00 98.06 247 LEU A N 1
ATOM 1914 C CA . LEU A 1 247 ? -2.171 -13.692 15.428 1.00 98.06 247 LEU A CA 1
ATOM 1915 C C . LEU A 1 247 ? -1.832 -13.944 13.947 1.00 98.06 247 LEU A C 1
ATOM 1917 O O . LEU A 1 247 ? -1.697 -12.987 13.187 1.00 98.06 247 LEU A O 1
ATOM 1921 N N . ARG A 1 248 ? -1.727 -15.204 13.495 1.00 97.75 248 ARG A N 1
ATOM 1922 C CA . ARG A 1 248 ? -1.510 -15.514 12.064 1.00 97.75 248 ARG A CA 1
ATOM 1923 C C . ARG A 1 248 ? -2.699 -15.103 11.200 1.00 97.75 248 ARG A C 1
ATOM 1925 O O . ARG A 1 248 ? -2.507 -14.493 10.147 1.00 97.75 248 ARG A O 1
ATOM 1932 N N . ASN A 1 249 ? -3.914 -15.389 11.658 1.00 98.50 249 ASN A N 1
ATOM 1933 C CA . ASN A 1 249 ? -5.139 -15.002 10.965 1.00 98.50 249 ASN A CA 1
ATOM 1934 C C . ASN A 1 249 ? -5.264 -13.472 10.940 1.00 98.50 249 ASN A C 1
ATOM 1936 O O . ASN A 1 249 ? -5.475 -12.887 9.881 1.00 98.50 249 ASN A O 1
ATOM 1940 N N . TYR A 1 250 ? -4.989 -12.803 12.064 1.00 98.56 250 TYR A N 1
ATOM 1941 C CA . TYR A 1 250 ? -4.922 -11.344 12.143 1.00 98.56 250 TYR A CA 1
ATOM 1942 C C . TYR A 1 250 ? -3.947 -10.744 11.123 1.00 98.56 250 TYR A C 1
ATOM 1944 O O . TYR A 1 250 ? -4.353 -9.891 10.333 1.00 98.56 250 TYR A O 1
ATOM 1952 N N . ARG A 1 251 ? -2.700 -11.236 11.067 1.00 98.00 251 ARG A N 1
ATOM 1953 C CA . ARG A 1 251 ? -1.691 -10.814 10.075 1.00 98.00 251 ARG A CA 1
ATOM 1954 C C . ARG A 1 251 ? -2.161 -11.022 8.642 1.00 98.00 251 ARG A C 1
ATOM 1956 O O . ARG A 1 251 ? -1.979 -10.134 7.816 1.00 98.00 251 ARG A O 1
ATOM 1963 N N . THR A 1 252 ? -2.782 -12.165 8.362 1.00 98.50 252 THR A N 1
ATOM 1964 C CA . THR A 1 252 ? -3.301 -12.500 7.030 1.00 98.50 252 THR A CA 1
ATOM 1965 C C . THR A 1 252 ? -4.366 -11.491 6.602 1.00 98.50 252 THR A C 1
ATOM 1967 O O . THR A 1 252 ? -4.244 -10.874 5.545 1.00 98.50 252 THR A O 1
ATOM 1970 N N . ILE A 1 253 ? -5.372 -11.239 7.446 1.00 98.81 253 ILE A N 1
ATOM 1971 C CA . ILE A 1 253 ? -6.463 -10.312 7.120 1.00 98.81 253 ILE A CA 1
ATOM 1972 C C . ILE A 1 253 ? -5.987 -8.855 7.053 1.00 98.81 253 ILE A C 1
ATOM 1974 O O . ILE A 1 253 ? -6.357 -8.133 6.123 1.00 98.81 253 ILE A O 1
ATOM 1978 N N . LYS A 1 254 ? -5.147 -8.423 8.003 1.00 98.69 254 LYS A N 1
ATOM 1979 C CA . LYS A 1 254 ? -4.506 -7.098 7.999 1.00 98.69 254 LYS A CA 1
ATOM 1980 C C . LYS A 1 254 ? -3.695 -6.890 6.721 1.00 98.69 254 LYS A C 1
ATOM 1982 O O . LYS A 1 254 ? -3.855 -5.875 6.046 1.00 98.69 254 LYS A O 1
ATOM 1987 N N . GLY A 1 255 ? -2.869 -7.868 6.360 1.00 98.62 255 GLY A N 1
ATOM 1988 C CA . GLY A 1 255 ? -2.027 -7.802 5.175 1.00 98.62 255 GLY A CA 1
ATOM 1989 C C . GLY A 1 255 ? -2.827 -7.771 3.874 1.00 98.62 255 GLY A C 1
ATOM 1990 O O . GLY A 1 255 ? -2.554 -6.937 3.012 1.00 98.62 255 GLY A O 1
ATOM 1991 N N . LEU A 1 256 ? -3.896 -8.568 3.761 1.00 98.81 256 LEU A N 1
ATOM 1992 C CA . LEU A 1 256 ? -4.836 -8.499 2.634 1.00 98.81 256 LEU A CA 1
ATOM 1993 C C . LEU A 1 256 ? -5.504 -7.129 2.504 1.00 98.81 256 LEU A C 1
ATOM 1995 O O . LEU A 1 256 ? -5.635 -6.621 1.390 1.00 98.81 256 LEU A O 1
ATOM 1999 N N . ALA A 1 257 ? -5.907 -6.518 3.619 1.00 98.88 257 ALA A N 1
ATOM 2000 C CA . ALA A 1 257 ? -6.484 -5.178 3.609 1.00 98.88 257 ALA A CA 1
ATOM 2001 C C . ALA A 1 257 ? -5.498 -4.151 3.050 1.00 98.88 257 ALA A C 1
ATOM 2003 O O . ALA A 1 257 ? -5.861 -3.372 2.171 1.00 98.88 257 ALA A O 1
ATOM 2004 N N . ILE A 1 258 ? -4.240 -4.199 3.489 1.00 98.75 258 ILE A N 1
ATOM 2005 C CA . ILE A 1 258 ? -3.180 -3.299 3.022 1.00 98.75 258 ILE A CA 1
ATOM 2006 C C . ILE A 1 258 ? -2.854 -3.556 1.539 1.00 98.75 258 ILE A C 1
ATOM 2008 O O . ILE A 1 258 ? -2.859 -2.634 0.719 1.00 98.75 258 ILE A O 1
ATOM 2012 N N . GLY A 1 259 ? -2.597 -4.812 1.172 1.00 98.50 259 GLY A N 1
ATOM 2013 C CA . GLY A 1 259 ? -2.186 -5.221 -0.172 1.00 98.50 259 GLY A CA 1
ATOM 2014 C C . GLY A 1 259 ? -3.223 -4.931 -1.251 1.00 98.50 259 GLY A C 1
ATOM 2015 O O . GLY A 1 259 ? -2.903 -4.351 -2.290 1.00 98.50 259 GLY A O 1
ATOM 2016 N N . LEU A 1 260 ? -4.487 -5.280 -1.001 1.00 98.69 260 LEU A N 1
ATOM 2017 C CA . LEU A 1 260 ? -5.562 -5.024 -1.959 1.00 98.69 260 LEU A CA 1
ATOM 2018 C C . LEU A 1 260 ? -5.868 -3.535 -2.058 1.00 98.69 260 LEU A C 1
ATOM 2020 O O . LEU A 1 260 ? -6.011 -3.019 -3.164 1.00 98.69 260 LEU A O 1
ATOM 2024 N N . THR A 1 261 ? -5.924 -2.826 -0.928 1.00 98.88 261 THR A N 1
ATOM 2025 C CA . THR A 1 261 ? -6.210 -1.385 -0.937 1.00 98.88 261 THR A CA 1
ATOM 2026 C C . THR A 1 261 ? -5.130 -0.620 -1.700 1.00 98.88 261 THR A C 1
ATOM 2028 O O . THR A 1 261 ? -5.460 0.207 -2.545 1.00 98.88 261 THR A O 1
ATOM 2031 N N . THR A 1 262 ? -3.847 -0.935 -1.487 1.00 98.62 262 THR A N 1
ATOM 2032 C CA . THR A 1 262 ? -2.752 -0.325 -2.265 1.00 98.62 262 THR A CA 1
ATOM 2033 C C . THR A 1 262 ? -2.807 -0.682 -3.749 1.00 98.62 262 THR A C 1
ATOM 2035 O O . THR A 1 262 ? -2.609 0.198 -4.584 1.00 98.62 262 THR A O 1
ATOM 2038 N N . SER A 1 263 ? -3.161 -1.925 -4.088 1.00 98.56 263 SER A N 1
ATOM 2039 C CA . SER A 1 263 ? -3.352 -2.351 -5.484 1.00 98.56 263 SER A CA 1
ATOM 2040 C C . SER A 1 263 ? -4.485 -1.584 -6.179 1.00 98.56 263 SER A C 1
ATOM 2042 O O . SER A 1 263 ? -4.371 -1.230 -7.349 1.00 98.56 263 SER A O 1
ATOM 2044 N N . TYR A 1 264 ? -5.562 -1.265 -5.454 1.00 98.62 264 TYR A N 1
ATOM 2045 C CA . TYR A 1 264 ? -6.668 -0.454 -5.969 1.00 98.62 264 TYR A CA 1
ATOM 2046 C C . TYR A 1 264 ? -6.296 1.028 -6.111 1.00 98.62 264 TYR A C 1
ATOM 2048 O O . TYR A 1 264 ? -6.578 1.640 -7.143 1.00 98.62 264 TYR A O 1
ATOM 2056 N N . ILE A 1 265 ? -5.622 1.599 -5.106 1.00 98.56 265 ILE A N 1
ATOM 2057 C CA . ILE A 1 265 ? -5.113 2.978 -5.142 1.00 98.56 265 ILE A CA 1
ATOM 2058 C C . ILE A 1 265 ? -4.264 3.194 -6.400 1.00 98.56 265 ILE A C 1
ATOM 2060 O O . ILE A 1 265 ? -4.525 4.126 -7.165 1.00 98.56 265 ILE A O 1
ATOM 2064 N N . PHE A 1 266 ? -3.305 2.295 -6.635 1.00 98.44 266 PHE A N 1
ATOM 2065 C CA . PHE A 1 266 ? -2.330 2.399 -7.718 1.00 98.44 266 PHE A CA 1
ATOM 2066 C C . PHE A 1 266 ? -2.723 1.639 -8.991 1.00 98.44 266 PHE A C 1
ATOM 2068 O O . PHE A 1 266 ? -1.866 1.426 -9.842 1.00 98.44 266 PHE A O 1
ATOM 2075 N N . GLU A 1 267 ? -3.991 1.254 -9.150 1.00 98.00 267 GLU A N 1
ATOM 2076 C CA . GLU A 1 267 ? -4.554 0.757 -10.420 1.00 98.00 267 GLU A CA 1
ATOM 2077 C C . GLU A 1 267 ? -3.777 -0.423 -11.010 1.00 98.00 267 GLU A C 1
ATOM 2079 O O . GLU A 1 267 ? -3.355 -0.401 -12.167 1.00 98.00 267 GLU A O 1
ATOM 2084 N N . GLU A 1 268 ? -3.545 -1.432 -10.174 1.00 96.88 268 GLU A N 1
ATOM 2085 C CA . GLU A 1 268 ? -2.918 -2.692 -10.560 1.00 96.88 268 GLU A CA 1
ATOM 2086 C C . GLU A 1 268 ? -3.874 -3.561 -11.375 1.00 96.88 268 GLU A C 1
ATOM 2088 O O . GLU A 1 268 ? -4.824 -4.136 -10.835 1.00 96.88 268 GLU A O 1
ATOM 2093 N N . ASP A 1 269 ? -3.602 -3.687 -12.672 1.00 94.94 269 ASP A N 1
ATOM 2094 C CA . ASP A 1 269 ? -4.403 -4.517 -13.576 1.00 94.94 269 ASP A CA 1
ATOM 2095 C C . ASP A 1 269 ? -3.996 -6.000 -13.560 1.00 94.94 269 ASP A C 1
ATOM 2097 O O . ASP A 1 269 ? -4.779 -6.859 -13.975 1.00 94.94 269 ASP A O 1
ATOM 2101 N N . ASP A 1 270 ? -2.812 -6.326 -13.026 1.00 93.31 270 ASP A N 1
ATOM 2102 C CA . ASP A 1 270 ? -2.244 -7.679 -12.993 1.00 93.31 270 ASP A CA 1
ATOM 2103 C C . ASP A 1 270 ? -2.202 -8.270 -11.567 1.00 93.31 270 ASP A C 1
ATOM 2105 O O . ASP A 1 270 ? -1.262 -8.963 -11.150 1.00 93.31 270 ASP A O 1
ATOM 2109 N N . CYS A 1 271 ? -3.253 -8.004 -10.780 1.00 95.75 271 CYS A N 1
ATOM 2110 C CA . CYS A 1 271 ? -3.397 -8.490 -9.407 1.00 95.75 271 CYS A CA 1
ATOM 2111 C C . CYS A 1 271 ? -3.839 -9.963 -9.354 1.00 95.75 271 CYS A C 1
ATOM 2113 O O . CYS A 1 271 ? -4.940 -10.283 -8.916 1.00 95.75 271 CYS A O 1
ATOM 2115 N N . HIS A 1 272 ? -2.996 -10.865 -9.857 1.00 95.00 272 HIS A N 1
ATOM 2116 C CA . HIS A 1 272 ? -3.303 -12.286 -10.042 1.00 95.00 272 HIS A CA 1
ATOM 2117 C C . HIS A 1 272 ? -2.635 -13.192 -8.984 1.00 95.00 272 HIS A C 1
ATOM 2119 O O . HIS A 1 272 ? -1.754 -12.743 -8.246 1.00 95.00 272 HIS A O 1
ATOM 2125 N N . THR A 1 273 ? -3.018 -14.474 -8.908 1.00 95.50 273 THR A N 1
ATOM 2126 C CA . THR A 1 273 ? -2.618 -15.415 -7.828 1.00 95.50 273 THR A CA 1
ATOM 2127 C C . THR A 1 273 ? -1.104 -15.618 -7.686 1.00 95.50 273 THR A C 1
ATOM 2129 O O . THR A 1 273 ? -0.599 -15.834 -6.591 1.00 95.50 273 THR A O 1
ATOM 2132 N N . GLY A 1 274 ? -0.359 -15.519 -8.788 1.00 95.19 274 GLY A N 1
ATOM 2133 C CA . GLY A 1 274 ? 1.108 -15.578 -8.816 1.00 95.19 274 GLY A CA 1
ATOM 2134 C C . GLY A 1 274 ? 1.826 -14.314 -8.316 1.00 95.19 274 GLY A C 1
ATOM 2135 O O . GLY A 1 274 ? 2.951 -14.413 -7.834 1.00 95.19 274 GLY A O 1
ATOM 2136 N N . ASN A 1 275 ? 1.185 -13.143 -8.397 1.00 96.88 275 ASN A N 1
ATOM 2137 C CA . ASN A 1 275 ? 1.793 -11.847 -8.058 1.00 96.88 275 ASN A CA 1
ATOM 2138 C C . ASN A 1 275 ? 1.387 -11.339 -6.664 1.00 96.88 275 ASN A C 1
ATOM 2140 O O . ASN A 1 275 ? 1.891 -10.319 -6.192 1.00 96.88 275 ASN A O 1
ATOM 2144 N N . MET A 1 276 ? 0.461 -12.028 -5.997 1.00 97.62 276 MET A N 1
ATOM 2145 C CA . MET A 1 276 ? -0.022 -11.699 -4.659 1.00 97.62 276 MET A CA 1
ATOM 2146 C C . MET A 1 276 ? 0.104 -12.911 -3.742 1.00 97.62 276 MET A C 1
ATOM 2148 O O . MET A 1 276 ? -0.126 -14.027 -4.190 1.00 97.62 276 MET A O 1
ATOM 2152 N N . SER A 1 277 ? 0.422 -12.704 -2.469 1.00 98.19 277 SER A N 1
ATOM 2153 C CA . SER A 1 277 ? 0.339 -13.740 -1.435 1.00 98.19 277 SER A CA 1
ATOM 2154 C C . SER A 1 277 ? -1.000 -13.705 -0.691 1.00 98.19 277 SER A C 1
ATOM 2156 O O . SER A 1 277 ? -1.735 -12.714 -0.749 1.00 98.19 277 SER A O 1
ATOM 2158 N N . LYS A 1 278 ? -1.316 -14.756 0.078 1.00 97.62 278 LYS A N 1
ATOM 2159 C CA . LYS A 1 278 ? -2.525 -14.763 0.920 1.00 97.62 278 LYS A CA 1
ATOM 2160 C C . LYS A 1 278 ? -2.513 -13.737 2.052 1.00 97.62 278 LYS A C 1
ATOM 2162 O O . LYS A 1 278 ? -3.576 -13.406 2.547 1.00 97.62 278 LYS A O 1
ATOM 2167 N N . ASP A 1 279 ? -1.347 -13.222 2.438 1.00 97.81 279 ASP A N 1
ATOM 2168 C CA . ASP A 1 279 ? -1.188 -12.123 3.400 1.00 97.81 279 ASP A CA 1
ATOM 2169 C C . ASP A 1 279 ? -1.009 -10.757 2.705 1.00 97.81 279 ASP A C 1
ATOM 2171 O O . ASP A 1 279 ? -0.528 -9.802 3.304 1.00 97.81 279 ASP A O 1
ATOM 2175 N N . GLY A 1 280 ? -1.382 -10.645 1.425 1.00 98.06 280 GLY A N 1
ATOM 2176 C CA . GLY A 1 280 ? -1.467 -9.372 0.702 1.00 98.06 280 GLY A CA 1
ATOM 2177 C C . GLY A 1 280 ? -0.131 -8.745 0.297 1.00 98.06 280 GLY A C 1
ATOM 2178 O O . GLY A 1 280 ? -0.105 -7.606 -0.169 1.00 98.06 280 GLY A O 1
ATOM 2179 N N . LYS A 1 281 ? 0.991 -9.458 0.419 1.00 98.44 281 LYS A N 1
ATOM 2180 C CA . LYS A 1 281 ? 2.254 -9.023 -0.189 1.00 98.44 281 LYS A CA 1
ATOM 2181 C C . LYS A 1 281 ? 2.139 -9.076 -1.713 1.00 98.44 281 LYS A C 1
ATOM 2183 O O . LYS A 1 281 ? 1.469 -9.946 -2.271 1.00 98.44 281 LYS A O 1
ATOM 2188 N N . ARG A 1 282 ? 2.817 -8.152 -2.391 1.00 97.31 282 ARG A N 1
ATOM 2189 C CA . ARG A 1 282 ? 2.774 -7.962 -3.846 1.00 97.31 282 ARG A CA 1
ATOM 2190 C C . ARG A 1 282 ? 4.166 -7.984 -4.460 1.00 97.31 282 ARG A C 1
ATOM 2192 O O . ARG A 1 282 ? 5.126 -7.470 -3.880 1.00 97.31 282 ARG A O 1
ATOM 2199 N N . ILE A 1 283 ? 4.250 -8.537 -5.661 1.00 97.31 283 ILE A N 1
ATOM 2200 C CA . ILE A 1 283 ? 5.403 -8.470 -6.562 1.00 97.31 283 ILE A CA 1
ATOM 2201 C C . ILE A 1 283 ? 4.912 -8.146 -7.974 1.00 97.31 283 ILE A C 1
ATOM 2203 O O . ILE A 1 283 ? 3.732 -8.325 -8.249 1.00 97.31 283 ILE A O 1
ATOM 2207 N N . ASP A 1 284 ? 5.842 -7.738 -8.841 1.00 95.69 284 ASP A N 1
ATOM 2208 C CA . ASP A 1 284 ? 5.588 -7.322 -10.228 1.00 95.69 284 ASP A CA 1
ATOM 2209 C C . ASP A 1 284 ? 4.657 -6.097 -10.332 1.00 95.69 284 ASP A C 1
ATOM 2211 O O . ASP A 1 284 ? 3.472 -6.168 -10.035 1.00 95.69 284 ASP A O 1
ATOM 2215 N N . PHE A 1 285 ? 5.218 -4.946 -10.714 1.00 96.75 285 PHE A N 1
ATOM 2216 C CA . PHE A 1 285 ? 4.506 -3.655 -10.712 1.00 96.75 285 PHE A CA 1
ATOM 2217 C C . PHE A 1 285 ? 4.472 -3.019 -12.101 1.00 96.75 285 PHE A C 1
ATOM 2219 O O . PHE A 1 285 ? 4.283 -1.812 -12.245 1.00 96.75 285 PHE A O 1
ATOM 2226 N N . ASP A 1 286 ? 4.706 -3.812 -13.144 1.00 94.31 286 ASP A N 1
ATOM 2227 C CA . ASP A 1 286 ? 4.792 -3.308 -14.511 1.00 94.31 286 ASP A CA 1
ATOM 2228 C C . ASP A 1 286 ? 3.418 -2.960 -15.125 1.00 94.31 286 ASP A C 1
ATOM 2230 O O . ASP A 1 286 ? 3.357 -2.409 -16.226 1.00 94.31 286 ASP A O 1
ATOM 2234 N N . MET A 1 287 ? 2.319 -3.252 -14.419 1.00 94.88 287 MET A N 1
ATOM 2235 C CA . MET A 1 287 ? 0.944 -2.871 -14.767 1.00 94.88 287 MET A CA 1
ATOM 2236 C C . MET A 1 287 ? 0.322 -1.879 -13.776 1.00 94.88 287 MET A C 1
ATOM 2238 O O . MET A 1 287 ? -0.889 -1.698 -13.763 1.00 94.88 287 MET A O 1
ATOM 2242 N N . SER A 1 288 ? 1.145 -1.179 -12.994 1.00 96.69 288 SER A N 1
ATOM 2243 C CA . SER A 1 288 ? 0.691 -0.178 -12.029 1.00 96.69 288 SER A CA 1
ATOM 2244 C C . SER A 1 288 ? 1.483 1.131 -12.190 1.00 96.69 288 SER A C 1
ATOM 2246 O O . SER A 1 288 ? 2.712 1.075 -12.217 1.00 96.69 288 SER A O 1
ATOM 2248 N N . PRO A 1 289 ? 0.847 2.315 -12.309 1.00 97.19 289 PRO A N 1
ATOM 2249 C CA . PRO A 1 289 ? -0.572 2.528 -12.599 1.00 97.19 289 PRO A CA 1
ATOM 2250 C C . PRO A 1 289 ? -0.895 2.228 -14.065 1.00 97.19 289 PRO A C 1
ATOM 2252 O O . PRO A 1 289 ? -0.297 2.822 -14.968 1.00 97.19 289 PRO A O 1
ATOM 2255 N N . TRP A 1 290 ? -1.855 1.327 -14.300 1.00 95.44 290 TRP A N 1
ATOM 2256 C CA . TRP A 1 290 ? -2.188 0.839 -15.642 1.00 95.44 290 TRP A CA 1
ATOM 2257 C C . TRP A 1 290 ? -2.461 1.939 -16.682 1.00 95.44 290 TRP A C 1
ATOM 2259 O O . TRP A 1 290 ? -1.910 1.845 -17.781 1.00 95.44 290 TRP A O 1
ATOM 2269 N N . PRO A 1 291 ? -3.187 3.036 -16.368 1.00 95.19 291 PRO A N 1
ATOM 2270 C CA . PRO A 1 291 ? -3.411 4.120 -17.331 1.00 95.19 291 PRO A CA 1
ATOM 2271 C C . PRO A 1 291 ? -2.146 4.799 -17.864 1.00 95.19 291 PRO A C 1
ATOM 2273 O O . PRO A 1 291 ? -2.170 5.391 -18.946 1.00 95.19 291 PRO A O 1
ATOM 2276 N N . ILE A 1 292 ? -1.037 4.708 -17.128 1.00 95.50 292 ILE A N 1
ATOM 2277 C CA . ILE A 1 292 ? 0.258 5.234 -17.555 1.00 95.50 292 ILE A CA 1
ATOM 2278 C C . ILE A 1 292 ? 1.115 4.120 -18.146 1.00 95.50 292 ILE A C 1
ATOM 2280 O O . ILE A 1 292 ? 1.607 4.273 -19.261 1.00 95.50 292 ILE A O 1
ATOM 2284 N N . THR A 1 293 ? 1.281 2.991 -17.451 1.00 94.38 293 THR A N 1
ATOM 2285 C CA . THR A 1 293 ? 2.183 1.910 -17.892 1.00 94.38 293 THR A CA 1
ATOM 2286 C C . THR A 1 293 ? 1.742 1.271 -19.205 1.00 94.38 293 THR A C 1
ATOM 2288 O O . THR A 1 293 ? 2.597 0.889 -20.007 1.00 94.38 293 THR A O 1
ATOM 2291 N N . TYR A 1 294 ? 0.437 1.251 -19.490 1.00 92.31 294 TYR A N 1
ATOM 2292 C CA . TYR A 1 294 ? -0.109 0.833 -20.782 1.00 92.31 294 TYR A CA 1
ATOM 2293 C C . TYR A 1 294 ? 0.526 1.582 -21.964 1.00 92.31 294 TYR A C 1
ATOM 2295 O O . TYR A 1 294 ? 0.831 0.967 -22.981 1.00 92.31 294 TYR A O 1
ATOM 2303 N N . LYS A 1 295 ? 0.818 2.883 -21.816 1.00 91.75 295 LYS A N 1
ATOM 2304 C CA . LYS A 1 295 ? 1.414 3.721 -22.876 1.00 91.75 295 LYS A CA 1
ATOM 2305 C C . LYS A 1 295 ? 2.857 3.332 -23.219 1.00 91.75 295 LYS A C 1
ATOM 2307 O O . LYS A 1 295 ? 3.312 3.531 -24.342 1.00 91.75 295 LYS A O 1
ATOM 2312 N N . PHE A 1 296 ? 3.580 2.767 -22.252 1.00 91.44 296 PHE A N 1
ATOM 2313 C CA . PHE A 1 296 ? 4.981 2.353 -22.398 1.00 91.44 296 PHE A CA 1
ATOM 2314 C C . PHE A 1 296 ? 5.123 0.875 -22.766 1.00 91.44 296 PHE A C 1
ATOM 2316 O O . PHE A 1 296 ? 6.171 0.437 -23.258 1.00 91.44 296 PHE A O 1
ATOM 2323 N N . LYS A 1 297 ? 4.066 0.086 -22.559 1.00 87.31 297 LYS A N 1
ATOM 2324 C CA . LYS A 1 297 ? 4.031 -1.300 -22.999 1.00 87.31 297 LYS A CA 1
ATOM 2325 C C . LYS A 1 297 ? 3.618 -1.366 -24.466 1.00 87.31 297 LYS A C 1
ATOM 2327 O O . LYS A 1 297 ? 2.487 -1.085 -24.839 1.00 87.31 297 LYS A O 1
ATOM 2332 N N . LYS A 1 298 ? 4.532 -1.847 -25.311 1.00 74.44 298 LYS A N 1
ATOM 2333 C CA . LYS A 1 298 ? 4.203 -2.284 -26.675 1.00 74.44 298 LYS A CA 1
ATOM 2334 C C . LYS A 1 298 ? 3.514 -3.643 -26.608 1.00 74.44 298 LYS A C 1
ATOM 2336 O O . LYS A 1 298 ? 4.117 -4.670 -26.910 1.00 74.44 298 LYS A O 1
ATOM 2341 N N . THR A 1 299 ? 2.290 -3.662 -26.101 1.00 67.75 299 THR A N 1
ATOM 2342 C CA . THR A 1 299 ? 1.507 -4.889 -26.005 1.00 67.75 299 THR A CA 1
ATOM 2343 C C . THR A 1 299 ? 0.953 -5.291 -27.376 1.00 67.75 299 THR A C 1
ATOM 2345 O O . THR A 1 299 ? 0.816 -4.468 -28.282 1.00 67.75 299 THR A O 1
ATOM 2348 N N . GLY A 1 300 ? 0.705 -6.589 -27.568 1.00 67.88 300 GLY A N 1
ATOM 2349 C CA . GLY A 1 300 ? 0.148 -7.098 -28.822 1.00 67.88 300 GLY A CA 1
ATOM 2350 C C . GLY A 1 300 ? -1.324 -6.694 -29.006 1.00 67.88 300 GLY A C 1
ATOM 2351 O O . GLY A 1 300 ? -1.976 -6.299 -28.040 1.00 67.88 300 GLY A O 1
ATOM 2352 N N . PRO A 1 301 ? -1.901 -6.867 -30.210 1.00 65.38 301 PRO A N 1
ATOM 2353 C CA . PRO A 1 301 ? -3.291 -6.489 -30.502 1.00 65.38 301 PRO A CA 1
ATOM 2354 C C . PRO A 1 301 ? -4.326 -7.092 -29.537 1.00 65.38 301 PRO A C 1
ATOM 2356 O O . PRO A 1 301 ? -5.365 -6.492 -29.274 1.00 65.38 301 PRO A O 1
ATOM 2359 N N . ILE A 1 302 ? -4.036 -8.277 -28.992 1.00 66.00 302 ILE A N 1
ATOM 2360 C CA . ILE A 1 302 ? -4.901 -8.982 -28.038 1.00 66.00 302 ILE A CA 1
ATOM 2361 C C . ILE A 1 302 ? -4.984 -8.214 -26.713 1.00 66.00 302 ILE A C 1
ATOM 2363 O O . ILE A 1 302 ? -6.081 -7.933 -26.238 1.00 66.00 302 ILE A O 1
ATOM 2367 N N . ASP A 1 303 ? -3.849 -7.817 -26.146 1.00 67.81 303 ASP A N 1
ATOM 2368 C CA . ASP A 1 303 ? -3.818 -7.047 -24.899 1.00 67.81 303 ASP A CA 1
ATOM 2369 C C . ASP A 1 303 ? -4.496 -5.680 -25.070 1.00 67.81 303 ASP A C 1
ATOM 2371 O O . ASP A 1 303 ? -5.259 -5.275 -24.198 1.00 67.81 303 ASP A O 1
ATOM 2375 N N . TRP A 1 304 ? -4.301 -5.012 -26.216 1.00 67.12 304 TRP A N 1
ATOM 2376 C CA . TRP A 1 304 ? -4.985 -3.749 -26.545 1.00 67.12 304 TRP A CA 1
ATOM 2377 C C . TRP A 1 304 ? -6.504 -3.907 -26.570 1.00 67.12 304 TRP A C 1
ATOM 2379 O O . TRP A 1 304 ? -7.234 -3.045 -26.093 1.00 67.12 304 TRP A O 1
ATOM 2389 N N . THR A 1 305 ? -6.988 -5.023 -27.115 1.00 72.44 305 THR A N 1
ATOM 2390 C CA . THR A 1 305 ? -8.428 -5.253 -27.280 1.00 72.44 305 THR A CA 1
ATOM 2391 C C . THR A 1 305 ? -9.112 -5.544 -25.947 1.00 72.44 305 THR A C 1
ATOM 2393 O O . THR A 1 305 ? -10.255 -5.142 -25.739 1.00 72.44 305 THR A O 1
ATOM 2396 N N . PHE A 1 306 ? -8.436 -6.245 -25.033 1.00 77.75 306 PHE A N 1
ATOM 2397 C CA . PHE A 1 306 ? -9.064 -6.704 -23.796 1.00 77.75 306 PHE A CA 1
ATOM 2398 C C . PHE A 1 306 ? -8.703 -5.878 -22.566 1.00 77.75 306 PHE A C 1
ATOM 2400 O O . PHE A 1 306 ? -9.439 -5.975 -21.589 1.00 77.75 306 PHE A O 1
ATOM 2407 N N . ARG A 1 307 ? -7.629 -5.074 -22.578 1.00 83.00 307 ARG A N 1
ATOM 2408 C CA . ARG A 1 307 ? -7.113 -4.349 -21.401 1.00 83.00 307 ARG A CA 1
ATOM 2409 C C . ARG A 1 307 ? -7.085 -2.821 -21.543 1.00 83.00 307 ARG A C 1
ATOM 2411 O O . ARG A 1 307 ? -6.180 -2.184 -21.020 1.00 83.00 307 ARG A O 1
ATOM 2418 N N . ASP A 1 308 ? -8.085 -2.218 -22.185 1.00 86.38 308 ASP A N 1
ATOM 2419 C CA . ASP A 1 308 ? -8.195 -0.748 -22.262 1.00 86.38 308 ASP A CA 1
ATOM 2420 C C . ASP A 1 308 ? -8.182 -0.102 -20.854 1.00 86.38 308 ASP A C 1
ATOM 2422 O O . ASP A 1 308 ? -9.027 -0.462 -20.024 1.00 86.38 308 ASP A O 1
ATOM 2426 N N . PRO A 1 309 ? -7.244 0.820 -20.554 1.00 87.00 309 PRO A N 1
ATOM 2427 C CA . PRO A 1 309 ? -7.134 1.451 -19.243 1.00 87.00 309 PRO A CA 1
ATOM 2428 C C . PRO A 1 309 ? -8.255 2.438 -18.888 1.00 87.00 309 PRO A C 1
ATOM 2430 O O . PRO A 1 309 ? -8.501 2.636 -17.697 1.00 87.00 309 PRO A O 1
ATOM 2433 N N . ALA A 1 310 ? -8.923 3.070 -19.861 1.00 77.06 310 ALA A N 1
ATOM 2434 C CA . ALA A 1 310 ? -9.713 4.289 -19.633 1.00 77.06 310 ALA A CA 1
ATOM 2435 C C . ALA A 1 310 ? -10.905 4.127 -18.664 1.00 77.06 310 ALA A C 1
ATOM 2437 O O . ALA A 1 310 ? -11.395 5.115 -18.122 1.00 77.06 310 ALA A O 1
ATOM 2438 N N . ALA A 1 311 ? -11.360 2.895 -18.417 1.00 77.25 311 ALA A N 1
ATOM 2439 C CA . ALA A 1 311 ? -12.541 2.609 -17.596 1.00 77.25 311 ALA A CA 1
ATOM 2440 C C . ALA A 1 311 ? -12.317 1.542 -16.511 1.00 77.25 311 ALA A C 1
ATOM 2442 O O . ALA A 1 311 ? -13.278 1.056 -15.919 1.00 77.25 311 ALA A O 1
ATOM 2443 N N . ARG A 1 312 ? -11.070 1.129 -16.250 1.00 88.38 312 ARG A N 1
ATOM 2444 C CA . ARG A 1 312 ? -10.816 -0.042 -15.389 1.00 88.38 312 ARG A CA 1
ATOM 2445 C C . ARG A 1 312 ? -10.827 0.252 -13.902 1.00 88.38 312 ARG A C 1
ATOM 2447 O O . ARG A 1 312 ? -11.144 -0.639 -13.122 1.00 88.38 312 ARG A O 1
ATOM 2454 N N . PHE A 1 313 ? -10.517 1.481 -13.515 1.00 95.00 313 PHE A N 1
ATOM 2455 C CA . PHE A 1 313 ? -10.386 1.846 -12.111 1.00 95.00 313 PHE A CA 1
ATOM 2456 C C . PHE A 1 313 ? -11.058 3.183 -11.783 1.00 95.00 313 PHE A C 1
ATOM 2458 O O . PHE A 1 313 ? -10.397 4.055 -11.226 1.00 95.00 313 PHE A O 1
ATOM 2465 N N . PRO A 1 314 ? -12.345 3.414 -12.096 1.00 96.81 314 PRO A N 1
ATOM 2466 C CA . PRO A 1 314 ? -13.044 4.554 -11.513 1.00 96.81 314 PRO A CA 1
ATOM 2467 C C . PRO A 1 314 ? -12.941 4.499 -9.980 1.00 96.81 314 PRO A C 1
ATOM 2469 O O . PRO A 1 314 ? -13.057 3.431 -9.388 1.00 96.81 314 PRO A O 1
ATOM 2472 N N . VAL A 1 315 ? -12.709 5.644 -9.332 1.00 97.94 315 VAL A N 1
ATOM 2473 C CA . VAL A 1 315 ? -12.856 5.740 -7.873 1.00 97.94 315 VAL A CA 1
ATOM 2474 C C . VAL A 1 315 ? -14.300 6.097 -7.585 1.00 97.94 315 VAL A C 1
ATOM 2476 O O . VAL A 1 315 ? -14.740 7.183 -7.957 1.00 97.94 315 VAL A O 1
ATOM 2479 N N . THR A 1 316 ? -15.028 5.206 -6.920 1.00 98.25 316 THR A N 1
ATOM 2480 C CA . THR A 1 316 ? -16.423 5.450 -6.545 1.00 98.25 316 THR A CA 1
ATOM 2481 C C . THR A 1 316 ? -16.663 5.149 -5.071 1.00 98.25 316 THR A C 1
ATOM 2483 O O . THR A 1 316 ? -16.040 4.263 -4.476 1.00 98.25 316 THR A O 1
ATOM 2486 N N . ALA A 1 317 ? -17.618 5.862 -4.473 1.00 98.25 317 ALA A N 1
ATOM 2487 C CA . ALA A 1 317 ? -18.140 5.547 -3.149 1.00 98.25 317 ALA A CA 1
ATOM 2488 C C . ALA A 1 317 ? -18.649 4.094 -3.053 1.00 98.25 317 ALA A C 1
ATOM 2490 O O . ALA A 1 317 ? -18.473 3.457 -2.013 1.00 98.25 317 ALA A O 1
ATOM 2491 N N . CYS A 1 318 ? -19.237 3.549 -4.131 1.00 98.19 318 CYS A N 1
ATOM 2492 C CA . CYS A 1 318 ? -19.733 2.171 -4.168 1.00 98.19 318 CYS A CA 1
ATOM 2493 C C . CYS A 1 318 ? -18.598 1.159 -3.966 1.00 98.19 318 CYS A C 1
ATOM 2495 O O . CYS A 1 318 ? -18.704 0.279 -3.106 1.00 98.19 318 CYS A O 1
ATOM 2497 N N . ASP A 1 319 ? -17.494 1.321 -4.696 1.00 98.44 319 ASP A N 1
ATOM 2498 C CA . ASP A 1 319 ? -16.350 0.419 -4.606 1.00 98.44 319 ASP A CA 1
ATOM 2499 C C . ASP A 1 319 ? -15.626 0.546 -3.270 1.00 98.44 319 ASP A C 1
ATOM 2501 O O . ASP A 1 319 ? -15.299 -0.470 -2.662 1.00 98.44 319 ASP A O 1
ATOM 2505 N N . ILE A 1 320 ? -15.431 1.765 -2.752 1.00 98.56 320 ILE A N 1
ATOM 2506 C CA . ILE A 1 320 ? -14.780 1.972 -1.446 1.00 98.56 320 ILE A CA 1
ATOM 2507 C C . ILE A 1 320 ? -15.610 1.342 -0.314 1.00 98.56 320 ILE A C 1
ATOM 2509 O O . ILE A 1 320 ? -15.057 0.706 0.597 1.00 98.56 320 ILE A O 1
ATOM 2513 N N . LEU A 1 321 ? -16.938 1.494 -0.367 1.00 97.94 321 LEU A N 1
ATOM 2514 C CA . LEU A 1 321 ? -17.846 0.937 0.631 1.00 97.94 321 LEU A CA 1
ATOM 2515 C C . LEU A 1 321 ? -17.819 -0.596 0.619 1.00 97.94 321 LEU A C 1
ATOM 2517 O O . LEU A 1 321 ? -17.680 -1.211 1.676 1.00 97.94 321 LEU A O 1
ATOM 2521 N N . ASN A 1 322 ? -17.900 -1.205 -0.567 1.00 98.25 322 ASN A N 1
ATOM 2522 C CA . ASN A 1 322 ? -18.000 -2.658 -0.733 1.00 98.25 322 ASN A CA 1
ATOM 2523 C C . ASN A 1 322 ? -16.644 -3.372 -0.855 1.00 98.25 322 ASN A C 1
ATOM 2525 O O . ASN A 1 322 ? -16.606 -4.597 -0.983 1.00 98.25 322 ASN A O 1
ATOM 2529 N N . PHE A 1 323 ? -15.535 -2.631 -0.815 1.00 98.69 323 PHE A N 1
ATOM 2530 C CA . PHE A 1 323 ? -14.184 -3.151 -1.006 1.00 98.69 323 PHE A CA 1
ATOM 2531 C C . PHE A 1 323 ? -13.886 -4.371 -0.105 1.00 98.69 323 PHE A C 1
ATOM 2533 O O . PHE A 1 323 ? -14.149 -4.290 1.099 1.00 98.69 323 PHE A O 1
ATOM 2540 N N . PRO A 1 324 ? -13.323 -5.479 -0.642 1.00 98.31 324 PRO A N 1
ATOM 2541 C CA . PRO A 1 324 ? -12.683 -5.603 -1.957 1.00 98.31 324 PRO A CA 1
ATOM 2542 C C . PRO A 1 324 ? -13.622 -6.029 -3.099 1.00 98.31 324 PRO A C 1
ATOM 2544 O O . PRO A 1 324 ? -13.144 -6.414 -4.167 1.00 98.31 324 PRO A O 1
ATOM 2547 N N . ASN A 1 325 ? -14.943 -5.977 -2.908 1.00 98.31 325 ASN A N 1
ATOM 2548 C CA . ASN A 1 325 ? -15.939 -6.378 -3.908 1.00 98.31 325 ASN A CA 1
ATOM 2549 C C . ASN A 1 325 ? -16.226 -5.240 -4.887 1.00 98.31 325 ASN A C 1
ATOM 2551 O O . ASN A 1 325 ? -17.249 -4.566 -4.762 1.00 98.31 325 ASN A O 1
ATOM 2555 N N . LEU A 1 326 ? -15.325 -5.051 -5.851 1.00 97.44 326 LEU A N 1
ATOM 2556 C CA . LEU A 1 326 ? -15.447 -4.023 -6.884 1.00 97.44 326 LEU A CA 1
ATOM 2557 C C . LEU A 1 326 ? -16.708 -4.248 -7.738 1.00 97.44 326 LEU A C 1
ATOM 2559 O O . LEU A 1 326 ? -17.018 -5.375 -8.140 1.00 97.44 326 LEU A O 1
ATOM 2563 N N . LYS A 1 327 ? -17.454 -3.169 -7.961 1.00 96.38 327 LYS A N 1
ATOM 2564 C CA . LYS A 1 327 ? -18.681 -3.091 -8.761 1.00 96.38 327 LYS A CA 1
ATOM 2565 C C . LYS A 1 327 ? -18.471 -2.223 -9.991 1.00 96.38 327 LYS A C 1
ATOM 2567 O O . LYS A 1 327 ? -18.895 -2.627 -11.072 1.00 96.38 327 LYS A O 1
ATOM 2572 N N . ASP A 1 328 ? -17.802 -1.088 -9.814 1.00 96.38 328 ASP A N 1
ATOM 2573 C CA . ASP A 1 328 ? -17.568 -0.113 -10.876 1.00 96.38 328 ASP A CA 1
ATOM 2574 C C . ASP A 1 328 ? -16.203 -0.335 -11.536 1.00 96.38 328 ASP A C 1
ATOM 2576 O O . ASP A 1 328 ? -16.092 -0.343 -12.763 1.00 96.38 328 ASP A O 1
ATOM 2580 N N . ALA A 1 329 ? -15.165 -0.591 -10.737 1.00 96.06 329 ALA A N 1
ATOM 2581 C CA . ALA A 1 329 ? -13.858 -0.989 -11.226 1.00 96.06 329 ALA A CA 1
ATOM 2582 C C . ALA A 1 329 ? -13.844 -2.434 -11.741 1.00 96.06 329 ALA A C 1
ATOM 2584 O O . ALA A 1 329 ? -14.470 -3.349 -11.202 1.00 96.06 329 ALA A O 1
ATOM 2585 N N . ALA A 1 330 ? -13.085 -2.634 -12.816 1.00 93.88 330 ALA A N 1
ATOM 2586 C CA . ALA A 1 330 ? -12.991 -3.880 -13.559 1.00 93.88 330 ALA A CA 1
ATOM 2587 C C . ALA A 1 330 ? -11.539 -4.234 -13.953 1.00 93.88 330 ALA A C 1
ATOM 2589 O O . ALA A 1 330 ? -11.268 -4.404 -15.148 1.00 93.88 330 ALA A O 1
ATOM 2590 N N . PRO A 1 331 ? -10.608 -4.358 -12.983 1.00 94.06 331 PRO A N 1
ATOM 2591 C CA . PRO A 1 331 ? -9.271 -4.898 -13.230 1.00 94.06 331 PRO A CA 1
ATOM 2592 C C . PRO A 1 331 ? -9.306 -6.242 -13.968 1.00 94.06 331 PRO A C 1
ATOM 2594 O O . PRO A 1 331 ? -10.257 -7.016 -13.830 1.00 94.06 331 PRO A O 1
ATOM 2597 N N . PHE A 1 332 ? -8.258 -6.544 -14.743 1.00 91.75 332 PHE A N 1
ATOM 2598 C CA . PHE A 1 332 ? -8.179 -7.799 -15.500 1.00 91.75 332 PHE A CA 1
ATOM 2599 C C . PHE A 1 332 ? -8.081 -8.994 -14.557 1.00 91.75 332 PHE A C 1
ATOM 2601 O O . PHE A 1 332 ? -8.825 -9.964 -14.706 1.00 91.75 332 PHE A O 1
ATOM 2608 N N . TYR A 1 333 ? -7.187 -8.897 -13.574 1.00 93.25 333 TYR A N 1
ATOM 2609 C CA . TYR A 1 333 ? -7.097 -9.847 -12.479 1.00 93.25 333 TYR A CA 1
ATOM 2610 C C . TYR A 1 333 ? -7.444 -9.172 -11.162 1.00 93.25 333 TYR A C 1
ATOM 2612 O O . TYR A 1 333 ? -6.866 -8.148 -10.802 1.00 93.25 333 TYR A O 1
ATOM 2620 N N . TRP A 1 334 ? -8.383 -9.773 -10.431 1.00 96.56 334 TRP A N 1
ATOM 2621 C CA . TRP A 1 334 ? -8.752 -9.321 -9.100 1.00 96.56 334 TRP A CA 1
ATOM 2622 C C . TRP A 1 334 ? -9.345 -10.458 -8.266 1.00 96.56 334 TRP A C 1
ATOM 2624 O O . TRP A 1 334 ? -10.133 -11.240 -8.802 1.00 96.56 334 TRP A O 1
ATOM 2634 N N . PRO A 1 335 ? -9.053 -10.550 -6.957 1.00 96.88 335 PRO A N 1
ATOM 2635 C CA . PRO A 1 335 ? -9.450 -11.711 -6.163 1.00 96.88 335 PRO A CA 1
ATOM 2636 C C . PRO A 1 335 ? -10.949 -11.895 -5.956 1.00 96.88 335 PRO A C 1
ATOM 2638 O O . PRO A 1 335 ? -11.359 -12.988 -5.606 1.00 96.88 335 PRO A O 1
ATOM 2641 N N . THR A 1 336 ? -11.784 -10.873 -6.147 1.00 96.88 336 THR A N 1
ATOM 2642 C CA . THR A 1 336 ? -13.249 -10.968 -5.951 1.00 96.88 336 THR A CA 1
ATOM 2643 C C . THR A 1 336 ? -14.043 -10.953 -7.254 1.00 96.88 336 THR A C 1
ATOM 2645 O O . THR A 1 336 ? -15.268 -11.118 -7.220 1.00 96.88 336 THR A O 1
ATOM 2648 N N . ILE A 1 337 ? -13.363 -10.762 -8.390 1.00 92.50 337 ILE A N 1
ATOM 2649 C CA . ILE A 1 337 ? -13.971 -10.712 -9.718 1.00 92.50 337 ILE A CA 1
ATOM 2650 C C . ILE A 1 337 ? -13.708 -12.063 -10.392 1.00 92.50 337 ILE A C 1
ATOM 2652 O O . ILE A 1 337 ? -12.545 -12.429 -10.578 1.00 92.50 337 ILE A O 1
ATOM 2656 N N . PRO A 1 338 ? -14.752 -12.816 -10.779 1.00 86.19 338 PRO A N 1
ATOM 2657 C CA . PRO A 1 338 ? -14.549 -14.004 -11.593 1.00 86.19 338 PRO A CA 1
ATOM 2658 C C . PRO A 1 338 ? -13.932 -13.576 -12.925 1.00 86.19 338 PRO A C 1
ATOM 2660 O O . PRO A 1 338 ? -14.339 -12.559 -13.494 1.00 86.19 338 PRO A O 1
ATOM 2663 N N . VAL A 1 339 ? -12.965 -14.341 -13.437 1.00 73.44 339 VAL A N 1
ATOM 2664 C CA . VAL A 1 339 ? -12.352 -14.028 -14.734 1.00 73.44 339 VAL A CA 1
ATOM 2665 C C . VAL A 1 339 ? -13.456 -13.894 -15.769 1.00 73.44 339 VAL A C 1
ATOM 2667 O O . VAL A 1 339 ? -14.214 -14.834 -16.013 1.00 73.44 339 VAL A O 1
ATOM 2670 N N . ARG A 1 340 ? -13.571 -12.699 -16.356 1.00 68.44 340 ARG A N 1
ATOM 2671 C CA . ARG A 1 340 ? -14.534 -12.438 -17.422 1.00 68.44 340 ARG A CA 1
ATOM 2672 C C . ARG A 1 340 ? -14.175 -13.380 -18.560 1.00 68.44 340 ARG A C 1
ATOM 2674 O O . ARG A 1 340 ? -13.099 -13.235 -19.130 1.00 68.44 340 ARG A O 1
ATOM 2681 N N . PHE A 1 341 ? -15.039 -14.372 -18.789 1.00 54.16 341 PHE A N 1
ATOM 2682 C CA . PHE A 1 341 ? -14.898 -15.467 -19.746 1.00 54.16 341 PHE A CA 1
ATOM 2683 C C . PHE A 1 341 ? -14.114 -15.039 -20.989 1.00 54.16 341 PHE A C 1
ATOM 2685 O O . PHE A 1 341 ? -14.677 -14.537 -21.959 1.00 54.16 341 PHE A O 1
ATOM 2692 N N . ILE A 1 342 ? -12.810 -15.302 -20.990 1.00 61.06 342 ILE A N 1
ATOM 2693 C CA . ILE A 1 342 ? -12.169 -15.703 -22.227 1.00 61.06 342 ILE A CA 1
ATOM 2694 C C . ILE A 1 342 ? -12.825 -17.057 -22.509 1.00 61.06 342 ILE A C 1
ATOM 2696 O O . ILE A 1 342 ? -12.690 -17.944 -21.662 1.00 61.06 342 ILE A O 1
ATOM 2700 N N . PRO A 1 343 ? -13.611 -17.214 -23.592 1.00 64.81 343 PRO A N 1
ATOM 2701 C CA . PRO A 1 343 ? -14.323 -18.461 -23.845 1.00 64.81 343 PRO A CA 1
ATOM 2702 C C . PRO A 1 343 ? -13.363 -19.639 -23.679 1.00 64.81 343 PRO A C 1
ATOM 2704 O O . PRO A 1 343 ? -12.240 -19.558 -24.174 1.00 64.81 343 PRO A O 1
ATOM 2707 N N . GLU A 1 344 ? -13.757 -20.719 -22.999 1.00 61.62 344 GLU A N 1
ATOM 2708 C CA . GLU A 1 344 ? -12.863 -21.871 -22.780 1.00 61.62 344 GLU A CA 1
ATOM 2709 C C . GLU A 1 344 ? -12.265 -22.385 -24.093 1.00 61.62 344 GLU A C 1
ATOM 2711 O O . GLU A 1 344 ? -11.112 -22.797 -24.128 1.00 61.62 344 GLU A O 1
ATOM 2716 N N . ALA A 1 345 ? -13.007 -22.277 -25.200 1.00 69.00 345 ALA A N 1
ATOM 2717 C CA . ALA A 1 345 ? -12.511 -22.566 -26.540 1.00 69.00 345 ALA A CA 1
ATOM 2718 C C . ALA A 1 345 ? -11.326 -21.668 -26.949 1.00 69.00 345 ALA A C 1
ATOM 2720 O O . ALA A 1 345 ? -10.364 -22.156 -27.538 1.00 69.00 345 ALA A O 1
ATOM 2721 N N . PHE A 1 346 ? -11.358 -20.377 -26.608 1.00 69.31 346 PHE A N 1
ATOM 2722 C CA . PHE A 1 346 ? -10.235 -19.466 -26.809 1.00 69.31 346 PHE A CA 1
ATOM 2723 C C . PHE A 1 346 ? -9.100 -19.761 -25.831 1.00 69.31 346 PHE A C 1
ATOM 2725 O O . PHE A 1 346 ? -7.962 -19.788 -26.274 1.00 69.31 346 PHE A O 1
ATOM 2732 N N . ILE A 1 347 ? -9.368 -20.037 -24.546 1.00 65.56 347 ILE A N 1
ATOM 2733 C CA . ILE A 1 347 ? -8.312 -20.441 -23.597 1.00 65.56 347 ILE A CA 1
ATOM 2734 C C . ILE A 1 347 ? -7.642 -21.726 -24.080 1.00 65.56 347 ILE A C 1
ATOM 2736 O O . ILE A 1 347 ? -6.427 -21.778 -24.109 1.00 65.56 347 ILE A O 1
ATOM 2740 N N . SER A 1 348 ? -8.400 -22.726 -24.527 1.00 66.50 348 SER A N 1
ATOM 2741 C CA . SER A 1 348 ? -7.899 -24.009 -25.037 1.00 66.50 348 SER A CA 1
ATOM 2742 C C . SER A 1 348 ? -7.150 -23.870 -26.370 1.00 66.50 348 SER A C 1
ATOM 2744 O O . SER A 1 348 ? -6.156 -24.557 -26.618 1.00 66.50 348 SER A O 1
ATOM 2746 N N . ALA A 1 349 ? -7.595 -22.966 -27.248 1.00 72.38 349 ALA A N 1
ATOM 2747 C CA . ALA A 1 349 ? -6.879 -22.645 -28.480 1.00 72.38 349 ALA A CA 1
ATOM 2748 C C . ALA A 1 349 ? -5.590 -21.865 -28.183 1.00 72.38 349 ALA A C 1
ATOM 2750 O O . ALA A 1 349 ? -4.526 -22.222 -28.685 1.00 72.38 349 ALA A O 1
ATOM 2751 N N . ALA A 1 350 ? -5.666 -20.847 -27.325 1.00 64.50 350 ALA A N 1
ATOM 2752 C CA . ALA A 1 350 ? -4.539 -20.032 -26.901 1.00 64.50 350 ALA A CA 1
ATOM 2753 C C . ALA A 1 350 ? -3.549 -20.836 -26.057 1.00 64.50 350 ALA A C 1
ATOM 2755 O O . ALA A 1 350 ? -2.356 -20.644 -26.236 1.00 64.50 350 ALA A O 1
ATOM 2756 N N . SER A 1 351 ? -3.997 -21.789 -25.232 1.00 65.25 351 SER A N 1
ATOM 2757 C CA . SER A 1 351 ? -3.151 -22.618 -24.362 1.00 65.25 351 SER A CA 1
ATOM 2758 C C . SER A 1 351 ? -2.163 -23.482 -25.151 1.00 65.25 351 SER A C 1
ATOM 2760 O O . SER A 1 351 ? -1.137 -23.908 -24.622 1.00 65.25 351 SER A O 1
ATOM 2762 N N . LYS A 1 352 ? -2.472 -23.757 -26.429 1.00 66.88 352 LYS A N 1
ATOM 2763 C CA . LYS A 1 352 ? -1.582 -24.465 -27.364 1.00 66.88 352 LYS A CA 1
ATOM 2764 C C . LYS A 1 352 ? -0.428 -23.592 -27.866 1.00 66.88 352 LYS A C 1
ATOM 2766 O O . LYS A 1 352 ? 0.609 -24.135 -28.233 1.00 66.88 352 LYS A O 1
ATOM 2771 N N . PHE A 1 353 ? -0.594 -22.269 -27.876 1.00 60.06 353 PHE A N 1
ATOM 2772 C CA . PHE A 1 353 ? 0.396 -21.305 -28.382 1.00 60.06 353 PHE A CA 1
ATOM 2773 C C . PHE A 1 353 ? 1.048 -20.471 -27.271 1.00 60.06 353 PHE A C 1
ATOM 2775 O O . PHE A 1 353 ? 2.202 -20.066 -27.376 1.00 60.06 353 PHE A O 1
ATOM 2782 N N . PHE A 1 354 ? 0.329 -20.265 -26.177 1.00 55.62 354 PHE A N 1
ATOM 2783 C CA . PHE A 1 354 ? 0.725 -19.542 -24.986 1.00 55.62 354 PHE A CA 1
ATOM 2784 C C . PHE A 1 354 ? 0.485 -20.482 -23.817 1.00 55.62 354 PHE A C 1
ATOM 2786 O O . PHE A 1 354 ? -0.611 -21.001 -23.677 1.00 55.62 354 PHE A O 1
ATOM 2793 N N . LYS A 1 355 ? 1.471 -20.721 -22.951 1.00 55.66 355 LYS A N 1
ATOM 2794 C CA . LYS A 1 355 ? 1.193 -21.413 -21.687 1.00 55.66 355 LYS A CA 1
ATOM 2795 C C . LYS A 1 355 ? 0.277 -20.501 -20.872 1.00 55.66 355 LYS A C 1
ATOM 2797 O O . LYS A 1 355 ? 0.776 -19.596 -20.212 1.00 55.66 355 LYS A O 1
ATOM 2802 N N . THR A 1 356 ? -1.037 -20.691 -20.968 1.00 55.38 356 THR A N 1
ATOM 2803 C CA . THR A 1 356 ? -2.020 -19.996 -20.137 1.00 55.38 356 THR A CA 1
ATOM 2804 C C . THR A 1 356 ? -1.740 -20.417 -18.706 1.00 55.38 356 THR A C 1
ATOM 2806 O O . THR A 1 356 ? -2.082 -21.523 -18.291 1.00 55.38 356 THR A O 1
ATOM 2809 N N . SER A 1 357 ? -0.992 -19.587 -17.989 1.00 63.16 357 SER A N 1
ATOM 2810 C CA . SER A 1 357 ? -0.738 -19.785 -16.576 1.00 63.16 357 SER A CA 1
ATOM 2811 C C . SER A 1 357 ? -2.064 -19.662 -15.829 1.00 63.16 357 SER A C 1
ATOM 2813 O O . SER A 1 357 ? -2.907 -18.837 -16.184 1.00 63.16 357 SER A O 1
ATOM 2815 N N . ASN A 1 358 ? -2.256 -20.496 -14.805 1.00 78.06 358 ASN A N 1
ATOM 2816 C CA . ASN A 1 358 ? -3.409 -20.451 -13.900 1.00 78.06 358 ASN A CA 1
ATOM 2817 C C . ASN A 1 358 ? -3.326 -19.202 -12.998 1.00 78.06 358 ASN A C 1
ATOM 2819 O O . ASN A 1 358 ? -3.217 -19.302 -11.783 1.00 78.06 358 ASN A O 1
ATOM 2823 N N . ASN A 1 359 ? -3.309 -18.015 -13.603 1.00 87.44 359 ASN A N 1
ATOM 2824 C CA . ASN A 1 359 ? -3.167 -16.731 -12.915 1.00 87.44 359 ASN A CA 1
ATOM 2825 C C . ASN A 1 359 ? -4.486 -16.284 -12.268 1.00 87.44 359 ASN A C 1
ATOM 2827 O O . ASN A 1 359 ? -4.496 -15.497 -11.325 1.00 87.44 359 ASN A O 1
ATOM 2831 N N . ALA A 1 360 ? -5.601 -16.785 -12.787 1.00 90.12 360 ALA A N 1
ATOM 2832 C CA . ALA A 1 360 ? -6.937 -16.542 -12.280 1.00 90.12 360 ALA A CA 1
ATOM 2833 C C . ALA A 1 360 ? -7.121 -17.035 -10.840 1.00 90.12 360 ALA A C 1
ATOM 2835 O O . ALA A 1 360 ? -6.636 -18.110 -10.490 1.00 90.12 360 ALA A O 1
ATOM 2836 N N . PHE A 1 361 ? -7.915 -16.308 -10.053 1.00 92.50 361 PHE A N 1
ATOM 2837 C CA . PHE A 1 361 ? -8.465 -16.846 -8.811 1.00 92.50 361 PHE A CA 1
ATOM 2838 C C . PHE A 1 361 ? -9.590 -17.837 -9.145 1.00 92.50 361 PHE A C 1
ATOM 2840 O O . PHE A 1 361 ? -10.487 -17.488 -9.920 1.00 92.50 361 PHE A O 1
ATOM 2847 N N . PRO A 1 362 ? -9.567 -19.057 -8.585 1.00 91.44 362 PRO A N 1
ATOM 2848 C CA . PRO A 1 362 ? -10.701 -19.970 -8.633 1.00 91.44 362 PRO A CA 1
ATOM 2849 C C . PRO A 1 362 ? -11.970 -19.339 -8.045 1.00 91.44 362 PRO A C 1
ATOM 2851 O O . PRO A 1 362 ? -11.909 -18.516 -7.133 1.00 91.44 362 PRO A O 1
ATOM 2854 N N . SER A 1 363 ? -13.146 -19.779 -8.499 1.00 91.69 363 SER A N 1
ATOM 2855 C CA . SER A 1 363 ? -14.426 -19.266 -7.982 1.00 91.69 363 SER A CA 1
ATOM 2856 C C . SER A 1 363 ? -14.616 -19.507 -6.481 1.00 91.69 363 SER A C 1
ATOM 2858 O O . SER A 1 363 ? -15.247 -18.696 -5.803 1.00 91.69 363 SER A O 1
ATOM 2860 N N . GLN A 1 364 ? -14.050 -20.598 -5.953 1.00 92.81 364 GLN A N 1
ATOM 2861 C CA . GLN A 1 364 ? -14.031 -20.865 -4.515 1.00 92.81 364 GLN A CA 1
ATOM 2862 C C . GLN A 1 364 ? -13.257 -19.769 -3.772 1.00 92.81 364 GLN A C 1
ATOM 2864 O O . GLN A 1 364 ? -13.808 -19.155 -2.858 1.00 92.81 364 GLN A O 1
ATOM 2869 N N . ASP A 1 365 ? -12.043 -19.452 -4.222 1.00 94.75 365 ASP A N 1
ATOM 2870 C CA . ASP A 1 365 ? -11.230 -18.371 -3.665 1.00 94.75 365 ASP A CA 1
ATOM 2871 C C . ASP A 1 365 ? -11.966 -17.034 -3.773 1.00 94.75 365 ASP A C 1
ATOM 2873 O O . ASP A 1 365 ? -12.041 -16.301 -2.788 1.00 94.75 365 ASP A O 1
ATOM 2877 N N . ASN A 1 366 ? -12.603 -16.743 -4.917 1.00 95.94 366 ASN A N 1
ATOM 2878 C CA . ASN A 1 366 ? -13.370 -15.507 -5.081 1.00 95.94 366 ASN A CA 1
ATOM 2879 C C . ASN A 1 366 ? -14.396 -15.307 -3.960 1.00 95.94 366 ASN A C 1
ATOM 2881 O O . ASN A 1 366 ? -14.502 -14.210 -3.411 1.00 95.94 366 ASN A O 1
ATOM 2885 N N . SER A 1 367 ? -15.123 -16.363 -3.586 1.00 97.06 367 SER A N 1
ATOM 2886 C CA . SER A 1 367 ? -16.119 -16.293 -2.512 1.00 97.06 367 SER A CA 1
ATOM 2887 C C . SER A 1 367 ? -15.502 -16.018 -1.131 1.00 97.06 367 SER A C 1
ATOM 2889 O O . SER A 1 367 ? -16.086 -15.282 -0.332 1.00 97.06 367 SER A O 1
ATOM 2891 N N . LEU A 1 368 ? -14.295 -16.533 -0.864 1.00 98.00 368 LEU A N 1
ATOM 2892 C CA . LEU A 1 368 ? -13.551 -16.269 0.370 1.00 98.00 368 LEU A CA 1
ATOM 2893 C C . LEU A 1 368 ? -13.093 -14.814 0.438 1.00 98.00 368 LEU A C 1
ATOM 2895 O O . LEU A 1 368 ? -13.369 -14.126 1.422 1.00 98.00 368 LEU A O 1
ATOM 2899 N N . TYR A 1 369 ? -12.478 -14.311 -0.635 1.00 98.44 369 TYR A N 1
ATOM 2900 C CA . TYR A 1 369 ? -12.075 -12.908 -0.722 1.00 98.44 369 TYR A CA 1
ATOM 2901 C C . TYR A 1 369 ? -13.276 -11.962 -0.604 1.00 98.44 369 TYR A C 1
ATOM 2903 O O . TYR A 1 369 ? -13.166 -10.901 0.009 1.00 98.44 369 TYR A O 1
ATOM 2911 N N . GLN A 1 370 ? -14.450 -12.351 -1.113 1.00 98.44 370 GLN A N 1
ATOM 2912 C CA . GLN A 1 370 ? -15.651 -11.522 -1.007 1.00 98.44 370 GLN A CA 1
ATOM 2913 C C . GLN A 1 370 ? -16.130 -11.305 0.433 1.00 98.44 370 GLN A C 1
ATOM 2915 O O . GLN A 1 370 ? -16.734 -10.269 0.736 1.00 98.44 370 GLN A O 1
ATOM 2920 N N . ARG A 1 371 ? -15.837 -12.243 1.341 1.00 98.56 371 ARG A N 1
ATOM 2921 C CA . ARG A 1 371 ? -16.192 -12.141 2.766 1.00 98.56 371 ARG A CA 1
ATOM 2922 C C . ARG A 1 371 ? -15.358 -11.105 3.514 1.00 98.56 371 ARG A C 1
ATOM 2924 O O . ARG A 1 371 ? -15.829 -10.583 4.524 1.00 98.56 371 ARG A O 1
ATOM 2931 N N . LEU A 1 372 ? -14.182 -10.743 2.994 1.00 98.62 372 LEU A N 1
ATOM 2932 C CA . LEU A 1 372 ? -13.313 -9.718 3.582 1.00 98.62 372 LEU A CA 1
ATOM 2933 C C . LEU A 1 372 ? -14.009 -8.357 3.697 1.00 98.62 372 LEU A C 1
ATOM 2935 O O . LEU A 1 372 ? -13.759 -7.631 4.654 1.00 98.62 372 LEU A O 1
ATOM 2939 N N . ALA A 1 373 ? -14.950 -8.044 2.797 1.00 98.44 373 ALA A N 1
ATOM 2940 C CA . ALA A 1 373 ? -15.703 -6.785 2.817 1.00 98.44 373 ALA A CA 1
ATOM 2941 C C . ALA A 1 373 ? -16.473 -6.538 4.127 1.00 98.44 373 ALA A C 1
ATOM 2943 O O . ALA A 1 373 ? -16.811 -5.399 4.439 1.00 98.44 373 ALA A O 1
ATOM 2944 N N . LYS A 1 374 ? -16.762 -7.601 4.890 1.00 98.44 374 LYS A N 1
ATOM 2945 C CA . LYS A 1 374 ? -17.471 -7.539 6.176 1.00 98.44 374 LYS A CA 1
ATOM 2946 C C . LYS A 1 374 ? -16.564 -7.817 7.375 1.00 98.44 374 LYS A C 1
ATOM 2948 O O . LYS A 1 374 ? -17.037 -7.782 8.507 1.00 98.44 374 LYS A O 1
ATOM 2953 N N . HIS A 1 375 ? -15.290 -8.132 7.151 1.00 98.62 375 HIS A N 1
ATOM 2954 C CA . HIS A 1 375 ? -14.390 -8.513 8.228 1.00 98.62 375 HIS A CA 1
ATOM 2955 C C . HIS A 1 375 ? -13.883 -7.259 8.968 1.00 98.62 375 HIS A C 1
ATOM 2957 O O . HIS A 1 375 ? -13.283 -6.393 8.329 1.00 98.62 375 HIS A O 1
ATOM 2963 N N . PRO A 1 376 ? -14.041 -7.147 10.302 1.00 98.44 376 PRO A N 1
ATOM 2964 C CA . PRO A 1 376 ? -13.735 -5.915 11.038 1.00 98.44 376 PRO A CA 1
ATOM 2965 C C . PRO A 1 376 ? -12.261 -5.491 10.925 1.00 98.44 376 PRO A C 1
ATOM 2967 O O . PRO A 1 376 ? -11.983 -4.333 10.625 1.00 98.44 376 PRO A O 1
ATOM 2970 N N . VAL A 1 377 ? -11.319 -6.439 11.039 1.00 98.75 377 VAL A N 1
ATOM 2971 C CA . VAL A 1 377 ? -9.877 -6.187 10.803 1.00 98.75 377 VAL A CA 1
ATOM 2972 C C . VAL A 1 377 ? -9.619 -5.649 9.398 1.00 98.75 377 VAL A C 1
ATOM 2974 O O . VAL A 1 377 ? -8.861 -4.697 9.231 1.00 98.75 377 VAL A O 1
ATOM 2977 N N . PHE A 1 378 ? -10.271 -6.225 8.383 1.00 98.81 378 PHE A N 1
ATOM 2978 C CA . PHE A 1 378 ? -10.078 -5.794 7.006 1.00 98.81 378 PHE A CA 1
ATOM 2979 C C . PHE A 1 378 ? -10.598 -4.371 6.798 1.00 98.81 378 PHE A C 1
ATOM 2981 O O . PHE A 1 378 ? -9.918 -3.551 6.193 1.00 98.81 378 PHE A O 1
ATOM 2988 N N . ILE A 1 379 ? -11.781 -4.054 7.333 1.00 98.75 379 ILE A N 1
ATOM 2989 C CA . ILE A 1 379 ? -12.375 -2.714 7.247 1.00 98.75 379 ILE A CA 1
ATOM 2990 C C . ILE A 1 379 ? -11.482 -1.678 7.935 1.00 98.75 379 ILE A C 1
ATOM 2992 O O . ILE A 1 379 ? -11.209 -0.640 7.331 1.00 98.75 379 ILE A O 1
ATOM 2996 N N . HIS A 1 380 ? -11.005 -1.971 9.152 1.00 98.75 380 HIS A N 1
ATOM 2997 C CA . HIS A 1 380 ? -10.106 -1.082 9.885 1.00 98.75 380 HIS A CA 1
ATOM 2998 C C . HIS A 1 380 ? -8.847 -0.794 9.060 1.00 98.75 380 HIS A C 1
ATOM 3000 O O . HIS A 1 380 ? -8.584 0.357 8.724 1.00 98.75 380 HIS A O 1
ATOM 3006 N N . HIS A 1 381 ? -8.119 -1.830 8.632 1.00 98.75 381 HIS A N 1
ATOM 3007 C CA . HIS A 1 381 ? -6.851 -1.648 7.914 1.00 98.75 381 HIS A CA 1
ATOM 3008 C C . HIS A 1 381 ? -7.019 -1.127 6.481 1.00 98.75 381 HIS A C 1
ATOM 3010 O O . HIS A 1 381 ? -6.130 -0.435 5.981 1.00 98.75 381 HIS A O 1
ATOM 3016 N N . LYS A 1 382 ? -8.170 -1.360 5.832 1.00 98.75 382 LYS A N 1
ATOM 3017 C CA . LYS A 1 382 ? -8.553 -0.690 4.576 1.00 98.75 382 LYS A CA 1
ATOM 3018 C C . LYS A 1 382 ? -8.610 0.820 4.781 1.00 98.75 382 LYS A C 1
ATOM 3020 O O . LYS A 1 382 ? -7.983 1.564 4.027 1.00 98.75 382 LYS A O 1
ATOM 3025 N N . PHE A 1 383 ? -9.358 1.282 5.784 1.00 98.81 383 PHE A N 1
ATOM 3026 C CA . PHE A 1 383 ? -9.492 2.712 6.044 1.00 98.81 383 PHE A CA 1
ATOM 3027 C C . PHE A 1 383 ? -8.201 3.332 6.584 1.00 98.81 383 PHE A C 1
ATOM 3029 O O . PHE A 1 383 ? -7.869 4.433 6.153 1.00 98.81 383 PHE A O 1
ATOM 3036 N N . SER A 1 384 ? -7.409 2.613 7.386 1.00 98.81 384 SER A N 1
ATOM 3037 C CA . SER A 1 384 ? -6.065 3.058 7.783 1.00 98.81 384 SER A CA 1
ATOM 3038 C C . SER A 1 384 ? -5.149 3.258 6.573 1.00 98.81 384 SER A C 1
ATOM 3040 O O . SER A 1 384 ? -4.475 4.282 6.459 1.00 98.81 384 SER A O 1
ATOM 3042 N N . THR A 1 385 ? -5.170 2.321 5.619 1.00 98.81 385 THR A N 1
ATOM 3043 C CA . THR A 1 385 ? -4.370 2.402 4.386 1.00 98.81 385 THR A CA 1
ATOM 3044 C C . THR A 1 385 ? -4.831 3.550 3.485 1.00 98.81 385 THR A C 1
ATOM 3046 O O . THR A 1 385 ? -3.998 4.298 2.969 1.00 98.81 385 THR A O 1
ATOM 3049 N N . LEU A 1 386 ? -6.148 3.728 3.317 1.00 98.81 386 LEU A N 1
ATOM 3050 C CA . LEU A 1 386 ? -6.712 4.855 2.566 1.00 98.81 386 LEU A CA 1
ATOM 3051 C C . LEU A 1 386 ? -6.361 6.189 3.224 1.00 98.81 386 LEU A C 1
ATOM 3053 O O . LEU A 1 386 ? -5.913 7.092 2.527 1.00 98.81 386 LEU A O 1
ATOM 3057 N N . LEU A 1 387 ? -6.494 6.306 4.549 1.00 98.81 387 LEU A N 1
ATOM 3058 C CA . LEU A 1 387 ? -6.120 7.518 5.270 1.00 98.81 387 LEU A CA 1
ATOM 3059 C C . LEU A 1 387 ? -4.644 7.842 5.036 1.00 98.81 387 LEU A C 1
ATOM 3061 O O . LEU A 1 387 ? -4.335 8.946 4.604 1.00 98.81 387 LEU A O 1
ATOM 3065 N N . LYS A 1 388 ? -3.740 6.868 5.196 1.00 98.81 388 LYS A N 1
ATOM 3066 C CA . LYS A 1 388 ? -2.310 7.058 4.915 1.00 98.81 388 LYS A CA 1
ATOM 3067 C C . LYS A 1 388 ? -2.045 7.578 3.504 1.00 98.81 388 LYS A C 1
ATOM 3069 O O . LYS A 1 388 ? -1.223 8.475 3.344 1.00 98.81 388 LYS A O 1
ATOM 3074 N N . PHE A 1 389 ? -2.735 7.045 2.497 1.00 98.75 389 PHE A N 1
ATOM 3075 C CA . PHE A 1 389 ? -2.642 7.536 1.122 1.00 98.75 389 PHE A CA 1
ATOM 3076 C C . PHE A 1 389 ? -3.123 8.987 0.990 1.00 98.75 389 PHE A C 1
ATOM 3078 O O . PHE A 1 389 ? -2.430 9.798 0.378 1.00 98.75 389 PHE A O 1
ATOM 3085 N N . LEU A 1 390 ? -4.250 9.344 1.606 1.00 98.69 390 LEU A N 1
ATOM 3086 C CA . LEU A 1 390 ? -4.792 10.707 1.567 1.00 98.69 390 LEU A CA 1
ATOM 3087 C C . LEU A 1 390 ? -3.890 11.735 2.259 1.00 98.69 390 LEU A C 1
ATOM 3089 O O . LEU A 1 390 ? -3.887 12.887 1.854 1.00 98.69 390 LEU A O 1
ATOM 3093 N N . LEU A 1 391 ? -3.099 11.324 3.257 1.00 98.62 391 LEU A N 1
ATOM 3094 C CA . LEU A 1 391 ? -2.138 12.199 3.945 1.00 98.62 391 LEU A CA 1
ATOM 3095 C C . LEU A 1 391 ? -0.839 12.441 3.152 1.00 98.62 391 LEU A C 1
ATOM 3097 O O . LEU A 1 391 ? 0.029 13.192 3.605 1.00 98.62 391 LEU A O 1
ATOM 3101 N N . THR A 1 392 ? -0.685 11.813 1.981 1.00 98.06 392 THR A N 1
ATOM 3102 C CA . THR A 1 392 ? 0.401 12.112 1.033 1.00 98.06 392 THR A CA 1
ATOM 3103 C C . THR A 1 392 ? 0.052 13.309 0.139 1.00 98.06 392 THR A C 1
ATOM 3105 O O . THR A 1 392 ? -1.011 13.911 0.259 1.00 98.06 392 THR A O 1
ATOM 3108 N N . ASN A 1 393 ? 0.958 13.685 -0.765 1.00 97.12 393 ASN A N 1
ATOM 3109 C CA . ASN A 1 393 ? 0.719 14.728 -1.760 1.00 97.12 393 ASN A CA 1
ATOM 3110 C C . ASN A 1 393 ? 1.531 14.485 -3.042 1.00 97.12 393 ASN A C 1
ATOM 3112 O O . ASN A 1 393 ? 2.364 13.578 -3.120 1.00 97.12 393 ASN A O 1
ATOM 3116 N N . ASP A 1 394 ? 1.283 15.305 -4.055 1.00 97.12 394 ASP A N 1
ATOM 3117 C CA . ASP A 1 394 ? 1.967 15.273 -5.346 1.00 97.12 394 ASP A CA 1
ATOM 3118 C C . ASP A 1 394 ? 3.487 15.477 -5.223 1.00 97.12 394 ASP A C 1
ATOM 3120 O O . ASP A 1 394 ? 4.247 14.786 -5.903 1.00 97.12 394 ASP A O 1
ATOM 3124 N N . GLU A 1 395 ? 3.949 16.336 -4.310 1.00 96.81 395 GLU A N 1
ATOM 3125 C CA . GLU A 1 395 ? 5.376 16.505 -4.001 1.00 96.81 395 GLU A CA 1
ATOM 3126 C C . GLU A 1 395 ? 6.023 15.190 -3.543 1.00 96.81 395 GLU A C 1
ATOM 3128 O O . GLU A 1 395 ? 7.118 14.844 -3.995 1.00 96.81 395 GLU A O 1
ATOM 3133 N N . THR A 1 396 ? 5.327 14.407 -2.715 1.00 96.25 396 THR A N 1
ATOM 3134 C CA . THR A 1 396 ? 5.795 13.095 -2.244 1.00 96.25 396 THR A CA 1
ATOM 3135 C C . THR A 1 396 ? 5.955 12.113 -3.408 1.00 96.25 396 THR A C 1
ATOM 3137 O O . THR A 1 396 ? 6.975 11.424 -3.509 1.00 96.25 396 THR A O 1
ATOM 3140 N N . TYR A 1 397 ? 4.996 12.066 -4.337 1.00 97.81 397 TYR A N 1
ATOM 3141 C CA . TYR A 1 397 ? 5.100 11.203 -5.520 1.00 97.81 397 TYR A CA 1
ATOM 3142 C C . TYR A 1 397 ? 6.163 11.692 -6.502 1.00 97.81 397 TYR A C 1
ATOM 3144 O O . TYR A 1 397 ? 6.938 10.882 -7.010 1.00 97.81 397 TYR A O 1
ATOM 3152 N N . ARG A 1 398 ? 6.278 13.008 -6.713 1.00 97.44 398 ARG A N 1
ATOM 3153 C CA . ARG A 1 398 ? 7.323 13.622 -7.550 1.00 97.44 398 ARG A CA 1
ATOM 3154 C C . ARG A 1 398 ? 8.702 13.257 -7.042 1.00 97.44 398 ARG A C 1
ATOM 3156 O O . ARG A 1 398 ? 9.579 12.861 -7.804 1.00 97.44 398 ARG A O 1
ATOM 3163 N N . SER A 1 399 ? 8.859 13.351 -5.738 1.00 94.50 399 SER A N 1
ATOM 3164 C CA . SER A 1 399 ? 10.049 12.972 -5.014 1.00 94.50 399 SER A CA 1
ATOM 3165 C C . SER A 1 399 ? 10.412 11.492 -5.201 1.00 94.50 399 SER A C 1
ATOM 3167 O O . SER A 1 399 ? 11.570 11.165 -5.457 1.00 94.50 399 SER A O 1
ATOM 3169 N N . ILE A 1 400 ? 9.442 10.576 -5.160 1.00 95.94 400 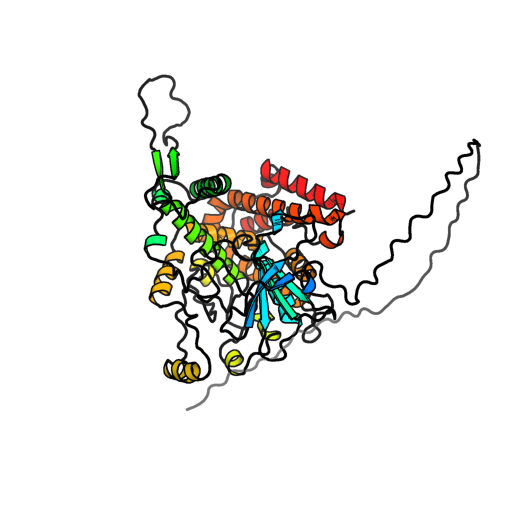ILE A N 1
ATOM 3170 C CA . ILE A 1 400 ? 9.701 9.165 -5.480 1.00 95.94 400 ILE A CA 1
ATOM 3171 C C . ILE A 1 400 ? 10.077 9.005 -6.956 1.00 95.94 400 ILE A C 1
ATOM 3173 O O . ILE A 1 400 ? 11.082 8.359 -7.248 1.00 95.94 400 ILE A O 1
ATOM 3177 N N . CYS A 1 401 ? 9.343 9.617 -7.884 1.00 96.88 401 CYS A N 1
ATOM 3178 C CA . CYS A 1 401 ? 9.639 9.543 -9.313 1.00 96.88 401 CYS A CA 1
ATOM 3179 C C . CYS A 1 401 ? 11.075 9.977 -9.631 1.00 96.88 401 CYS A C 1
ATOM 3181 O O . CYS A 1 401 ? 11.787 9.244 -10.311 1.00 96.88 401 CYS A O 1
ATOM 3183 N N . THR A 1 402 ? 11.551 11.100 -9.087 1.00 94.81 402 THR A N 1
ATOM 3184 C CA . THR A 1 402 ? 12.907 11.616 -9.362 1.00 94.81 402 THR A CA 1
ATOM 3185 C C . THR A 1 402 ? 14.033 10.738 -8.800 1.00 94.81 402 THR A C 1
ATOM 3187 O O . THR A 1 402 ? 15.171 10.822 -9.261 1.00 94.81 402 THR A O 1
ATOM 3190 N N . LEU A 1 403 ? 13.747 9.836 -7.849 1.00 92.62 403 LEU A N 1
ATOM 3191 C CA . LEU A 1 403 ? 14.717 8.824 -7.403 1.00 92.62 403 LEU A CA 1
ATOM 3192 C C . LEU A 1 403 ? 14.950 7.714 -8.426 1.00 92.62 403 LEU A C 1
ATOM 3194 O O . LEU A 1 403 ? 15.990 7.047 -8.361 1.00 92.62 403 LEU A O 1
ATOM 3198 N N . HIS A 1 404 ? 13.960 7.466 -9.279 1.00 94.69 404 HIS A N 1
ATOM 3199 C CA . HIS A 1 404 ? 13.843 6.257 -10.088 1.00 94.69 404 HIS A CA 1
ATOM 3200 C C . HIS A 1 404 ? 13.885 6.538 -11.593 1.00 94.69 404 HIS A C 1
ATOM 3202 O O . HIS A 1 404 ? 14.435 5.725 -12.334 1.00 94.69 404 HIS A O 1
ATOM 3208 N N . ILE A 1 405 ? 13.351 7.682 -12.017 1.00 94.88 405 ILE A N 1
ATOM 3209 C CA . ILE A 1 405 ? 13.152 8.075 -13.409 1.00 94.88 405 ILE A CA 1
ATOM 3210 C C . ILE A 1 405 ? 14.094 9.223 -13.738 1.00 94.88 405 ILE A C 1
ATOM 3212 O O . ILE A 1 405 ? 14.184 10.212 -13.006 1.00 94.88 405 ILE A O 1
ATOM 3216 N N . ARG A 1 406 ? 14.803 9.084 -14.855 1.00 92.56 406 ARG A N 1
ATOM 3217 C CA . ARG A 1 406 ? 15.692 10.125 -15.361 1.00 92.56 406 ARG A CA 1
ATOM 3218 C C . ARG A 1 406 ? 14.912 11.350 -15.885 1.00 92.56 406 ARG A C 1
ATOM 3220 O O . ARG A 1 406 ? 13.839 11.164 -16.462 1.00 92.56 406 ARG A O 1
ATOM 3227 N N . PRO A 1 407 ? 15.429 12.583 -15.729 1.00 90.19 407 PRO A N 1
ATOM 3228 C CA . PRO A 1 407 ? 14.716 13.810 -16.114 1.00 90.19 407 PRO A CA 1
ATOM 3229 C C . PRO A 1 407 ? 14.288 13.875 -17.587 1.00 90.19 407 PRO A C 1
ATOM 3231 O O . PRO A 1 407 ? 13.252 14.442 -17.914 1.00 90.19 407 PRO A O 1
ATOM 3234 N N . GLU A 1 408 ? 15.080 13.286 -18.476 1.00 90.75 408 GLU A N 1
ATOM 3235 C CA . GLU A 1 408 ? 14.837 13.233 -19.918 1.00 90.75 408 GLU A CA 1
ATOM 3236 C C . GLU A 1 408 ? 13.882 12.111 -20.356 1.00 90.75 408 GLU A C 1
ATOM 3238 O O . GLU A 1 408 ? 13.613 11.973 -21.548 1.00 90.75 408 GLU A O 1
ATOM 3243 N N . SER A 1 409 ? 13.362 11.301 -19.425 1.00 92.06 409 SER A N 1
ATOM 3244 C CA . SER A 1 409 ? 12.313 10.335 -19.752 1.00 92.06 409 SER A CA 1
ATOM 3245 C C . SER A 1 409 ? 11.038 11.077 -20.137 1.00 92.06 409 SER A C 1
ATOM 3247 O O . SER A 1 409 ? 10.450 11.801 -19.327 1.00 92.06 409 SER A O 1
ATOM 3249 N N . GLN A 1 410 ? 10.622 10.891 -21.385 1.00 93.69 410 GLN A N 1
ATOM 3250 C CA . GLN A 1 410 ? 9.446 11.529 -21.953 1.00 93.69 410 GLN A CA 1
ATOM 3251 C C . GLN A 1 410 ? 8.668 10.543 -22.820 1.00 93.69 410 GLN A C 1
ATOM 3253 O O . GLN A 1 410 ? 9.252 9.667 -23.459 1.00 93.69 410 GLN A O 1
ATOM 3258 N N . HIS A 1 411 ? 7.355 10.735 -22.886 1.00 93.06 411 HIS A N 1
ATOM 3259 C CA . HIS A 1 411 ? 6.453 10.042 -23.796 1.00 93.06 411 HIS A CA 1
ATOM 3260 C C . HIS A 1 411 ? 5.558 11.079 -24.470 1.00 93.06 411 HIS A C 1
ATOM 3262 O O . HIS A 1 411 ? 4.980 11.920 -23.788 1.00 93.06 411 HIS A O 1
ATOM 3268 N N . GLU A 1 412 ? 5.496 11.071 -25.804 1.00 92.81 412 GLU A N 1
ATOM 3269 C CA . GLU A 1 412 ? 4.710 12.045 -26.585 1.00 92.81 412 GLU A CA 1
ATOM 3270 C C . GLU A 1 412 ? 4.997 13.521 -26.208 1.00 92.81 412 GLU A C 1
ATOM 3272 O O . GLU A 1 412 ? 4.101 14.358 -26.158 1.00 92.81 412 GLU A O 1
ATOM 3277 N N . ASN A 1 413 ? 6.272 13.855 -25.956 1.00 94.38 413 ASN A N 1
ATOM 3278 C CA . ASN A 1 413 ? 6.757 15.170 -25.489 1.00 94.38 413 ASN A CA 1
ATOM 3279 C C . ASN A 1 413 ? 6.302 15.585 -24.075 1.00 94.38 413 ASN A C 1
ATOM 3281 O O . ASN A 1 413 ? 6.517 16.728 -23.671 1.00 94.38 413 ASN A O 1
ATOM 3285 N N . GLN A 1 414 ? 5.712 14.673 -23.302 1.00 95.81 414 GLN A N 1
ATOM 3286 C CA . GLN A 1 414 ? 5.383 14.887 -21.898 1.00 95.81 414 GLN A CA 1
ATOM 3287 C C . GLN A 1 414 ? 6.413 14.193 -21.001 1.00 95.81 414 GLN A C 1
ATOM 3289 O O . GLN A 1 414 ? 6.785 13.045 -21.230 1.00 95.81 414 GLN A O 1
ATOM 3294 N N . SER A 1 415 ? 6.873 14.887 -19.961 1.00 96.44 415 SER A N 1
ATOM 3295 C CA . SER A 1 415 ? 7.737 14.325 -18.915 1.00 96.44 415 SER A CA 1
ATOM 3296 C C . SER A 1 415 ? 7.048 13.151 -18.216 1.00 96.44 415 SER A C 1
ATOM 3298 O O . SER A 1 415 ? 5.953 13.300 -17.671 1.00 96.44 415 SER A O 1
ATOM 3300 N N . THR A 1 416 ? 7.703 11.986 -18.192 1.00 96.31 416 THR A N 1
ATOM 3301 C CA . THR A 1 416 ? 7.176 10.773 -17.542 1.00 96.31 416 THR A CA 1
ATOM 3302 C C . THR A 1 416 ? 6.940 10.999 -16.047 1.00 96.31 416 THR A C 1
ATOM 3304 O O . THR A 1 416 ? 5.969 10.496 -15.479 1.00 96.31 416 THR A O 1
ATOM 3307 N N . VAL A 1 417 ? 7.806 11.791 -15.401 1.00 97.00 417 VAL A N 1
ATOM 3308 C CA . VAL A 1 417 ? 7.636 12.192 -13.997 1.00 97.00 417 VAL A CA 1
ATOM 3309 C C . VAL A 1 417 ? 6.343 12.982 -13.830 1.00 97.00 417 VAL A C 1
ATOM 3311 O O . VAL A 1 417 ? 5.556 12.665 -12.942 1.00 97.00 417 VAL A O 1
ATOM 3314 N N . ASP A 1 418 ? 6.096 13.974 -14.687 1.00 97.50 418 ASP A N 1
ATOM 3315 C CA . ASP A 1 418 ? 4.900 14.814 -14.587 1.00 97.50 418 ASP A CA 1
ATOM 3316 C C . ASP A 1 418 ? 3.622 14.032 -14.889 1.00 97.50 418 ASP A C 1
ATOM 3318 O O . ASP A 1 418 ? 2.639 14.209 -14.176 1.00 97.50 418 ASP A O 1
ATOM 3322 N N . MET A 1 419 ? 3.655 13.106 -15.855 1.00 97.50 419 MET A N 1
ATOM 3323 C CA . MET A 1 419 ? 2.543 12.187 -16.126 1.00 97.50 419 MET A CA 1
ATOM 3324 C C . MET A 1 419 ? 2.147 11.392 -14.880 1.00 97.50 419 MET A C 1
ATOM 3326 O O . MET A 1 419 ? 0.979 11.383 -14.500 1.00 97.50 419 MET A O 1
ATOM 3330 N N . LEU A 1 420 ? 3.114 10.737 -14.229 1.00 97.81 420 LEU A N 1
ATOM 3331 C CA . LEU A 1 420 ? 2.851 9.929 -13.036 1.00 97.81 420 LEU A CA 1
ATOM 3332 C C . LEU A 1 420 ? 2.364 10.787 -11.866 1.00 97.81 420 LEU A C 1
ATOM 3334 O O . LEU A 1 420 ? 1.420 10.405 -11.181 1.00 97.81 420 LEU A O 1
ATOM 3338 N N . VAL A 1 421 ? 2.988 11.944 -11.637 1.00 98.12 421 VAL A N 1
ATOM 3339 C CA . VAL A 1 421 ? 2.640 12.837 -10.522 1.00 98.12 421 VAL A CA 1
ATOM 3340 C C . VAL A 1 421 ? 1.249 13.425 -10.697 1.00 98.12 421 VAL A C 1
ATOM 3342 O O . VAL A 1 421 ? 0.453 13.385 -9.760 1.00 98.12 421 VAL A O 1
ATOM 3345 N N . GLN A 1 422 ? 0.938 13.934 -11.891 1.00 98.12 422 GLN A N 1
ATOM 3346 C CA . GLN A 1 422 ? -0.385 14.465 -12.198 1.00 98.12 422 GLN A CA 1
ATOM 3347 C C . GLN A 1 422 ? -1.452 13.384 -12.013 1.00 98.12 422 GLN A C 1
ATOM 3349 O O . GLN A 1 422 ? -2.462 13.627 -11.352 1.00 98.12 422 GLN A O 1
ATOM 3354 N N . HIS A 1 423 ? -1.191 12.181 -12.526 1.00 97.75 423 HIS A N 1
ATOM 3355 C CA . HIS A 1 423 ? -2.096 11.048 -12.392 1.00 97.75 423 HIS A CA 1
ATOM 3356 C C . HIS A 1 423 ? -2.349 10.683 -10.923 1.00 97.75 423 HIS A C 1
ATOM 3358 O O . HIS A 1 423 ? -3.496 10.563 -10.498 1.00 97.75 423 HIS A O 1
ATOM 3364 N N . GLN A 1 424 ? -1.302 10.595 -10.095 1.00 98.06 424 GLN A N 1
ATOM 3365 C CA . GLN A 1 424 ? -1.469 10.331 -8.659 1.00 98.06 424 GLN A CA 1
ATOM 3366 C C . GLN A 1 424 ? -2.206 11.464 -7.930 1.00 98.06 424 GLN A C 1
ATOM 3368 O O . GLN A 1 424 ? -3.032 11.195 -7.058 1.00 98.06 424 GLN A O 1
ATOM 3373 N N . ALA A 1 425 ? -1.980 12.724 -8.306 1.00 98.19 425 ALA A N 1
ATOM 3374 C CA . ALA A 1 425 ? -2.709 13.860 -7.744 1.00 98.19 425 ALA A CA 1
ATOM 3375 C C . ALA A 1 425 ? -4.207 13.826 -8.104 1.00 98.19 425 ALA A C 1
ATOM 3377 O O . ALA A 1 425 ? -5.057 14.178 -7.283 1.00 98.19 425 ALA A O 1
ATOM 3378 N N . GLU A 1 426 ? -4.551 13.405 -9.323 1.00 98.12 426 GLU A N 1
ATOM 3379 C CA . GLU A 1 426 ? -5.935 13.173 -9.756 1.00 98.12 426 GLU A CA 1
ATOM 3380 C C . GLU A 1 426 ? -6.583 12.030 -8.967 1.00 98.12 426 GLU A C 1
ATOM 3382 O O . GLU A 1 426 ? -7.682 12.208 -8.431 1.00 98.12 426 GLU A O 1
ATOM 3387 N N . ARG A 1 427 ? -5.877 10.903 -8.803 1.00 98.00 427 ARG A N 1
ATOM 3388 C CA . ARG A 1 427 ? -6.334 9.769 -7.982 1.00 98.00 427 ARG A CA 1
ATOM 3389 C C . ARG A 1 427 ? -6.586 10.184 -6.535 1.00 98.00 427 ARG A C 1
ATOM 3391 O O . ARG A 1 427 ? -7.660 9.903 -6.007 1.00 98.00 427 ARG A O 1
ATOM 3398 N N . LEU A 1 428 ? -5.648 10.893 -5.906 1.00 98.38 428 LEU A N 1
ATOM 3399 C CA . LEU A 1 428 ? -5.777 11.360 -4.522 1.00 98.38 428 LEU A CA 1
ATOM 3400 C C . LEU A 1 428 ? -7.001 12.268 -4.347 1.00 98.38 428 LEU A C 1
ATOM 3402 O O . LEU A 1 428 ? -7.793 12.063 -3.425 1.00 98.38 428 LEU A O 1
ATOM 3406 N N . ARG A 1 429 ? -7.223 13.212 -5.274 1.00 98.50 429 ARG A N 1
ATOM 3407 C CA . ARG A 1 429 ? -8.425 14.064 -5.280 1.00 98.50 429 ARG A CA 1
ATOM 3408 C C . ARG A 1 429 ? -9.715 13.255 -5.419 1.00 98.50 429 ARG A C 1
ATOM 3410 O O . ARG A 1 429 ? -10.674 13.538 -4.702 1.00 98.50 429 ARG A O 1
ATOM 3417 N N . ALA A 1 430 ? -9.740 12.258 -6.304 1.00 98.38 430 ALA A N 1
ATOM 3418 C CA . ALA A 1 430 ? -10.906 11.401 -6.504 1.00 98.38 430 ALA A CA 1
ATOM 3419 C C . ALA A 1 430 ? -11.234 10.587 -5.239 1.00 98.38 430 ALA A C 1
ATOM 3421 O O . ALA A 1 430 ? -12.364 10.643 -4.754 1.00 98.38 430 ALA A O 1
ATOM 3422 N N . PHE A 1 431 ? -10.240 9.927 -4.632 1.00 98.56 431 PHE A N 1
ATOM 3423 C CA . PHE A 1 431 ? -10.420 9.211 -3.362 1.00 98.56 431 PHE A CA 1
ATOM 3424 C C . PHE A 1 431 ? -10.905 10.129 -2.247 1.00 98.56 431 PHE A C 1
ATOM 3426 O O . PHE A 1 431 ? -11.868 9.785 -1.567 1.00 98.56 431 PHE A O 1
ATOM 3433 N N . LYS A 1 432 ? -10.299 11.310 -2.090 1.00 98.50 432 LYS A N 1
ATOM 3434 C CA . LYS A 1 432 ? -10.710 12.286 -1.074 1.00 98.50 432 LYS A CA 1
ATOM 3435 C C . LYS A 1 432 ? -12.165 12.722 -1.260 1.00 98.50 432 LYS A C 1
ATOM 3437 O O . LYS A 1 432 ? -12.905 12.821 -0.281 1.00 98.50 432 LYS A O 1
ATOM 3442 N N . SER A 1 433 ? -12.581 12.959 -2.506 1.00 98.31 433 SER A N 1
ATOM 3443 C CA . SER A 1 433 ? -13.958 13.343 -2.825 1.00 98.31 433 SER A CA 1
ATOM 3444 C C . SER A 1 433 ? -14.952 12.232 -2.497 1.00 98.31 433 SER A C 1
ATOM 3446 O O . SER A 1 433 ? -15.984 12.508 -1.898 1.00 98.31 433 SER A O 1
ATOM 3448 N N . GLU A 1 434 ? -14.651 10.983 -2.849 1.00 98.56 434 GLU A N 1
ATOM 3449 C CA . GLU A 1 434 ? -15.578 9.867 -2.646 1.00 98.56 434 GLU A CA 1
ATOM 3450 C C . GLU A 1 434 ? -15.629 9.389 -1.190 1.00 98.56 434 GLU A C 1
ATOM 3452 O O . GLU A 1 434 ? -16.711 9.165 -0.653 1.00 98.56 434 GLU A O 1
ATOM 3457 N N . ILE A 1 435 ? -14.480 9.266 -0.520 1.00 98.31 435 ILE A N 1
ATOM 3458 C CA . ILE A 1 435 ? -14.401 8.668 0.820 1.00 98.31 435 ILE A CA 1
ATOM 3459 C C . ILE A 1 435 ? -15.046 9.542 1.903 1.00 98.31 435 ILE A C 1
ATOM 3461 O O . ILE A 1 435 ? -15.669 9.018 2.823 1.00 98.31 435 ILE A O 1
ATOM 3465 N N . THR A 1 436 ? -14.962 10.870 1.772 1.00 98.19 436 THR A N 1
ATOM 3466 C CA . THR A 1 436 ? -15.546 11.828 2.733 1.00 98.19 436 THR A CA 1
ATOM 3467 C C . THR A 1 436 ? -17.075 11.879 2.663 1.00 98.19 436 THR A C 1
ATOM 3469 O O . THR A 1 436 ? -17.718 12.367 3.588 1.00 98.19 436 THR A O 1
ATOM 3472 N N . LYS A 1 437 ? -17.680 11.310 1.609 1.00 97.25 437 LYS A N 1
ATOM 3473 C CA . LYS A 1 437 ? -19.137 11.135 1.484 1.00 97.25 437 LYS A CA 1
ATOM 3474 C C . LYS A 1 437 ? -19.657 9.919 2.257 1.00 97.25 437 LYS A C 1
ATOM 3476 O O . LYS A 1 437 ? -20.868 9.786 2.411 1.00 97.25 437 LYS A O 1
ATOM 3481 N N . LEU A 1 438 ? -18.782 9.009 2.697 1.00 98.31 438 LEU A N 1
ATOM 3482 C CA . LEU A 1 438 ? -19.176 7.732 3.295 1.00 98.31 438 LEU A CA 1
ATOM 3483 C C . LEU A 1 438 ? -19.423 7.867 4.806 1.00 98.31 438 LEU A C 1
ATOM 3485 O O . LEU A 1 438 ? -18.466 8.093 5.553 1.00 98.31 438 LEU A O 1
ATOM 3489 N N . PRO A 1 439 ? -20.653 7.620 5.302 1.00 98.25 439 PRO A N 1
ATOM 3490 C CA . PRO A 1 439 ? -20.925 7.609 6.739 1.00 98.25 439 PRO A CA 1
ATOM 3491 C C . PRO A 1 439 ? -20.044 6.612 7.498 1.00 98.25 439 PRO A C 1
ATOM 3493 O O . PRO A 1 439 ? -19.520 6.935 8.554 1.00 98.25 439 PRO A O 1
ATOM 3496 N N . GLN A 1 440 ? -19.788 5.435 6.921 1.00 98.31 440 GLN A N 1
ATOM 3497 C CA . GLN A 1 440 ? -18.955 4.398 7.533 1.00 98.31 440 GLN A CA 1
ATOM 3498 C C . GLN A 1 440 ? -17.506 4.855 7.730 1.00 98.31 440 GLN A C 1
ATOM 3500 O O . GLN A 1 440 ? -16.886 4.493 8.727 1.00 98.31 440 GLN A O 1
ATOM 3505 N N . PHE A 1 441 ? -16.960 5.644 6.796 1.00 98.56 441 PHE A N 1
ATOM 3506 C CA . PHE A 1 441 ? -15.624 6.213 6.960 1.00 98.56 441 PHE A CA 1
ATOM 3507 C C . PHE A 1 441 ? -15.624 7.299 8.033 1.00 98.56 441 PHE A C 1
ATOM 3509 O O . PHE A 1 441 ? -14.737 7.294 8.875 1.00 98.56 441 PHE A O 1
ATOM 3516 N N . ARG A 1 442 ? -16.633 8.178 8.062 1.00 98.50 442 ARG A N 1
ATOM 3517 C CA . ARG A 1 442 ? -16.787 9.190 9.119 1.00 98.50 442 ARG A CA 1
ATOM 3518 C C . ARG A 1 442 ? -16.882 8.566 10.512 1.00 98.50 442 ARG A C 1
ATOM 3520 O O . ARG A 1 442 ? -16.220 9.034 11.438 1.00 98.50 442 ARG A O 1
ATOM 3527 N N . ASP A 1 443 ? -17.696 7.528 10.665 1.00 98.31 443 ASP A N 1
ATOM 3528 C CA . ASP A 1 443 ? -17.899 6.858 11.950 1.00 98.31 443 ASP A CA 1
ATOM 3529 C C . ASP A 1 443 ? -16.598 6.166 12.390 1.00 98.31 443 ASP A C 1
ATOM 3531 O O . ASP A 1 443 ? -16.165 6.304 13.534 1.00 98.31 443 ASP A O 1
ATOM 3535 N N . TRP A 1 444 ? -15.909 5.507 11.450 1.00 98.44 444 TRP A N 1
ATOM 3536 C CA . TRP A 1 444 ? -14.587 4.932 11.693 1.00 98.44 444 TRP A CA 1
ATOM 3537 C C . TRP A 1 444 ? -13.537 5.995 12.048 1.00 98.44 444 TRP A C 1
ATOM 3539 O O . TRP A 1 444 ? -12.767 5.789 12.983 1.00 98.44 444 TRP A O 1
ATOM 3549 N N . LEU A 1 445 ? -13.518 7.130 11.343 1.00 98.44 445 LEU A N 1
ATOM 3550 C CA . LEU A 1 445 ? -12.563 8.224 11.536 1.00 98.44 445 LEU A CA 1
ATOM 3551 C C . LEU A 1 445 ? -12.772 8.903 12.894 1.00 98.44 445 LEU A C 1
ATOM 3553 O O . LEU A 1 445 ? -11.802 9.210 13.577 1.00 98.44 445 LEU A O 1
ATOM 3557 N N . SER A 1 446 ? -14.027 9.065 13.323 1.00 97.81 446 SER A N 1
ATOM 3558 C CA . SER A 1 446 ? -14.368 9.591 14.653 1.00 97.81 446 SER A CA 1
ATOM 3559 C C . SER A 1 446 ? -13.815 8.726 15.785 1.00 97.81 446 SER A C 1
ATOM 3561 O O . SER A 1 446 ? -13.395 9.261 16.808 1.00 97.81 446 SER A O 1
ATOM 3563 N N . LEU A 1 447 ? -13.827 7.402 15.605 1.00 97.25 447 LEU A N 1
ATOM 3564 C CA . LEU A 1 447 ? -13.414 6.447 16.632 1.00 97.25 447 LEU A CA 1
ATOM 3565 C C . LEU A 1 447 ? -11.904 6.171 16.619 1.00 97.25 447 LEU A C 1
ATOM 3567 O O . LEU A 1 447 ? -11.289 6.098 17.677 1.00 97.25 447 LEU A O 1
ATOM 35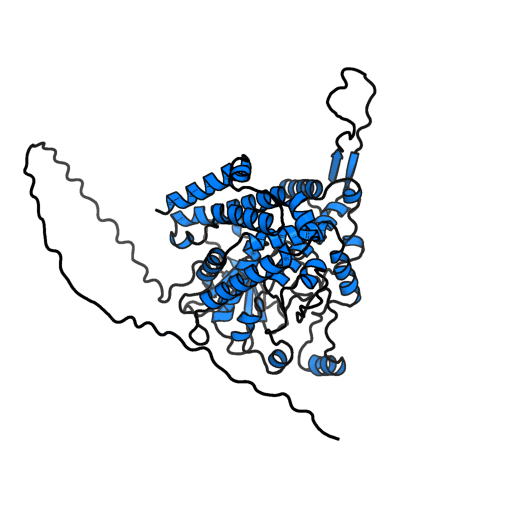71 N N . ASN A 1 448 ? -11.312 6.021 15.433 1.00 97.88 448 ASN A N 1
ATOM 3572 C CA . ASN A 1 448 ? -9.957 5.480 15.267 1.00 97.88 448 ASN A CA 1
ATOM 3573 C C . ASN A 1 448 ? -8.964 6.490 14.673 1.00 97.88 448 ASN A C 1
ATOM 3575 O O . ASN A 1 448 ? -7.758 6.244 14.690 1.00 97.88 448 ASN A O 1
ATOM 3579 N N . GLY A 1 449 ? -9.450 7.609 14.127 1.00 97.62 449 GLY A N 1
ATOM 3580 C CA . GLY A 1 449 ? -8.667 8.507 13.278 1.00 97.62 449 GLY A CA 1
ATOM 3581 C C . GLY A 1 449 ? -7.402 9.047 13.934 1.00 97.62 449 GLY A C 1
ATOM 3582 O O . GLY A 1 449 ? -6.343 9.005 13.314 1.00 97.62 449 GLY A O 1
ATOM 3583 N N . ASP A 1 450 ? -7.485 9.497 15.189 1.00 97.25 450 ASP A N 1
ATOM 3584 C CA . ASP A 1 450 ? -6.340 10.105 15.880 1.00 97.25 450 ASP A CA 1
ATOM 3585 C C . ASP A 1 450 ? -5.251 9.060 16.172 1.00 97.25 450 ASP A C 1
ATOM 3587 O O . ASP A 1 450 ? -4.071 9.296 15.915 1.00 97.25 450 ASP A O 1
ATOM 3591 N N . THR A 1 451 ? -5.642 7.870 16.643 1.00 96.69 451 THR A N 1
ATOM 3592 C CA . THR A 1 451 ? -4.718 6.748 16.875 1.00 96.69 451 THR A CA 1
ATOM 3593 C C . THR A 1 451 ? -4.033 6.325 15.577 1.00 96.69 451 THR A C 1
ATOM 3595 O O . THR A 1 451 ? -2.816 6.150 15.534 1.00 96.69 451 THR A O 1
ATOM 3598 N N . VAL A 1 452 ? -4.793 6.212 14.485 1.00 97.94 452 VAL A N 1
ATOM 3599 C CA . VAL A 1 452 ? -4.243 5.835 13.177 1.00 97.94 452 VAL A CA 1
ATOM 3600 C C . VAL A 1 452 ? -3.339 6.932 12.611 1.00 97.94 452 VAL A C 1
ATOM 3602 O O . VAL A 1 452 ? -2.279 6.617 12.070 1.00 97.94 452 VAL A O 1
ATOM 3605 N N . LEU A 1 453 ? -3.693 8.212 12.772 1.00 98.25 453 LEU A N 1
ATOM 3606 C CA . LEU A 1 453 ? -2.834 9.336 12.395 1.00 98.25 453 LEU A CA 1
ATOM 3607 C C . LEU A 1 453 ? -1.473 9.232 13.084 1.00 98.25 453 LEU A C 1
ATOM 3609 O O . LEU A 1 453 ? -0.448 9.394 12.422 1.00 98.25 453 LEU A O 1
ATOM 3613 N N . LYS A 1 454 ? -1.444 8.936 14.387 1.00 97.75 454 LYS A N 1
ATOM 3614 C CA . LYS A 1 454 ? -0.186 8.792 15.126 1.00 97.75 454 LYS A CA 1
ATOM 3615 C C . LYS A 1 454 ? 0.700 7.701 14.543 1.00 97.75 454 LYS A C 1
ATOM 3617 O O . LYS A 1 454 ? 1.873 7.947 14.276 1.00 97.75 454 LYS A O 1
ATOM 3622 N N . ASN A 1 455 ? 0.124 6.535 14.267 1.00 96.69 455 ASN A N 1
ATOM 3623 C CA . ASN A 1 455 ? 0.850 5.432 13.639 1.00 96.69 455 ASN A CA 1
ATOM 3624 C C . ASN A 1 455 ? 1.414 5.844 12.267 1.00 96.69 455 ASN A C 1
ATOM 3626 O O . ASN A 1 455 ? 2.580 5.589 11.972 1.00 96.69 455 ASN A O 1
ATOM 3630 N N . ILE A 1 456 ? 0.633 6.568 11.457 1.00 98.25 456 ILE A N 1
ATOM 3631 C CA . ILE A 1 456 ? 1.087 7.075 10.154 1.00 98.25 456 ILE A CA 1
ATOM 3632 C C . ILE A 1 456 ? 2.238 8.082 10.308 1.00 98.25 456 ILE A C 1
ATOM 3634 O O . ILE A 1 456 ? 3.225 8.000 9.574 1.00 98.25 456 ILE A O 1
ATOM 3638 N N . LEU A 1 457 ? 2.146 9.022 11.253 1.00 98.12 457 LEU A N 1
ATOM 3639 C CA . LEU A 1 457 ? 3.199 10.012 11.505 1.00 98.12 457 LEU A CA 1
ATOM 3640 C C . LEU A 1 457 ? 4.486 9.360 12.017 1.00 98.12 457 LEU A C 1
ATOM 3642 O O . LEU A 1 457 ? 5.577 9.758 11.599 1.00 98.12 457 LEU A O 1
ATOM 3646 N N . TYR A 1 458 ? 4.374 8.334 12.861 1.00 97.00 458 TYR A N 1
ATOM 3647 C CA . TYR A 1 458 ? 5.509 7.517 13.278 1.00 97.00 458 TYR A CA 1
ATOM 3648 C C . TYR A 1 458 ? 6.189 6.853 12.070 1.00 97.00 458 TYR A C 1
ATOM 3650 O O . TYR A 1 458 ? 7.392 7.028 11.861 1.00 97.00 458 TYR A O 1
ATOM 3658 N N . GLU A 1 459 ? 5.423 6.188 11.200 1.00 97.00 459 GLU A N 1
ATOM 3659 C CA . GLU A 1 459 ? 5.953 5.555 9.985 1.00 97.00 459 GLU A CA 1
ATOM 3660 C C . GLU A 1 459 ? 6.607 6.566 9.023 1.00 97.00 459 GLU A C 1
ATOM 3662 O O . GLU A 1 459 ? 7.672 6.302 8.451 1.00 97.00 459 GLU A O 1
ATOM 3667 N N . PHE A 1 460 ? 6.008 7.749 8.843 1.00 97.88 460 PHE A N 1
ATOM 3668 C CA . PHE A 1 460 ? 6.606 8.827 8.049 1.00 97.88 460 PHE A CA 1
ATOM 3669 C C . PHE A 1 460 ? 7.882 9.380 8.694 1.00 97.88 460 PHE A C 1
ATOM 3671 O O . PHE A 1 460 ? 8.834 9.716 7.986 1.00 97.88 460 PHE A O 1
ATOM 3678 N N . THR A 1 461 ? 7.958 9.414 10.022 1.00 96.94 461 THR A N 1
ATOM 3679 C CA . THR A 1 461 ? 9.168 9.809 10.751 1.00 96.94 461 THR A CA 1
ATOM 3680 C C . THR A 1 461 ? 10.292 8.799 10.535 1.00 96.94 461 THR A C 1
ATOM 3682 O O . THR A 1 461 ? 11.402 9.189 10.161 1.00 96.94 461 THR A O 1
ATOM 3685 N N . GLU A 1 462 ? 10.017 7.497 10.654 1.00 95.62 462 GLU A N 1
ATOM 3686 C CA . GLU A 1 462 ? 10.992 6.449 10.327 1.00 95.62 462 GLU A CA 1
ATOM 3687 C C . GLU A 1 462 ? 11.445 6.530 8.860 1.00 95.62 462 GLU A C 1
ATOM 3689 O O . GLU A 1 462 ? 12.636 6.387 8.540 1.00 95.62 462 GLU A O 1
ATOM 3694 N N . TYR A 1 463 ? 10.509 6.798 7.943 1.00 95.00 463 TYR A N 1
ATOM 3695 C CA . TYR A 1 463 ? 10.817 7.045 6.538 1.00 95.00 463 TYR A CA 1
ATOM 3696 C C . TYR A 1 463 ? 11.796 8.218 6.392 1.00 95.00 463 TYR A C 1
ATOM 3698 O O . TYR A 1 463 ? 12.869 8.038 5.804 1.00 95.00 463 TYR A O 1
ATOM 3706 N N . ASN A 1 464 ? 11.488 9.368 6.992 1.00 95.62 464 ASN A N 1
ATOM 3707 C CA . ASN A 1 464 ? 12.308 10.577 6.953 1.00 95.62 464 ASN A CA 1
ATOM 3708 C C . ASN A 1 464 ? 13.706 10.345 7.530 1.00 95.62 464 ASN A C 1
ATOM 3710 O O . ASN A 1 464 ? 14.699 10.705 6.896 1.00 95.62 464 ASN A O 1
ATOM 3714 N N . GLN A 1 465 ? 13.828 9.644 8.657 1.00 94.56 465 GLN A N 1
ATOM 3715 C CA . GLN A 1 465 ? 15.122 9.305 9.259 1.00 94.56 465 GLN A CA 1
ATOM 3716 C C . GLN A 1 465 ? 16.008 8.454 8.327 1.00 94.56 465 GLN A C 1
ATOM 3718 O O . GLN A 1 465 ? 17.236 8.602 8.299 1.00 94.56 465 GLN A O 1
ATOM 3723 N N . ARG A 1 466 ? 15.427 7.562 7.506 1.00 92.81 466 ARG A N 1
ATOM 3724 C CA . ARG A 1 466 ? 16.190 6.804 6.488 1.00 92.81 466 ARG A CA 1
ATOM 3725 C C . ARG A 1 466 ? 16.792 7.702 5.408 1.00 92.81 466 ARG A C 1
ATOM 3727 O O . ARG A 1 466 ? 17.844 7.338 4.874 1.00 92.81 466 ARG A O 1
ATOM 3734 N N . PHE A 1 467 ? 16.154 8.819 5.073 1.00 91.56 467 PHE A N 1
ATOM 3735 C CA . PHE A 1 467 ? 16.666 9.786 4.100 1.00 91.56 467 PHE A CA 1
ATOM 3736 C C . PHE A 1 467 ? 17.577 10.829 4.742 1.00 91.56 467 PHE A C 1
ATOM 3738 O O . PHE A 1 467 ? 18.630 11.104 4.175 1.00 91.56 467 PHE A O 1
ATOM 3745 N N . ALA A 1 468 ? 17.276 11.281 5.961 1.00 92.19 468 ALA A N 1
ATOM 3746 C CA . ALA A 1 468 ? 18.122 12.190 6.729 1.00 92.19 468 ALA A CA 1
ATOM 3747 C C . ALA A 1 468 ? 19.557 11.655 6.877 1.00 92.19 468 ALA A C 1
ATOM 3749 O O . ALA A 1 468 ? 20.525 12.363 6.612 1.00 92.19 468 ALA A O 1
ATOM 3750 N N . ARG A 1 469 ? 19.709 10.351 7.157 1.00 92.75 469 ARG A N 1
ATOM 3751 C CA . ARG A 1 469 ? 21.024 9.675 7.202 1.00 92.75 469 ARG A CA 1
ATOM 3752 C C . ARG A 1 469 ? 21.815 9.723 5.889 1.00 92.75 469 ARG A C 1
ATOM 3754 O O . ARG A 1 469 ? 23.011 9.454 5.898 1.00 92.75 469 ARG A O 1
ATOM 3761 N N . LYS A 1 470 ? 21.158 9.995 4.761 1.00 89.50 470 LYS A N 1
ATOM 3762 C CA . LYS A 1 470 ? 21.778 10.079 3.432 1.00 89.50 470 LYS A CA 1
ATOM 3763 C C . LYS A 1 470 ? 22.032 11.519 2.988 1.00 89.50 470 LYS A C 1
ATOM 3765 O O . LYS A 1 470 ? 22.806 11.696 2.052 1.00 89.50 470 LYS A O 1
ATOM 3770 N N . LEU A 1 471 ? 21.427 12.516 3.641 1.00 88.25 471 LEU A N 1
ATOM 3771 C CA . LEU A 1 471 ? 21.604 13.932 3.298 1.00 88.25 471 LEU A CA 1
ATOM 3772 C C . LEU A 1 471 ? 23.059 14.373 3.436 1.00 88.25 471 LEU A C 1
ATOM 3774 O O . LEU A 1 471 ? 23.570 15.059 2.559 1.00 88.25 471 LEU A O 1
ATOM 3778 N N . SER A 1 472 ? 23.754 13.883 4.467 1.00 83.50 472 SER A N 1
ATOM 3779 C CA . SER A 1 472 ? 25.185 14.146 4.668 1.00 83.50 472 SER A CA 1
ATOM 3780 C C . SER A 1 472 ? 26.077 13.614 3.541 1.00 83.50 472 SER A C 1
ATOM 3782 O O . SER A 1 472 ? 27.214 14.050 3.401 1.00 83.50 472 SER A O 1
ATOM 3784 N N . VAL A 1 473 ? 25.578 12.662 2.746 1.00 85.94 473 VAL A N 1
ATOM 3785 C CA . VAL A 1 473 ? 26.299 12.067 1.615 1.00 85.94 473 VAL A CA 1
ATOM 3786 C C . VAL A 1 473 ? 25.875 12.702 0.293 1.00 85.94 473 VAL A C 1
ATOM 3788 O O . VAL A 1 473 ? 26.700 12.852 -0.602 1.00 85.94 473 VAL A O 1
ATOM 3791 N N . GLN A 1 474 ? 24.590 13.030 0.145 1.00 85.69 474 GLN A N 1
ATOM 3792 C CA . GLN A 1 474 ? 24.018 13.549 -1.092 1.00 85.69 474 GLN A CA 1
ATOM 3793 C C . GLN A 1 474 ? 22.818 14.464 -0.767 1.00 85.69 474 GLN A C 1
ATOM 3795 O O . GLN A 1 474 ? 21.732 13.953 -0.471 1.00 85.69 474 GLN A O 1
ATOM 3800 N N . PRO A 1 475 ? 22.962 15.798 -0.888 1.00 85.81 475 PRO A N 1
ATOM 3801 C CA . PRO A 1 475 ? 21.884 16.760 -0.623 1.00 85.81 475 PRO A CA 1
ATOM 3802 C C . PRO A 1 475 ? 20.639 16.564 -1.496 1.00 85.81 475 PRO A C 1
ATOM 3804 O O . PRO A 1 475 ? 19.534 16.913 -1.096 1.00 85.81 475 PRO A O 1
ATOM 3807 N N . LEU A 1 476 ? 20.792 15.921 -2.661 1.00 85.19 476 LEU A N 1
ATOM 3808 C CA . LEU A 1 476 ? 19.677 15.566 -3.545 1.00 85.19 476 LEU A CA 1
ATOM 3809 C C . LEU A 1 476 ? 18.634 14.658 -2.882 1.00 85.19 476 LEU A C 1
ATOM 3811 O O . LEU A 1 476 ? 17.574 14.469 -3.466 1.00 85.19 476 LEU A O 1
ATOM 3815 N N . TYR A 1 477 ? 18.900 14.101 -1.691 1.00 87.25 477 TYR A N 1
ATOM 3816 C CA . TYR A 1 477 ? 17.874 13.366 -0.963 1.00 87.25 477 TYR A CA 1
ATOM 3817 C C . TYR A 1 477 ? 16.827 14.254 -0.258 1.00 87.25 477 TYR A C 1
ATOM 3819 O O . TYR A 1 477 ? 15.822 13.721 0.215 1.00 87.25 477 TYR A O 1
ATOM 3827 N N . GLN A 1 478 ? 17.042 15.572 -0.173 1.00 88.81 478 GLN A N 1
ATOM 3828 C CA . GLN A 1 478 ? 16.189 16.483 0.599 1.00 88.81 478 GLN A CA 1
ATOM 3829 C C . GLN A 1 478 ? 14.726 16.526 0.145 1.00 88.81 478 GLN A C 1
ATOM 3831 O O . GLN A 1 478 ? 13.848 16.452 1.008 1.00 88.81 478 GLN A O 1
ATOM 3836 N N . PRO A 1 479 ? 14.414 16.541 -1.165 1.00 88.88 479 PRO A N 1
ATOM 3837 C CA . PRO A 1 479 ? 13.029 16.483 -1.624 1.00 88.88 479 PRO A CA 1
ATOM 3838 C C . PRO A 1 479 ? 12.285 15.209 -1.194 1.00 88.88 479 PRO A C 1
ATOM 3840 O O . PRO A 1 479 ? 11.074 15.134 -1.361 1.00 88.88 479 PRO A O 1
ATOM 3843 N N . HIS A 1 480 ? 12.972 14.184 -0.666 1.00 89.00 480 HIS A N 1
ATOM 3844 C CA . HIS A 1 480 ? 12.371 12.926 -0.197 1.00 89.00 480 HIS A CA 1
ATOM 3845 C C . HIS A 1 480 ? 12.088 12.876 1.295 1.00 89.00 480 HIS A C 1
ATOM 3847 O O . HIS A 1 480 ? 11.791 11.801 1.809 1.00 89.00 480 HIS A O 1
ATOM 3853 N N . ILE A 1 481 ? 12.160 14.004 1.991 1.00 94.38 481 ILE A N 1
ATOM 3854 C CA . ILE A 1 481 ? 11.602 14.125 3.333 1.00 94.38 481 ILE A CA 1
ATOM 3855 C C . ILE A 1 481 ? 10.110 14.451 3.201 1.00 94.38 481 ILE A C 1
ATOM 3857 O O . ILE A 1 481 ? 9.742 15.466 2.619 1.00 94.38 481 ILE A O 1
ATOM 3861 N N . ILE A 1 482 ? 9.253 13.587 3.742 1.00 96.06 482 ILE A N 1
ATOM 3862 C CA . ILE A 1 482 ? 7.801 13.779 3.799 1.00 96.06 482 ILE A CA 1
ATOM 3863 C C . ILE A 1 482 ? 7.490 14.937 4.746 1.00 96.06 482 ILE A C 1
ATOM 3865 O O . ILE A 1 482 ? 7.989 14.973 5.875 1.00 96.06 482 ILE A O 1
ATOM 3869 N N . ASN A 1 483 ? 6.641 15.859 4.295 1.00 97.19 483 ASN A N 1
ATOM 3870 C CA . ASN A 1 483 ? 6.202 17.005 5.078 1.00 97.19 483 ASN A CA 1
ATOM 3871 C C . ASN A 1 483 ? 5.132 16.596 6.106 1.00 97.19 483 ASN A C 1
ATOM 3873 O O . ASN A 1 483 ? 3.968 16.396 5.758 1.00 97.19 483 ASN A O 1
ATOM 3877 N N . LEU A 1 484 ? 5.524 16.483 7.379 1.00 97.44 484 LEU A N 1
ATOM 3878 C CA . LEU A 1 484 ? 4.606 16.072 8.446 1.00 97.44 484 LEU A CA 1
ATOM 3879 C C . LEU A 1 484 ? 3.587 17.162 8.815 1.00 97.44 484 LEU A C 1
ATOM 3881 O O . LEU A 1 484 ? 2.451 16.833 9.149 1.00 97.44 484 LEU A O 1
ATOM 3885 N N . ASP A 1 485 ? 3.950 18.445 8.697 1.00 97.31 485 ASP A N 1
ATOM 3886 C CA . ASP A 1 485 ? 3.016 19.558 8.930 1.00 97.31 485 ASP A CA 1
ATOM 3887 C C . ASP A 1 485 ? 1.866 19.519 7.905 1.00 97.31 485 ASP A C 1
ATOM 3889 O O . ASP A 1 485 ? 0.696 19.703 8.249 1.00 97.31 485 ASP A O 1
ATOM 3893 N N . HIS A 1 486 ? 2.184 19.206 6.641 1.00 97.25 486 HIS A N 1
ATOM 3894 C CA . HIS A 1 486 ? 1.177 18.991 5.601 1.00 97.25 486 HIS A CA 1
ATOM 3895 C C . HIS A 1 486 ? 0.243 17.826 5.952 1.00 97.25 486 HIS A C 1
ATOM 3897 O O . HIS A 1 486 ? -0.969 17.982 5.846 1.00 97.25 486 HIS A O 1
ATOM 3903 N N . ALA A 1 487 ? 0.781 16.685 6.398 1.00 97.88 487 ALA A N 1
ATOM 3904 C CA . ALA A 1 487 ? -0.029 15.524 6.771 1.00 97.88 487 ALA A CA 1
ATOM 3905 C C . ALA A 1 487 ? -1.025 15.846 7.903 1.00 97.88 487 ALA A C 1
ATOM 3907 O O . ALA A 1 487 ? -2.195 15.484 7.810 1.00 97.88 487 ALA A O 1
ATOM 3908 N N . VAL A 1 488 ? -0.610 16.585 8.939 1.00 98.12 488 VAL A N 1
ATOM 3909 C CA . VAL A 1 488 ? -1.518 17.008 10.025 1.00 98.12 488 VAL A CA 1
ATOM 3910 C C . VAL A 1 488 ? -2.604 17.957 9.509 1.00 98.12 488 VAL A C 1
ATOM 3912 O O . VAL A 1 488 ? -3.780 17.788 9.836 1.00 98.12 488 VAL A O 1
ATOM 3915 N N . LYS A 1 489 ? -2.244 18.935 8.668 1.00 97.75 489 LYS A N 1
ATOM 3916 C CA . LYS A 1 489 ? -3.217 19.855 8.060 1.00 97.75 489 LYS A CA 1
ATOM 3917 C C . LYS A 1 489 ? -4.235 19.114 7.190 1.00 97.75 489 LYS A C 1
ATOM 3919 O O . LYS A 1 489 ? -5.429 19.395 7.262 1.00 97.75 489 LYS A O 1
ATOM 3924 N N . GLU A 1 490 ? -3.759 18.171 6.387 1.00 98.19 490 GLU A N 1
ATOM 3925 C CA . GLU A 1 490 ? -4.582 17.356 5.499 1.00 98.19 490 GLU A CA 1
ATOM 3926 C C . GLU A 1 490 ? -5.544 16.459 6.294 1.00 98.19 490 GLU A C 1
ATOM 3928 O O . GLU A 1 490 ? -6.720 16.367 5.950 1.00 98.19 490 GLU A O 1
ATOM 3933 N N . TYR A 1 491 ? -5.096 15.885 7.415 1.00 98.50 491 TYR A N 1
ATOM 3934 C CA . TYR A 1 491 ? -5.964 15.138 8.330 1.00 98.50 491 TYR A CA 1
ATOM 3935 C C . TYR A 1 491 ? -7.115 15.993 8.879 1.00 98.50 491 TYR A C 1
ATOM 3937 O O . TYR A 1 491 ? -8.266 15.552 8.892 1.00 98.50 491 TYR A O 1
ATOM 3945 N N . VAL A 1 492 ? -6.824 17.229 9.301 1.00 98.31 492 VAL A N 1
ATOM 3946 C CA . VAL A 1 492 ? -7.844 18.164 9.803 1.00 98.31 492 VAL A CA 1
ATOM 3947 C C . VAL A 1 492 ? -8.866 18.506 8.716 1.00 98.31 492 VAL A C 1
ATOM 3949 O O . VAL A 1 492 ? -10.062 18.465 8.991 1.00 98.31 492 VAL A O 1
ATOM 3952 N N . ASP A 1 493 ? -8.427 18.765 7.481 1.00 98.19 493 ASP A N 1
ATOM 3953 C CA . ASP A 1 493 ? -9.333 19.029 6.352 1.00 98.19 493 ASP A CA 1
ATOM 3954 C C . ASP A 1 493 ? -10.212 17.807 6.012 1.00 98.19 493 ASP A C 1
ATOM 3956 O O . ASP A 1 493 ? -11.403 17.957 5.731 1.00 98.19 493 ASP A O 1
ATOM 3960 N N . ILE A 1 494 ? -9.672 16.585 6.092 1.00 98.38 494 ILE A N 1
ATOM 3961 C CA . ILE A 1 494 ? -10.456 15.349 5.917 1.00 98.38 494 ILE A CA 1
ATOM 3962 C C . ILE A 1 494 ? -11.505 15.205 7.028 1.00 98.38 494 ILE A C 1
ATOM 3964 O O . ILE A 1 494 ? -12.650 14.840 6.740 1.00 98.38 494 ILE A O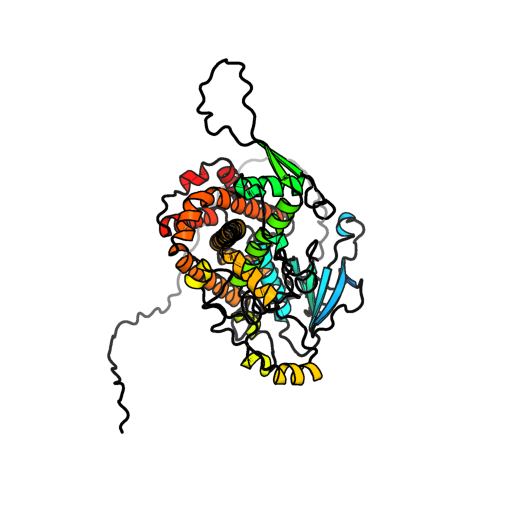 1
ATOM 3968 N N . CYS A 1 495 ? -11.143 15.507 8.278 1.00 98.25 495 CYS A N 1
ATOM 3969 C CA . CYS A 1 495 ? -12.074 15.500 9.406 1.00 98.25 495 CYS A CA 1
ATOM 3970 C C . CYS A 1 495 ? -13.193 16.526 9.203 1.00 98.25 495 CYS A C 1
ATOM 3972 O O . CYS A 1 495 ? -14.363 16.165 9.309 1.00 98.25 495 CYS A O 1
ATOM 3974 N N . GLU A 1 496 ? -12.859 17.761 8.825 1.00 97.75 496 GLU A N 1
ATOM 3975 C CA . GLU A 1 496 ? -13.832 18.826 8.562 1.00 97.75 496 GLU A CA 1
ATOM 3976 C C . GLU A 1 496 ? -14.808 18.440 7.442 1.00 97.75 496 GLU A C 1
ATOM 3978 O O . GLU A 1 496 ? -16.025 18.521 7.622 1.00 97.75 496 GLU A O 1
ATOM 3983 N N . LYS A 1 497 ? -14.299 17.917 6.317 1.00 97.62 497 LYS A N 1
ATOM 3984 C CA . LYS A 1 497 ? -15.129 17.404 5.209 1.00 97.62 497 LYS A CA 1
ATOM 3985 C C . LYS A 1 497 ? -16.011 16.230 5.617 1.00 97.62 497 LYS A C 1
ATOM 3987 O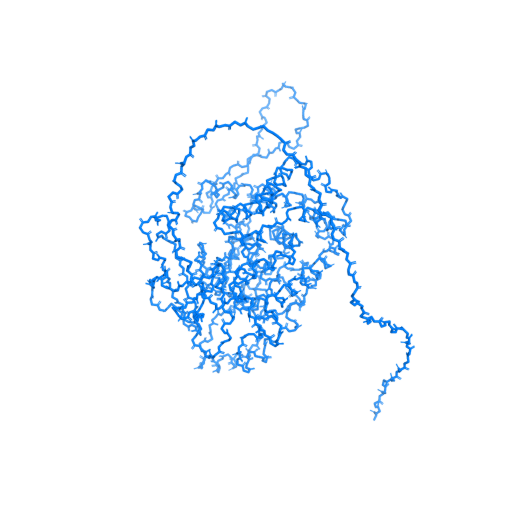 O . LYS A 1 497 ? -17.086 16.051 5.053 1.00 97.62 497 LYS A O 1
ATOM 3992 N N . SER A 1 498 ? -15.577 15.471 6.617 1.00 96.88 498 SER A N 1
ATOM 3993 C CA . SER A 1 498 ? -16.342 14.385 7.229 1.00 96.88 498 SER A CA 1
ATOM 3994 C C . SER A 1 498 ? -17.216 14.860 8.396 1.00 96.88 498 SER A C 1
ATOM 3996 O O . SER A 1 498 ? -17.796 14.028 9.082 1.00 96.88 498 SER A O 1
ATOM 3998 N N . GLN A 1 499 ? -17.352 16.171 8.630 1.00 97.56 499 GLN A N 1
ATOM 3999 C CA . GLN A 1 499 ? -18.154 16.761 9.714 1.00 97.56 499 GLN A CA 1
ATOM 4000 C C . GLN A 1 499 ? -17.658 16.409 11.130 1.00 97.56 499 GLN A C 1
ATOM 4002 O O . GLN A 1 499 ? -18.444 16.337 12.074 1.00 97.56 499 GLN A O 1
ATOM 4007 N N . ILE A 1 500 ? -16.352 16.197 11.293 1.00 96.88 500 ILE A N 1
ATOM 4008 C CA . ILE A 1 500 ? -15.688 15.937 12.573 1.00 96.88 500 ILE A CA 1
ATOM 4009 C C . ILE A 1 500 ? -14.878 17.176 12.954 1.00 96.88 500 ILE A C 1
ATOM 4011 O O . ILE A 1 500 ? -13.995 17.613 12.217 1.00 96.88 500 ILE A O 1
ATOM 4015 N N . VAL A 1 501 ? -15.148 17.734 14.133 1.00 96.19 501 VAL A N 1
ATOM 4016 C CA . VAL A 1 501 ? -14.425 18.910 14.629 1.00 96.19 501 VAL A CA 1
ATOM 4017 C C . VAL A 1 501 ? -13.051 18.486 15.148 1.00 96.19 501 VAL A C 1
ATOM 4019 O O . VAL A 1 501 ? -12.939 17.842 16.191 1.00 96.19 501 VAL A O 1
ATOM 4022 N N . LYS A 1 502 ? -11.996 18.875 14.430 1.00 95.12 502 LYS A N 1
ATOM 4023 C CA . LYS A 1 502 ? -10.591 18.729 14.838 1.00 95.12 502 LYS A CA 1
ATOM 4024 C C . LYS A 1 502 ? -9.851 20.039 14.596 1.00 95.12 502 LYS A C 1
ATOM 4026 O O . LYS A 1 502 ? -10.257 20.845 13.766 1.00 95.12 502 LYS A O 1
ATOM 4031 N N . SER A 1 503 ? -8.754 20.256 15.316 1.00 94.50 503 SER A N 1
ATOM 4032 C CA . SER A 1 503 ? -7.861 21.387 15.063 1.00 94.50 503 SER A CA 1
ATOM 4033 C C . SER A 1 503 ? -6.411 20.922 15.073 1.00 94.50 503 SER A C 1
ATOM 4035 O O . SER A 1 503 ? -6.031 20.102 15.913 1.00 94.50 503 SER A O 1
ATOM 4037 N N . ALA A 1 504 ? -5.596 21.465 14.165 1.00 93.56 504 ALA A N 1
ATOM 4038 C CA . ALA A 1 504 ? -4.169 21.148 14.103 1.00 93.56 504 ALA A CA 1
ATOM 4039 C C . ALA A 1 504 ? -3.480 21.487 15.432 1.00 93.56 504 ALA A C 1
ATOM 4041 O O . ALA A 1 504 ? -2.766 20.663 15.987 1.00 93.56 504 ALA A O 1
ATOM 4042 N N . GLY A 1 505 ? -3.803 22.644 16.021 1.00 92.31 505 GLY A N 1
ATOM 4043 C CA . GLY A 1 505 ? -3.228 23.075 17.296 1.00 92.31 505 GLY A CA 1
ATOM 4044 C C . GLY A 1 505 ? -3.571 22.178 18.492 1.00 92.31 505 GLY A C 1
ATOM 4045 O O . GLY A 1 505 ? -2.841 22.206 19.478 1.00 92.31 505 GLY A O 1
ATOM 4046 N N . THR A 1 506 ? -4.655 21.394 18.442 1.00 93.25 506 THR A N 1
ATOM 4047 C CA . THR A 1 506 ? -4.935 20.369 19.463 1.00 93.25 506 THR A CA 1
ATOM 4048 C C . THR A 1 506 ? -4.041 19.151 19.258 1.00 93.25 506 THR A C 1
ATOM 4050 O O . THR A 1 506 ? -3.403 18.717 20.210 1.00 93.25 506 THR A O 1
ATOM 4053 N N . LEU A 1 507 ? -3.951 18.650 18.022 1.00 93.00 507 LEU A N 1
ATOM 4054 C CA . LEU A 1 507 ? -3.135 17.482 17.678 1.00 93.00 507 LEU A CA 1
ATOM 4055 C C . LEU A 1 507 ? -1.644 17.744 17.926 1.00 93.00 507 LEU A C 1
ATOM 4057 O O . LEU A 1 507 ? -0.958 16.911 18.499 1.00 93.00 507 LEU A O 1
ATOM 4061 N N . GLU A 1 508 ? -1.146 18.932 17.575 1.00 93.94 508 GLU A N 1
ATOM 4062 C CA . GLU A 1 508 ? 0.252 19.336 17.793 1.00 93.94 508 GLU A CA 1
ATOM 4063 C C . GLU A 1 508 ? 0.654 19.405 19.274 1.00 93.94 508 GLU A C 1
ATOM 4065 O O . GLU A 1 508 ? 1.838 19.309 19.596 1.00 93.94 508 GLU A O 1
ATOM 4070 N N . LYS A 1 509 ? -0.313 19.594 20.181 1.00 95.44 509 LYS A N 1
ATOM 4071 C CA . LYS A 1 509 ? -0.070 19.604 21.631 1.00 95.44 509 LYS A CA 1
ATOM 4072 C C . LYS A 1 509 ? -0.003 18.202 22.223 1.00 95.44 509 LYS A C 1
ATOM 4074 O O . LYS A 1 509 ? 0.407 18.065 23.376 1.00 95.44 509 LYS A O 1
ATOM 4079 N N . GLU A 1 510 ? -0.406 17.176 21.479 1.00 95.88 510 GLU A N 1
ATOM 4080 C CA . GLU A 1 510 ? -0.207 15.802 21.915 1.00 95.88 510 GLU A CA 1
ATOM 4081 C C . GLU A 1 510 ? 1.296 15.481 21.912 1.00 95.88 510 GLU A C 1
ATOM 4083 O O . GLU A 1 510 ? 1.952 15.717 20.895 1.00 95.88 510 GLU A O 1
ATOM 4088 N N . PRO A 1 511 ? 1.863 14.951 23.016 1.00 96.94 511 PRO A N 1
ATOM 4089 C CA . PRO A 1 511 ? 3.313 14.819 23.169 1.00 96.94 511 PRO A CA 1
ATOM 4090 C C . PRO A 1 511 ? 4.008 14.094 22.009 1.00 96.94 511 PRO A C 1
ATOM 4092 O O . PRO A 1 511 ? 5.012 14.582 21.498 1.00 96.94 511 PRO A O 1
ATOM 4095 N N . GLU A 1 512 ? 3.440 12.973 21.560 1.00 96.06 512 GLU A N 1
ATOM 4096 C CA . GLU A 1 512 ? 3.995 12.136 20.486 1.00 96.06 512 GLU A CA 1
ATOM 4097 C C . GLU A 1 512 ? 4.010 12.878 19.140 1.00 96.06 512 GLU A C 1
ATOM 4099 O O . GLU A 1 512 ? 5.025 12.920 18.447 1.00 96.06 512 GLU A O 1
ATOM 4104 N N . VAL A 1 513 ? 2.895 13.531 18.795 1.00 96.12 513 VAL A N 1
ATOM 4105 C CA . VAL A 1 513 ? 2.756 14.293 17.546 1.00 96.12 513 VAL A CA 1
ATOM 4106 C C . VAL A 1 513 ? 3.706 15.489 17.548 1.00 96.12 513 VAL A C 1
ATOM 4108 O O . VAL A 1 513 ? 4.426 15.711 16.572 1.00 96.12 513 VAL A O 1
ATOM 4111 N N . GLY A 1 514 ? 3.753 16.237 18.653 1.00 95.75 514 GLY A N 1
ATOM 4112 C CA . GLY A 1 514 ? 4.658 17.371 18.816 1.00 95.75 514 GLY A CA 1
ATOM 4113 C C . GLY A 1 514 ? 6.133 16.976 18.685 1.00 95.75 514 GLY A C 1
ATOM 4114 O O . GLY A 1 514 ? 6.897 17.685 18.023 1.00 95.75 514 GLY A O 1
ATOM 4115 N N . GLU A 1 515 ? 6.531 15.831 19.253 1.00 96.94 515 GLU A N 1
ATOM 4116 C CA . GLU A 1 515 ? 7.891 15.291 19.142 1.00 96.94 515 GLU A CA 1
ATOM 4117 C C . GLU A 1 515 ? 8.267 14.982 17.685 1.00 96.94 515 GLU A C 1
ATOM 4119 O O . GLU A 1 515 ? 9.308 15.437 17.200 1.00 96.94 515 GLU A O 1
ATOM 4124 N N . TRP A 1 516 ? 7.410 14.270 16.949 1.00 97.25 516 TRP A N 1
ATOM 4125 C CA . TRP A 1 516 ? 7.681 13.921 15.551 1.00 97.25 516 TRP A CA 1
ATOM 4126 C C . TRP A 1 516 ? 7.750 15.147 14.638 1.00 97.25 516 TRP A C 1
ATOM 4128 O O . TRP A 1 516 ? 8.635 15.235 13.781 1.00 97.25 516 TRP A O 1
ATOM 4138 N N . LEU A 1 517 ? 6.874 16.135 14.847 1.00 96.44 517 LEU A N 1
ATOM 4139 C CA . LEU A 1 517 ? 6.926 17.405 14.119 1.00 96.44 517 LEU A CA 1
ATOM 4140 C C . LEU A 1 517 ? 8.213 18.180 14.422 1.00 96.44 517 LEU A C 1
ATOM 4142 O O . LEU A 1 517 ? 8.826 18.740 13.509 1.00 96.44 517 LEU A O 1
ATOM 4146 N N . ALA A 1 518 ? 8.661 18.195 15.679 1.00 96.62 518 ALA A N 1
ATOM 4147 C CA . ALA A 1 518 ? 9.920 18.827 16.057 1.00 96.62 518 ALA A CA 1
ATOM 4148 C C . ALA A 1 518 ? 11.126 18.150 15.381 1.00 96.62 518 ALA A C 1
ATOM 4150 O O . ALA A 1 518 ? 11.989 18.846 14.834 1.00 96.62 518 ALA A O 1
ATOM 4151 N N . GLU A 1 519 ? 11.165 16.815 15.349 1.00 95.62 519 GLU A N 1
ATOM 4152 C CA . GLU A 1 519 ? 12.233 16.060 14.682 1.00 95.62 519 GLU A CA 1
ATOM 4153 C C . GLU A 1 519 ? 12.221 16.285 13.158 1.00 95.62 519 GLU A C 1
ATOM 4155 O O . GLU A 1 519 ? 13.270 16.533 12.558 1.00 95.62 519 GLU A O 1
ATOM 4160 N N . TYR A 1 520 ? 11.048 16.308 12.519 1.00 95.81 520 TYR A N 1
ATOM 4161 C CA . TYR A 1 520 ? 10.918 16.676 11.104 1.00 95.81 520 TYR A CA 1
ATOM 4162 C C . TYR A 1 520 ? 11.462 18.085 10.819 1.00 95.81 520 TYR A C 1
ATOM 4164 O O . TYR A 1 520 ? 12.290 18.270 9.921 1.00 95.81 520 TYR A O 1
ATOM 4172 N N . ARG A 1 521 ? 11.060 19.083 11.616 1.00 96.12 521 ARG A N 1
ATOM 4173 C CA . ARG A 1 521 ? 11.521 20.475 11.467 1.00 96.12 521 ARG A CA 1
ATOM 4174 C C . ARG A 1 521 ? 13.034 20.594 11.673 1.00 96.12 521 ARG A C 1
ATOM 4176 O O . ARG A 1 521 ? 13.679 21.413 11.020 1.00 96.12 521 ARG A O 1
ATOM 4183 N N . LYS A 1 522 ? 13.628 19.761 12.531 1.00 95.19 522 LYS A N 1
ATOM 4184 C CA . LYS A 1 522 ? 15.084 19.664 12.698 1.00 95.19 522 LYS A CA 1
ATOM 4185 C C . LYS A 1 522 ? 15.768 19.107 11.447 1.00 95.19 522 LYS A C 1
ATOM 4187 O O . LYS A 1 522 ? 16.762 19.688 11.022 1.00 95.19 522 LYS A O 1
ATOM 4192 N N . ILE A 1 523 ? 15.232 18.049 10.829 1.00 92.12 523 ILE A N 1
ATOM 4193 C CA . ILE A 1 523 ? 15.758 17.499 9.562 1.00 92.12 523 ILE A CA 1
ATOM 4194 C C . ILE A 1 523 ? 15.742 18.569 8.455 1.00 92.12 523 ILE A C 1
ATOM 4196 O O . ILE A 1 523 ? 16.716 18.698 7.715 1.00 92.12 523 ILE A O 1
ATOM 4200 N N . GLN A 1 524 ? 14.681 19.379 8.375 1.00 91.94 524 GLN A N 1
ATOM 4201 C CA . GLN A 1 524 ? 14.574 20.467 7.393 1.00 91.94 524 GLN A CA 1
ATOM 4202 C C . GLN A 1 524 ? 15.654 21.549 7.569 1.00 91.94 524 GLN A C 1
ATOM 4204 O O . GLN A 1 524 ? 16.205 22.027 6.581 1.00 91.94 524 GLN A O 1
ATOM 4209 N N . ARG A 1 525 ? 16.015 21.899 8.812 1.00 91.62 525 ARG A N 1
ATOM 4210 C CA . ARG A 1 525 ? 17.026 22.937 9.100 1.00 91.62 525 ARG A CA 1
ATOM 4211 C C . ARG A 1 525 ? 18.454 22.556 8.718 1.00 91.62 525 ARG A C 1
ATOM 4213 O O . ARG A 1 525 ? 19.256 23.447 8.508 1.00 91.62 525 ARG A O 1
ATOM 4220 N N . VAL A 1 526 ? 18.784 21.266 8.647 1.00 81.31 526 VAL A N 1
ATOM 4221 C CA . VAL A 1 526 ? 20.142 20.804 8.286 1.00 81.31 526 VAL A CA 1
ATOM 4222 C C . VAL A 1 526 ? 20.439 21.003 6.790 1.00 81.31 526 VAL A C 1
ATOM 4224 O O . VAL A 1 526 ? 21.583 20.870 6.365 1.00 81.31 526 VAL A O 1
ATOM 4227 N N . SER A 1 527 ? 19.419 21.310 5.986 1.00 63.84 527 SER A N 1
ATOM 4228 C CA . SER A 1 527 ? 19.509 21.346 4.521 1.00 63.84 527 SER A CA 1
ATOM 4229 C C . SER A 1 527 ? 19.617 22.748 3.919 1.00 63.84 527 SER A C 1
ATOM 4231 O O . SER A 1 527 ? 19.730 22.865 2.699 1.00 63.84 527 SER A O 1
ATOM 4233 N N . TYR A 1 528 ? 19.591 23.778 4.765 1.00 56.12 528 TYR A N 1
ATOM 4234 C CA . TYR A 1 528 ? 19.864 25.179 4.438 1.00 56.12 528 TYR A CA 1
ATOM 4235 C C . TYR A 1 528 ? 21.145 25.605 5.148 1.00 56.12 528 TYR A C 1
ATOM 4237 O O . TYR A 1 528 ? 21.915 26.374 4.531 1.00 56.12 528 TYR A O 1
#

Sequence (528 aa):
MSLSRIPNSTDDIRGTTGVLRQLLSDNGTARTAAVSADDSHDHDRKTSISSIPHIPVMKLPLPPIPLKNRCISDYAAASVNLSRSFHDIFMMKKKIRKKLNALKNQAYFFKQNKCGPLDNFMYEIEAASCGFYHLIAPHHSPSARAIYNDKFEYIGVLSKAVPGFVSALDDPLREEDLPIEALNHISIEDMDALDERARLENLDLDNKPGPHVIFEYILPDPGGTGLSLQGSGGKTRRVIPVTAKDLRNYRTIKGLAIGLTTSYIFEEDDCHTGNMSKDGKRIDFDMSPWPITYKFKKTGPIDWTFRDPAARFPVTACDILNFPNLKDAAPFYWPTIPVRFIPEAFISAASKFFKTSNNAFPSQDNSLYQRLAKHPVFIHHKFSTLLKFLLTNDETYRSICTLHIRPESQHENQSTVDMLVQHQAERLRAFKSEITKLPQFRDWLSLNGDTVLKNILYEFTEYNQRFARKLSVQPLYQPHIINLDHAVKEYVDICEKSQIVKSAGTLEKEPEVGEWLAEYRKIQRVSY

Foldseek 3Di:
DDDDDDDDDDDDDDDDDDDDDDDDDDDDDDDDDDDDDDDDDDDDDPPPPPDDPPPPPPPAPPVHDFQQEEACVQKDFPDAQPDPDQKGKTWIAGDDDPPDPPRRPWIKIWIFGNDDDFQQQLQLVLQLLLVLLCLLPVLQGWRKAFYAYPVRRTGTMMTTDRPPDDFCVRVPDDPLLQDQPLVVPDPLVVLVVVLVVCVVVVPPLVPDDFAAFPDWDWDDDPPPPPDDPDDPDDDDTDTRTGGSSNSSSLQLLLQCLSLLLSCLLFCPLLPFRRQAGSSNRGDDRCCTVVVQSVLRDPDDPVCVVPPDNPQARQQALVVLLQPPQDDRHHRCADQQDFRPDPDVVNVVVVCVVHVPPPRHHDPVSNVVNSCSSVRPSSNLSNLLSLLLLLLAALLQSLLSSSNRGGQPDDDPNHGSSCVRSVVSRVSSVSSLVRLLPDLSSLVSCQVCVLVSLLVSLVSLLVQQVVLLVCCVVPVSSVSNRTQLLSSLVSSCVSCVSNVHDDDSVVSCPPPSSVVSNVSSVVSNVVSD

pLDDT: mean 84.16, std 20.9, range [24.62, 98.88]

Organism: NCBI:txid254247

Radius of gyration: 28.6 Å; chains: 1; bounding box: 95×79×90 Å